Protein AF-A0A9D8GBQ3-F1 (afdb_monomer)

pLDDT: mean 93.97, std 8.95, range [35.97, 98.94]

Mean predicted aligned error: 5.17 Å

Structure (mmCIF, N/CA/C/O backbone):
data_AF-A0A9D8GBQ3-F1
#
_entry.id   AF-A0A9D8GBQ3-F1
#
loop_
_atom_site.group_PDB
_atom_site.id
_atom_site.type_symbol
_atom_site.label_atom_id
_atom_site.label_alt_id
_atom_site.label_comp_id
_atom_site.label_asym_id
_atom_site.label_entity_id
_atom_site.label_seq_id
_atom_site.pdbx_PDB_ins_code
_atom_site.Cartn_x
_atom_site.Cartn_y
_atom_site.Cartn_z
_atom_site.occupancy
_atom_site.B_iso_or_equiv
_atom_site.auth_seq_id
_atom_site.auth_comp_id
_atom_site.auth_asym_id
_atom_site.auth_atom_id
_atom_site.pdbx_PDB_model_num
ATOM 1 N N . PRO A 1 1 ? 19.845 19.875 -73.539 1.00 39.56 1 PRO A N 1
ATOM 2 C CA . PRO A 1 1 ? 19.516 20.462 -72.218 1.00 39.56 1 PRO A CA 1
ATOM 3 C C . PRO A 1 1 ? 19.050 19.361 -71.255 1.00 39.56 1 PRO A C 1
ATOM 5 O O . PRO A 1 1 ? 17.898 18.944 -71.276 1.00 39.56 1 PRO A O 1
ATOM 8 N N . LEU A 1 2 ? 20.014 18.832 -70.502 1.00 39.22 2 LEU A N 1
ATOM 9 C CA . LEU A 1 2 ? 19.830 17.895 -69.397 1.00 39.22 2 LEU A CA 1
ATOM 10 C C . LEU A 1 2 ? 19.346 18.666 -68.163 1.00 39.22 2 LEU A C 1
ATOM 12 O O . LEU A 1 2 ? 19.923 19.703 -67.845 1.00 39.22 2 LEU A O 1
ATOM 16 N N . ILE A 1 3 ? 18.361 18.136 -67.438 1.00 36.56 3 ILE A N 1
ATOM 17 C CA . ILE A 1 3 ? 18.149 18.472 -66.025 1.00 36.56 3 ILE A CA 1
ATOM 18 C C . ILE A 1 3 ? 18.122 17.147 -65.262 1.00 36.56 3 ILE A C 1
ATOM 20 O O . ILE A 1 3 ? 17.176 16.369 -65.361 1.00 36.56 3 ILE A O 1
ATOM 24 N N . PHE A 1 4 ? 19.220 16.886 -64.555 1.00 38.38 4 PHE A N 1
ATOM 25 C CA . PHE A 1 4 ? 19.376 15.796 -63.600 1.00 38.38 4 PHE A CA 1
ATOM 26 C C . PHE A 1 4 ? 18.588 16.118 -62.323 1.00 38.38 4 PHE A C 1
ATOM 28 O O . PHE A 1 4 ? 18.796 17.161 -61.710 1.00 38.38 4 PHE A O 1
ATOM 35 N N . SER A 1 5 ? 17.729 15.193 -61.896 1.00 35.97 5 SER A N 1
ATOM 36 C CA . SER A 1 5 ? 17.215 15.119 -60.526 1.00 35.97 5 SER A CA 1
ATOM 37 C C . SER A 1 5 ? 18.062 14.096 -59.771 1.00 35.97 5 SER A C 1
ATOM 39 O O . SER A 1 5 ? 17.885 12.894 -59.958 1.00 35.97 5 SER A O 1
ATOM 41 N N . SER A 1 6 ? 19.006 14.550 -58.943 1.00 36.41 6 SER A N 1
ATOM 42 C CA . SER A 1 6 ? 19.796 13.678 -58.070 1.00 36.41 6 SER A CA 1
ATOM 43 C C . SER A 1 6 ? 19.078 13.451 -56.739 1.00 36.41 6 SER A C 1
ATOM 45 O O . SER A 1 6 ? 19.172 14.265 -55.821 1.00 36.41 6 SER A O 1
ATOM 47 N N . SER A 1 7 ? 18.392 12.316 -56.607 1.00 38.22 7 SER A N 1
ATOM 48 C CA . SER A 1 7 ? 18.053 11.747 -55.303 1.00 38.22 7 SER A CA 1
ATOM 49 C C . SER A 1 7 ? 19.294 11.049 -54.738 1.00 38.22 7 SER A C 1
ATOM 51 O O . SER A 1 7 ? 19.606 9.923 -55.121 1.00 38.22 7 SER A O 1
ATOM 53 N N . HIS A 1 8 ? 20.036 11.714 -53.856 1.00 36.97 8 HIS A N 1
ATOM 54 C CA . HIS A 1 8 ? 21.043 11.052 -53.026 1.00 36.97 8 HIS A CA 1
ATOM 55 C C . HIS A 1 8 ? 20.335 10.297 -51.895 1.00 36.97 8 HIS A C 1
ATOM 57 O O . HIS A 1 8 ? 20.059 10.857 -50.837 1.00 36.97 8 HIS A O 1
ATOM 63 N N . ALA A 1 9 ? 20.014 9.026 -52.135 1.00 40.56 9 ALA A N 1
ATOM 64 C CA . ALA A 1 9 ? 19.865 8.062 -51.055 1.00 40.56 9 ALA A CA 1
ATOM 65 C C . ALA A 1 9 ? 21.284 7.647 -50.647 1.00 40.56 9 ALA A C 1
ATOM 67 O O . ALA A 1 9 ? 21.973 6.962 -51.396 1.00 40.56 9 ALA A O 1
ATOM 68 N N . THR A 1 10 ? 21.757 8.152 -49.512 1.00 44.38 10 THR A N 1
ATOM 69 C CA . THR A 1 10 ? 23.065 7.798 -48.958 1.00 44.38 10 THR A CA 1
ATOM 70 C C . THR A 1 10 ? 23.031 6.327 -48.540 1.00 44.38 10 THR A C 1
ATOM 72 O O . THR A 1 10 ? 22.341 5.983 -47.582 1.00 44.38 10 THR A O 1
ATOM 75 N N . GLU A 1 11 ? 23.734 5.450 -49.257 1.00 49.31 11 GLU A N 1
ATOM 76 C CA . GLU A 1 11 ? 23.957 4.069 -48.819 1.00 49.31 11 GLU A CA 1
ATOM 77 C C . GLU A 1 11 ? 24.741 4.092 -47.497 1.00 49.31 11 GLU A C 1
ATOM 79 O O . GLU A 1 11 ? 25.860 4.603 -47.423 1.00 49.31 11 GLU A O 1
ATOM 84 N N . LEU A 1 12 ? 24.119 3.598 -46.423 1.00 57.94 12 LEU A N 1
ATOM 85 C CA . LEU A 1 12 ? 24.770 3.436 -45.124 1.00 57.94 12 LEU A CA 1
ATOM 86 C C . LEU A 1 12 ? 25.861 2.368 -45.257 1.00 57.94 12 LEU A C 1
ATOM 88 O O . LEU A 1 12 ? 25.644 1.325 -45.871 1.00 57.94 12 LEU A O 1
ATOM 92 N N . THR A 1 13 ? 27.027 2.599 -44.656 1.00 69.75 13 THR A N 1
ATOM 93 C CA . THR A 1 13 ? 28.073 1.571 -44.587 1.00 69.75 13 THR A CA 1
ATOM 94 C C . THR A 1 13 ? 27.547 0.341 -43.832 1.00 69.75 13 THR A C 1
ATOM 96 O O . THR A 1 13 ? 26.781 0.487 -42.877 1.00 69.75 13 THR A O 1
ATOM 99 N N . GLU A 1 14 ? 27.954 -0.877 -44.220 1.00 72.06 14 GLU A N 1
ATOM 100 C CA . GLU A 1 14 ? 27.478 -2.123 -43.580 1.00 72.06 14 GLU A CA 1
ATOM 101 C C . GLU A 1 14 ? 27.555 -2.109 -42.034 1.00 72.06 14 GLU A C 1
ATOM 103 O O . GLU A 1 14 ? 26.579 -2.518 -41.395 1.00 72.06 14 GLU A O 1
ATOM 108 N N . PRO A 1 15 ? 28.625 -1.582 -41.391 1.00 76.06 15 PRO A N 1
ATOM 109 C CA . PRO A 1 15 ? 28.688 -1.488 -39.929 1.00 76.06 15 PRO A CA 1
ATOM 110 C C . PRO A 1 15 ? 27.634 -0.550 -39.322 1.00 76.06 15 PRO A C 1
ATOM 112 O O . PRO A 1 15 ? 27.141 -0.804 -38.224 1.00 76.06 15 PRO A O 1
ATOM 115 N N . LEU A 1 16 ? 27.261 0.523 -40.026 1.00 81.06 16 LEU A N 1
ATOM 116 C CA . LEU A 1 16 ? 26.264 1.485 -39.558 1.00 81.06 16 LEU A CA 1
ATOM 117 C C . LEU A 1 16 ? 24.845 0.910 -39.668 1.00 81.06 16 LEU A C 1
ATOM 119 O O . LEU A 1 16 ? 24.075 1.012 -38.716 1.00 81.06 16 LEU A O 1
ATOM 123 N N . ALA A 1 17 ? 24.536 0.221 -40.769 1.00 88.38 17 ALA A N 1
ATOM 124 C CA . ALA A 1 17 ? 23.262 -0.480 -40.936 1.00 88.38 17 ALA A CA 1
ATOM 125 C C . ALA A 1 17 ? 23.079 -1.603 -39.892 1.00 88.38 17 ALA A C 1
ATOM 127 O O . ALA A 1 17 ? 21.998 -1.767 -39.320 1.00 88.38 17 ALA A O 1
ATOM 128 N N . ALA A 1 18 ? 24.147 -2.351 -39.587 1.00 92.75 18 ALA A N 1
ATOM 129 C CA . ALA A 1 18 ? 24.129 -3.372 -38.540 1.00 92.75 18 ALA A CA 1
ATOM 130 C C . ALA A 1 18 ? 23.910 -2.771 -37.137 1.00 92.75 18 ALA A C 1
ATOM 132 O O . ALA A 1 18 ? 23.139 -3.320 -36.343 1.00 92.75 18 ALA A O 1
ATOM 133 N N . ALA A 1 19 ? 24.535 -1.625 -36.842 1.00 95.06 19 ALA A N 1
ATOM 134 C CA . ALA A 1 19 ? 24.334 -0.904 -35.588 1.00 95.06 19 ALA A CA 1
ATOM 135 C C . ALA A 1 19 ? 22.884 -0.417 -35.433 1.00 95.06 19 ALA A C 1
ATOM 137 O O . ALA A 1 19 ? 22.263 -0.654 -34.397 1.00 95.06 19 ALA A O 1
ATOM 138 N N . GLU A 1 20 ? 22.314 0.204 -36.470 1.00 95.44 20 GLU A N 1
ATOM 139 C CA . GLU A 1 20 ? 20.919 0.663 -36.471 1.00 95.44 20 GLU A CA 1
ATOM 140 C C . GLU A 1 20 ? 19.934 -0.489 -36.242 1.00 95.44 20 GLU A C 1
ATOM 142 O O . GLU A 1 20 ? 19.026 -0.369 -35.416 1.00 95.44 20 GLU A O 1
ATOM 147 N N . ALA A 1 21 ? 20.155 -1.642 -36.881 1.00 97.06 21 ALA A N 1
ATOM 148 C CA . ALA A 1 21 ? 19.324 -2.827 -36.683 1.00 97.06 21 ALA A CA 1
ATOM 149 C C . ALA A 1 21 ? 19.376 -3.353 -35.236 1.00 97.06 21 ALA A C 1
ATOM 151 O O . ALA A 1 21 ? 18.356 -3.787 -34.692 1.00 97.06 21 ALA A O 1
ATOM 152 N N . LEU A 1 22 ? 20.544 -3.319 -34.585 1.00 98.38 22 LEU A N 1
ATOM 153 C CA . LEU A 1 22 ? 20.686 -3.709 -33.178 1.00 98.38 22 LEU A CA 1
ATOM 154 C C . LEU A 1 22 ? 20.009 -2.710 -32.233 1.00 98.38 22 LEU A C 1
ATOM 156 O O . LEU A 1 22 ? 19.363 -3.130 -31.273 1.00 98.38 22 LEU A O 1
ATOM 160 N N . ILE A 1 23 ? 20.080 -1.410 -32.530 1.00 98.38 23 ILE A N 1
ATOM 161 C CA . ILE A 1 23 ? 19.370 -0.366 -31.777 1.00 98.38 23 ILE A CA 1
ATOM 162 C C . ILE A 1 23 ? 17.853 -0.532 -31.926 1.00 98.38 23 ILE A C 1
ATOM 164 O O . ILE A 1 23 ? 17.131 -0.478 -30.928 1.00 98.38 23 ILE A O 1
ATOM 168 N N . GLU A 1 24 ? 17.356 -0.800 -33.138 1.00 98.25 24 GLU A N 1
ATOM 169 C CA . GLU A 1 24 ? 15.936 -1.074 -33.375 1.00 98.25 24 GLU A CA 1
ATOM 170 C C . GLU A 1 24 ? 15.478 -2.320 -32.603 1.00 98.25 24 GLU A C 1
ATOM 172 O O . GLU A 1 24 ? 14.424 -2.294 -31.958 1.00 98.25 24 GLU A O 1
ATOM 177 N N . LYS A 1 25 ? 16.268 -3.403 -32.617 1.00 98.56 25 LYS A N 1
ATOM 178 C CA . LYS A 1 25 ? 15.984 -4.624 -31.845 1.00 98.56 25 LYS A CA 1
ATOM 179 C C . LYS A 1 25 ? 15.977 -4.358 -30.341 1.00 98.56 25 LYS A C 1
ATOM 181 O O . LYS A 1 25 ? 15.036 -4.764 -29.664 1.00 98.56 25 LYS A O 1
ATOM 186 N N . ALA A 1 26 ? 16.964 -3.629 -29.820 1.00 98.62 26 ALA A N 1
ATOM 187 C CA . ALA A 1 26 ? 17.029 -3.245 -28.411 1.00 98.62 26 ALA A CA 1
ATOM 188 C C . ALA A 1 26 ? 15.810 -2.397 -27.999 1.00 98.62 26 ALA A C 1
ATOM 190 O O . ALA A 1 26 ? 15.167 -2.645 -26.973 1.00 98.62 26 ALA A O 1
ATOM 191 N N . GLY A 1 27 ? 15.436 -1.420 -28.822 1.00 98.44 27 GLY A N 1
ATOM 192 C CA . GLY A 1 27 ? 14.293 -0.559 -28.557 1.00 98.44 27 GLY A CA 1
ATOM 193 C C . GLY A 1 27 ? 12.946 -1.258 -28.680 1.00 98.44 27 GLY A C 1
ATOM 194 O O . GLY A 1 27 ? 12.038 -0.928 -27.925 1.00 98.44 27 GLY A O 1
ATOM 195 N N . ASN A 1 28 ? 12.817 -2.266 -29.544 1.00 98.62 28 ASN A N 1
ATOM 196 C CA . ASN A 1 28 ? 11.603 -3.075 -29.690 1.00 98.62 28 ASN A CA 1
ATOM 197 C C . ASN A 1 28 ? 11.598 -4.365 -28.846 1.00 98.62 28 ASN A C 1
ATOM 199 O O . ASN A 1 28 ? 10.645 -5.142 -28.941 1.00 98.62 28 ASN A O 1
ATOM 203 N N . ALA A 1 29 ? 12.621 -4.589 -28.017 1.00 97.81 29 ALA A N 1
ATOM 204 C CA . ALA A 1 29 ? 12.731 -5.761 -27.155 1.00 97.81 29 ALA A CA 1
ATOM 205 C C . ALA A 1 29 ? 11.511 -5.916 -26.232 1.00 97.81 29 ALA A C 1
ATOM 207 O O . ALA A 1 29 ? 10.965 -4.934 -25.715 1.00 97.81 29 ALA A O 1
ATOM 208 N N . THR A 1 30 ? 11.093 -7.164 -26.012 1.00 92.06 30 THR A N 1
ATOM 209 C CA . THR A 1 30 ? 9.901 -7.502 -25.219 1.00 92.06 30 THR A CA 1
ATOM 210 C C . THR A 1 30 ? 10.113 -7.396 -23.711 1.00 92.06 30 THR A C 1
ATOM 212 O O . THR A 1 30 ? 9.128 -7.259 -22.991 1.00 92.06 30 THR A O 1
ATOM 215 N N . ASN A 1 31 ? 11.363 -7.437 -23.247 1.00 95.81 31 ASN A N 1
ATOM 216 C CA . ASN A 1 31 ? 11.779 -7.205 -21.864 1.00 95.81 31 ASN A CA 1
ATOM 217 C C . ASN A 1 31 ? 13.172 -6.542 -21.832 1.00 95.81 31 ASN A C 1
ATOM 219 O O . ASN A 1 31 ? 13.765 -6.254 -22.879 1.00 95.81 31 ASN A O 1
ATOM 223 N N . ASP A 1 32 ? 13.652 -6.235 -20.631 1.00 97.81 32 ASP A N 1
ATOM 224 C CA . ASP A 1 32 ? 14.918 -5.537 -20.413 1.00 97.81 32 ASP A CA 1
ATOM 225 C C . ASP A 1 32 ? 16.139 -6.463 -20.587 1.00 97.81 32 ASP A C 1
ATOM 227 O O . ASP A 1 32 ? 17.177 -6.003 -21.056 1.00 97.81 32 ASP A O 1
ATOM 231 N N . GLU A 1 33 ? 16.012 -7.767 -20.334 1.00 97.75 33 GLU A N 1
ATOM 232 C CA . GLU A 1 33 ? 17.079 -8.760 -20.521 1.00 97.75 33 GLU A CA 1
ATOM 233 C C . GLU A 1 33 ? 17.443 -8.922 -22.005 1.00 97.75 33 GLU A C 1
ATOM 235 O O . GLU A 1 33 ? 18.614 -8.873 -22.385 1.00 97.75 33 GLU A O 1
ATOM 240 N N . ILE A 1 34 ? 16.437 -9.034 -22.880 1.00 98.19 34 ILE A N 1
ATOM 241 C CA . ILE A 1 34 ? 16.635 -9.091 -24.337 1.00 98.19 34 ILE A CA 1
ATOM 242 C C . ILE A 1 34 ? 17.225 -7.771 -24.844 1.00 98.19 34 ILE A C 1
ATOM 244 O O . ILE A 1 34 ? 18.083 -7.765 -25.730 1.00 98.19 34 ILE A O 1
ATOM 248 N N . ARG A 1 35 ? 16.800 -6.638 -24.271 1.00 98.50 35 ARG A N 1
ATOM 249 C CA . ARG A 1 35 ? 17.376 -5.331 -24.602 1.00 98.50 35 ARG A CA 1
ATOM 250 C C . ARG A 1 35 ? 18.858 -5.278 -24.254 1.00 98.50 35 ARG A C 1
ATOM 252 O O . ARG A 1 35 ? 19.648 -4.851 -25.092 1.00 98.50 35 ARG A O 1
ATOM 259 N N . LEU A 1 36 ? 19.225 -5.728 -23.055 1.00 98.56 36 LEU A N 1
ATOM 260 C CA . LEU A 1 36 ? 20.609 -5.786 -22.599 1.00 98.56 36 LEU A CA 1
ATOM 261 C C . LEU A 1 36 ? 21.459 -6.675 -23.516 1.00 98.56 36 LEU A C 1
ATOM 263 O O . LEU A 1 36 ? 22.548 -6.269 -23.914 1.00 98.56 36 LEU A O 1
ATOM 267 N N . ALA A 1 37 ? 20.934 -7.830 -23.936 1.00 98.62 37 ALA A N 1
ATOM 268 C CA . ALA A 1 37 ? 21.616 -8.724 -24.870 1.00 98.62 37 ALA A CA 1
ATOM 269 C C . ALA A 1 37 ? 21.890 -8.063 -26.236 1.00 98.62 37 ALA A C 1
ATOM 271 O O . ALA A 1 37 ? 23.005 -8.148 -26.751 1.00 98.62 37 ALA A O 1
ATOM 272 N N . HIS A 1 38 ? 20.913 -7.353 -26.814 1.00 98.69 38 HIS A N 1
ATOM 273 C CA . HIS A 1 38 ? 21.113 -6.622 -28.073 1.00 98.69 38 HIS A CA 1
ATOM 274 C C . HIS A 1 38 ? 22.091 -5.451 -27.937 1.00 98.69 38 HIS A C 1
ATOM 276 O O . HIS A 1 38 ? 22.879 -5.208 -28.848 1.00 98.69 38 HIS A O 1
ATOM 282 N N . LEU A 1 39 ? 22.087 -4.749 -26.802 1.00 98.62 39 LEU A N 1
ATOM 283 C CA . LEU A 1 39 ? 23.086 -3.717 -26.524 1.00 98.62 39 LEU A CA 1
ATOM 284 C C . LEU A 1 39 ? 24.490 -4.318 -26.346 1.00 98.62 39 LEU A C 1
ATOM 286 O O . LEU A 1 39 ? 25.462 -3.713 -26.787 1.00 98.62 39 LEU A O 1
ATOM 290 N N . GLY A 1 40 ? 24.605 -5.520 -25.774 1.00 98.44 40 GLY A N 1
ATOM 291 C CA . GLY A 1 40 ? 25.858 -6.279 -25.725 1.00 98.44 40 GLY A CA 1
ATOM 292 C C . GLY A 1 40 ? 26.378 -6.632 -27.121 1.00 98.44 40 GLY A C 1
ATOM 293 O O . GLY A 1 40 ? 27.539 -6.381 -27.423 1.00 98.44 40 GLY A O 1
ATOM 294 N N . GLN A 1 41 ? 25.499 -7.101 -28.010 1.00 98.31 41 GLN A N 1
ATOM 295 C CA . GLN A 1 41 ? 25.843 -7.325 -29.421 1.00 98.31 41 GLN A CA 1
ATOM 296 C C . GLN A 1 41 ? 26.285 -6.030 -30.116 1.00 98.31 41 GLN A C 1
ATOM 298 O O . GLN A 1 41 ? 27.217 -6.056 -30.912 1.00 98.31 41 GLN A O 1
ATOM 303 N N . LEU A 1 42 ? 25.642 -4.897 -29.805 1.00 98.12 42 LEU A N 1
ATOM 304 C CA . LEU A 1 42 ? 26.040 -3.594 -30.337 1.00 98.12 42 LEU A CA 1
ATOM 305 C C . LEU A 1 42 ? 27.431 -3.197 -29.838 1.00 98.12 42 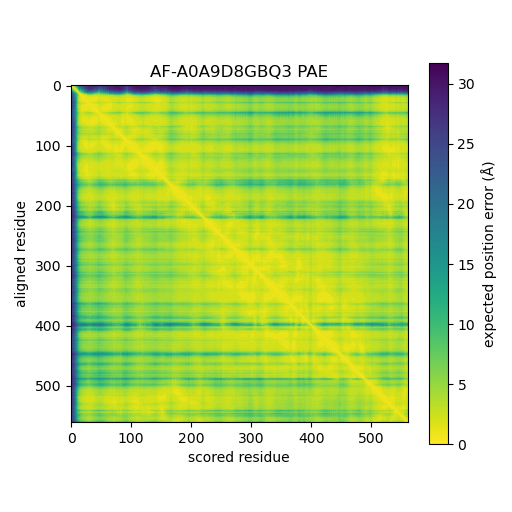LEU A C 1
ATOM 307 O O . LEU A 1 42 ? 28.254 -2.779 -30.639 1.00 98.12 42 LEU A O 1
ATOM 311 N N . ARG A 1 43 ? 27.721 -3.370 -28.543 1.00 97.50 43 ARG A N 1
ATOM 312 C CA . ARG A 1 43 ? 29.046 -3.095 -27.960 1.00 97.50 43 ARG A CA 1
ATOM 313 C C . ARG A 1 43 ? 30.153 -3.865 -28.684 1.00 97.50 43 ARG A C 1
ATOM 315 O O . ARG A 1 43 ? 31.230 -3.310 -28.883 1.00 97.50 43 ARG A O 1
ATOM 322 N N . ASP A 1 44 ? 29.876 -5.109 -29.062 1.00 96.50 44 ASP A N 1
ATOM 323 C CA . ASP A 1 44 ? 30.850 -6.020 -29.669 1.00 96.50 44 ASP A CA 1
ATOM 324 C C . ASP A 1 44 ? 30.959 -5.860 -31.201 1.00 96.50 44 ASP A C 1
ATOM 326 O O . ASP A 1 44 ? 31.784 -6.518 -31.838 1.00 96.50 44 ASP A O 1
ATOM 330 N N . LEU A 1 45 ? 30.158 -4.974 -31.810 1.00 95.88 45 LEU A N 1
ATOM 331 C CA . LEU A 1 45 ? 30.186 -4.721 -33.248 1.00 95.88 45 LEU A CA 1
ATOM 332 C C . LEU A 1 45 ? 31.458 -3.935 -33.642 1.00 95.88 45 LEU A C 1
ATOM 334 O O . LEU A 1 45 ? 31.710 -2.852 -33.102 1.00 95.88 45 LEU A O 1
ATOM 338 N N . PRO A 1 46 ? 32.269 -4.421 -34.602 1.00 92.38 46 PRO A N 1
ATOM 339 C CA . PRO A 1 46 ? 33.460 -3.706 -35.046 1.00 92.38 46 PRO A CA 1
ATOM 340 C C . PRO A 1 46 ? 33.097 -2.456 -35.861 1.00 92.38 46 PRO A C 1
ATOM 342 O O . PRO A 1 46 ? 32.078 -2.405 -36.545 1.00 92.38 46 PRO A O 1
ATOM 345 N N . GLY A 1 47 ? 33.968 -1.443 -35.827 1.00 90.38 47 GLY A N 1
ATOM 346 C CA . GLY A 1 47 ? 33.823 -0.241 -36.659 1.00 90.38 47 GLY A CA 1
ATOM 347 C C . GLY A 1 47 ? 32.852 0.820 -36.127 1.00 90.38 47 GLY A C 1
ATOM 348 O O . GLY A 1 47 ? 32.565 1.781 -36.840 1.00 90.38 47 GLY A O 1
ATOM 349 N N . LEU A 1 48 ? 32.368 0.694 -34.885 1.00 92.75 48 LEU A N 1
ATOM 350 C CA . LEU A 1 48 ? 31.590 1.751 -34.236 1.00 92.75 48 LEU A CA 1
ATOM 351 C C . LEU A 1 48 ? 32.423 3.018 -33.993 1.00 92.75 48 LEU A C 1
ATOM 353 O O . LEU A 1 48 ? 33.616 2.969 -33.682 1.00 92.75 48 LEU A O 1
ATOM 357 N N . SER A 1 49 ? 31.772 4.179 -34.079 1.00 93.00 49 SER A N 1
ATOM 358 C CA . SER A 1 49 ? 32.387 5.444 -33.678 1.00 93.00 49 SER A CA 1
ATOM 359 C C . SER A 1 49 ? 32.629 5.477 -32.164 1.00 93.00 49 SER A C 1
ATOM 361 O O . SER A 1 49 ? 31.852 4.929 -31.382 1.00 93.00 49 SER A O 1
ATOM 363 N N . LYS A 1 50 ? 33.672 6.195 -31.721 1.00 94.38 50 LYS A N 1
ATOM 364 C CA . LYS A 1 50 ? 34.002 6.329 -30.287 1.00 94.38 50 LYS A CA 1
ATOM 365 C C . LYS A 1 50 ? 32.825 6.848 -29.450 1.00 94.38 50 LYS A C 1
ATOM 367 O O . LYS A 1 50 ? 32.643 6.413 -28.315 1.00 94.38 50 LYS A O 1
ATOM 372 N N . SER A 1 51 ? 32.032 7.768 -30.004 1.00 95.31 51 SER A N 1
ATOM 373 C CA . SER A 1 51 ? 30.842 8.303 -29.338 1.00 95.31 51 SER A CA 1
ATOM 374 C C . SER A 1 51 ? 29.758 7.239 -29.174 1.00 95.31 51 SER A C 1
ATOM 376 O O . SER A 1 51 ? 29.250 7.071 -28.069 1.00 95.31 51 SER A O 1
ATOM 378 N N . LEU A 1 52 ? 29.453 6.471 -30.226 1.00 95.69 52 LEU A N 1
ATOM 379 C CA . LEU A 1 52 ? 28.439 5.420 -30.164 1.00 95.69 52 LEU A CA 1
ATOM 380 C C . LEU A 1 52 ? 28.869 4.263 -29.254 1.00 95.69 52 LEU A C 1
ATOM 382 O O . LEU A 1 52 ? 28.048 3.758 -28.494 1.00 95.69 52 LEU A O 1
ATOM 386 N N . THR A 1 53 ? 30.151 3.887 -29.248 1.00 96.00 53 THR A N 1
ATOM 387 C CA . THR A 1 53 ? 30.687 2.917 -28.280 1.00 96.00 53 THR A CA 1
ATOM 388 C C . THR A 1 53 ? 30.497 3.408 -26.844 1.00 96.00 53 THR A C 1
ATOM 390 O O . THR A 1 53 ? 29.995 2.664 -26.002 1.00 96.00 53 THR A O 1
ATOM 393 N N . SER A 1 54 ? 30.843 4.670 -26.559 1.00 97.56 54 SER A N 1
ATOM 394 C CA . SER A 1 54 ? 30.668 5.257 -25.225 1.00 97.56 54 SER A CA 1
ATOM 395 C C . SER A 1 54 ? 29.200 5.271 -24.793 1.00 97.56 54 SER A C 1
ATOM 397 O O . SER A 1 54 ? 28.881 4.833 -23.689 1.00 97.56 54 SER A O 1
ATOM 399 N N . ASP A 1 55 ? 28.295 5.716 -25.664 1.00 98.19 55 ASP A N 1
ATOM 400 C CA . ASP A 1 55 ? 26.865 5.767 -25.353 1.00 98.19 55 ASP A CA 1
ATOM 401 C C . ASP A 1 55 ? 26.240 4.372 -25.229 1.00 98.19 55 ASP A C 1
ATOM 403 O O . ASP A 1 55 ? 25.362 4.174 -24.390 1.00 98.19 55 ASP A O 1
ATOM 407 N N . THR A 1 56 ? 26.727 3.386 -25.989 1.00 98.38 56 THR A N 1
ATOM 408 C CA . THR A 1 56 ? 26.313 1.981 -25.847 1.00 98.38 56 THR A CA 1
ATOM 409 C C . THR A 1 56 ? 26.647 1.462 -24.455 1.00 98.38 56 THR A C 1
ATOM 411 O O . THR A 1 56 ? 25.777 0.900 -23.794 1.00 98.38 56 THR A O 1
ATOM 414 N N . LEU A 1 57 ? 27.867 1.709 -23.966 1.00 98.50 57 LEU A N 1
ATOM 415 C CA . LEU A 1 57 ? 28.274 1.307 -22.616 1.00 98.50 57 LEU A CA 1
ATOM 416 C C . LEU A 1 57 ? 27.423 1.984 -21.534 1.00 98.50 57 LEU A C 1
ATOM 418 O O . LEU A 1 57 ? 26.976 1.317 -20.606 1.00 98.50 57 LEU A O 1
ATOM 422 N N . LYS A 1 58 ? 27.132 3.283 -21.669 1.00 98.56 58 LYS A N 1
ATOM 423 C CA . LYS A 1 58 ? 26.254 3.993 -20.723 1.00 98.56 58 LYS A CA 1
ATOM 424 C C . LYS A 1 58 ? 24.834 3.434 -20.733 1.00 98.56 58 LYS A C 1
ATOM 426 O O . LYS A 1 58 ? 24.242 3.244 -19.674 1.00 98.56 58 LYS A O 1
ATOM 431 N N . MET A 1 59 ? 24.292 3.141 -21.916 1.00 98.56 59 MET A N 1
ATOM 432 C CA . MET A 1 59 ? 22.959 2.559 -22.040 1.00 98.56 59 MET A CA 1
ATOM 433 C C . MET A 1 59 ? 22.910 1.148 -21.441 1.00 98.56 59 MET A C 1
ATOM 435 O O . MET A 1 59 ? 21.960 0.843 -20.728 1.00 98.56 59 MET A O 1
ATOM 439 N N . ILE A 1 60 ? 23.944 0.321 -21.650 1.00 98.75 60 ILE A N 1
ATOM 440 C CA . ILE A 1 60 ? 24.106 -0.978 -20.973 1.00 98.75 60 ILE A CA 1
ATOM 441 C C . ILE A 1 60 ? 24.036 -0.792 -19.457 1.00 98.75 60 ILE A C 1
ATOM 443 O O . ILE A 1 60 ? 23.223 -1.452 -18.823 1.00 98.75 60 ILE A O 1
ATOM 447 N N . THR A 1 61 ? 24.798 0.148 -18.889 1.00 98.44 61 THR A N 1
ATOM 448 C CA . THR A 1 61 ? 24.769 0.438 -17.445 1.00 98.44 61 THR A CA 1
ATOM 449 C C . THR A 1 61 ? 23.373 0.827 -16.958 1.00 98.44 61 THR A C 1
ATOM 451 O O . THR A 1 61 ? 22.952 0.404 -15.887 1.00 98.44 61 THR A O 1
ATOM 454 N N . VAL A 1 62 ? 22.621 1.612 -17.735 1.00 98.25 62 VAL A N 1
ATOM 455 C CA . VAL A 1 62 ? 21.243 1.996 -17.388 1.00 98.25 62 VAL A CA 1
ATOM 456 C C . VAL A 1 62 ? 20.310 0.783 -17.372 1.00 98.25 62 VAL A C 1
ATOM 458 O O . VAL A 1 62 ? 19.527 0.641 -16.433 1.00 98.25 62 VAL A O 1
ATOM 461 N N . VAL A 1 63 ? 20.373 -0.078 -18.395 1.00 98.50 63 VAL A N 1
ATOM 462 C CA . VAL A 1 63 ? 19.515 -1.274 -18.485 1.00 98.50 63 VAL A CA 1
ATOM 463 C C . VAL A 1 63 ? 19.887 -2.298 -17.414 1.00 98.50 63 VAL A C 1
ATOM 465 O O . VAL A 1 63 ? 19.002 -2.833 -16.754 1.00 98.50 63 VAL A O 1
ATOM 468 N N . ASP A 1 64 ? 21.180 -2.530 -17.206 1.00 98.31 64 ASP A N 1
ATOM 469 C CA . ASP A 1 64 ? 21.694 -3.439 -16.183 1.00 98.31 64 ASP A CA 1
ATOM 470 C C . ASP A 1 64 ? 21.272 -2.992 -14.781 1.00 98.31 64 ASP A C 1
ATOM 472 O O . ASP A 1 64 ? 20.694 -3.769 -14.026 1.00 98.31 64 ASP A O 1
ATOM 476 N N . ARG A 1 65 ? 21.422 -1.698 -14.473 1.00 97.38 65 ARG A N 1
ATOM 477 C CA . ARG A 1 65 ? 20.945 -1.128 -13.211 1.00 97.38 65 ARG A CA 1
ATOM 478 C C . ARG A 1 65 ? 19.432 -1.284 -13.044 1.00 97.38 65 ARG A C 1
ATOM 480 O O . ARG A 1 65 ? 18.958 -1.616 -11.966 1.00 97.38 65 ARG A O 1
ATOM 487 N N . TRP A 1 66 ? 18.652 -1.080 -14.104 1.00 97.12 66 TRP A N 1
ATOM 488 C CA . TRP A 1 66 ? 17.197 -1.261 -14.054 1.00 97.12 66 TRP A CA 1
ATOM 489 C C . TRP A 1 66 ? 16.775 -2.703 -13.729 1.00 97.12 66 TRP A C 1
ATOM 491 O O . TRP A 1 66 ? 15.717 -2.894 -13.121 1.00 97.12 66 TRP A O 1
ATOM 501 N N . LEU A 1 67 ? 17.569 -3.692 -14.147 1.00 95.62 67 LEU A N 1
ATOM 502 C CA . LEU A 1 67 ? 17.334 -5.116 -13.905 1.00 95.62 67 LEU A CA 1
ATOM 503 C C . LEU A 1 67 ? 17.831 -5.564 -12.527 1.00 95.62 67 LEU A C 1
ATOM 505 O O . LEU A 1 67 ? 17.100 -6.248 -11.810 1.00 95.62 67 LEU A O 1
ATOM 509 N N . HIS A 1 68 ? 19.051 -5.164 -12.168 1.00 94.62 68 HIS A N 1
ATOM 510 C CA . HIS A 1 68 ? 19.844 -5.821 -11.129 1.00 94.62 68 HIS A CA 1
ATOM 511 C C . HIS A 1 68 ? 20.191 -4.932 -9.925 1.00 94.62 68 HIS A C 1
ATOM 513 O O . HIS A 1 68 ? 20.801 -5.429 -8.975 1.00 94.62 68 HIS A O 1
ATOM 519 N N . ASP A 1 69 ? 19.848 -3.635 -9.924 1.00 94.69 69 ASP A N 1
ATOM 520 C CA . ASP A 1 69 ? 20.096 -2.788 -8.750 1.00 94.69 69 ASP A CA 1
ATOM 521 C C . ASP A 1 69 ? 19.323 -3.329 -7.539 1.00 94.69 69 ASP A C 1
ATOM 523 O O . ASP A 1 69 ? 18.142 -3.674 -7.622 1.00 94.69 69 ASP A O 1
ATOM 527 N N . ARG A 1 70 ? 20.014 -3.401 -6.398 1.00 92.12 70 ARG A N 1
ATOM 528 C CA . ARG A 1 70 ? 19.440 -3.874 -5.135 1.00 92.12 70 ARG A CA 1
ATOM 529 C C . ARG A 1 70 ? 18.332 -2.955 -4.632 1.00 92.12 70 ARG A C 1
ATOM 531 O O . ARG A 1 70 ? 17.465 -3.422 -3.902 1.00 92.12 70 ARG A O 1
ATOM 538 N N . GLN A 1 71 ? 18.391 -1.672 -4.986 1.00 94.56 71 GLN A N 1
ATOM 539 C CA . GLN A 1 71 ? 17.399 -0.672 -4.634 1.00 94.56 71 GLN A CA 1
ATOM 540 C C . GLN A 1 71 ? 16.571 -0.315 -5.868 1.00 94.56 71 GLN A C 1
ATOM 542 O O . GLN A 1 71 ? 17.022 0.422 -6.743 1.00 94.56 71 GLN A O 1
ATOM 547 N N . LEU A 1 72 ? 15.310 -0.746 -5.907 1.00 96.12 72 LEU A N 1
ATOM 548 C CA . LEU A 1 72 ? 14.416 -0.480 -7.043 1.00 96.12 72 LEU A CA 1
ATOM 549 C C . LEU A 1 72 ? 14.128 1.013 -7.249 1.00 96.12 72 LEU A C 1
ATOM 551 O O . LEU A 1 72 ? 13.831 1.462 -8.356 1.00 96.12 72 LEU A O 1
ATOM 555 N N . THR A 1 73 ? 14.260 1.790 -6.180 1.00 95.56 73 THR A N 1
ATOM 556 C CA . THR A 1 73 ? 13.864 3.195 -6.085 1.00 95.56 73 THR A CA 1
ATOM 557 C C . THR A 1 73 ? 15.023 4.176 -6.295 1.00 95.56 73 THR A C 1
ATOM 559 O O . THR A 1 73 ? 14.870 5.373 -6.040 1.00 95.56 73 THR A O 1
ATOM 562 N N . TYR A 1 74 ? 16.180 3.715 -6.798 1.00 96.19 74 TYR A N 1
ATOM 563 C CA . TYR A 1 74 ? 17.426 4.497 -6.893 1.00 96.19 74 TYR A CA 1
ATOM 564 C C . TYR A 1 74 ? 17.291 5.864 -7.595 1.00 96.19 74 TYR A C 1
ATOM 566 O O . TYR A 1 74 ? 18.065 6.787 -7.335 1.00 96.19 74 TYR A O 1
ATOM 574 N N . PHE A 1 75 ? 16.315 6.011 -8.495 1.00 96.50 75 PHE A N 1
ATOM 575 C CA . PHE A 1 75 ? 16.059 7.229 -9.272 1.00 96.50 75 PHE A CA 1
ATOM 576 C C . PHE A 1 75 ? 15.121 8.226 -8.572 1.00 96.50 75 PHE A C 1
ATOM 578 O O . PHE A 1 75 ? 15.033 9.383 -8.993 1.00 96.50 75 PHE A O 1
ATOM 585 N N . GLY A 1 76 ? 14.397 7.806 -7.526 1.00 95.50 76 GLY A N 1
ATOM 586 C CA . GLY A 1 76 ? 13.243 8.532 -6.988 1.00 95.50 76 GLY A CA 1
ATOM 587 C C . GLY A 1 76 ? 13.574 9.953 -6.531 1.00 95.50 76 GLY A C 1
ATOM 588 O O . GLY A 1 76 ? 12.836 10.892 -6.820 1.00 95.50 76 GLY A O 1
ATOM 589 N N . ARG A 1 77 ? 14.737 10.151 -5.896 1.00 94.25 77 ARG A N 1
ATOM 590 C CA . ARG A 1 77 ? 15.186 11.481 -5.447 1.00 94.25 77 ARG A CA 1
ATOM 591 C C . ARG A 1 77 ? 15.401 12.445 -6.612 1.00 94.25 77 ARG A C 1
ATOM 593 O O . ARG A 1 77 ? 15.055 13.621 -6.504 1.00 94.25 77 ARG A O 1
ATOM 600 N N . GLU A 1 78 ? 16.023 11.975 -7.688 1.00 96.00 78 GLU A N 1
ATOM 601 C CA . GLU A 1 78 ? 16.340 12.825 -8.831 1.00 96.00 78 GLU A CA 1
ATOM 602 C C . GLU A 1 78 ? 15.078 13.172 -9.619 1.00 96.00 78 GLU A C 1
ATOM 604 O O . GLU A 1 78 ? 14.797 14.351 -9.841 1.00 96.00 78 GLU A O 1
ATOM 609 N N . ILE A 1 79 ? 14.268 12.160 -9.931 1.00 97.00 79 ILE A N 1
ATOM 610 C CA . ILE A 1 79 ? 13.002 12.314 -10.651 1.00 97.00 79 ILE A CA 1
ATOM 611 C C . ILE A 1 79 ? 12.021 13.184 -9.868 1.00 97.00 79 ILE A C 1
ATOM 613 O O . ILE A 1 79 ? 11.434 14.101 -10.440 1.00 97.00 79 ILE A O 1
ATOM 617 N N . GLY A 1 80 ? 11.904 12.975 -8.556 1.00 94.69 80 GLY A N 1
ATOM 618 C CA . GLY A 1 80 ? 11.034 13.777 -7.703 1.00 94.69 80 GLY A CA 1
ATOM 619 C C . GLY A 1 80 ? 11.381 15.265 -7.690 1.00 94.69 80 GLY A C 1
ATOM 620 O O . GLY A 1 80 ? 10.493 16.105 -7.580 1.00 94.69 80 GLY A O 1
ATOM 621 N N . ARG A 1 81 ? 12.665 15.616 -7.845 1.00 93.00 81 ARG A N 1
ATOM 622 C CA . ARG A 1 81 ? 13.133 17.013 -7.838 1.00 93.00 81 ARG A CA 1
ATOM 623 C C . ARG A 1 81 ? 13.161 17.633 -9.228 1.00 93.00 81 ARG A C 1
ATOM 625 O O . ARG A 1 81 ? 12.662 18.738 -9.409 1.00 93.00 81 ARG A O 1
ATOM 632 N N . LYS A 1 82 ? 13.747 16.942 -10.202 1.00 95.44 82 LYS A N 1
ATOM 633 C CA . LYS A 1 82 ? 14.059 17.503 -11.524 1.00 95.44 82 LYS A CA 1
ATOM 634 C C . LYS A 1 82 ? 13.068 17.108 -12.610 1.00 95.44 82 LYS A C 1
ATOM 636 O O . LYS A 1 82 ? 13.062 17.742 -13.655 1.00 95.44 82 LYS A O 1
ATOM 641 N N . ARG A 1 83 ? 12.275 16.051 -12.387 1.00 95.25 83 ARG A N 1
ATOM 642 C CA . ARG A 1 83 ? 11.414 15.404 -13.400 1.00 95.25 83 ARG A CA 1
ATOM 643 C C . ARG A 1 83 ? 12.220 14.889 -14.599 1.00 95.25 83 ARG A C 1
ATOM 645 O O . ARG A 1 83 ? 11.687 14.614 -15.670 1.00 95.25 83 ARG A O 1
ATOM 652 N N . GLU A 1 84 ? 13.515 14.722 -14.379 1.00 95.31 84 GLU A N 1
ATOM 653 C CA . GLU A 1 84 ? 14.520 14.296 -15.335 1.00 95.31 84 GLU A CA 1
ATOM 654 C C . GLU A 1 84 ? 15.475 13.331 -14.641 1.00 95.31 84 GLU A C 1
ATOM 656 O O . GLU A 1 84 ? 15.562 13.304 -13.412 1.00 95.31 84 GLU A O 1
ATOM 661 N N . TYR A 1 85 ? 16.184 12.550 -15.444 1.00 96.69 85 TYR A N 1
ATOM 662 C CA . TYR A 1 85 ? 17.242 11.653 -15.003 1.00 96.69 85 TYR A CA 1
ATOM 663 C C . TYR A 1 85 ? 18.391 11.769 -16.001 1.00 96.69 85 TYR A C 1
ATOM 665 O O . TYR A 1 85 ? 18.163 11.679 -17.211 1.00 96.69 85 TYR A O 1
ATOM 673 N N . ASP A 1 86 ? 19.606 12.013 -15.517 1.00 95.50 86 ASP A N 1
ATOM 674 C CA . ASP A 1 86 ? 20.767 12.147 -16.392 1.00 95.50 86 ASP A CA 1
ATOM 675 C C . ASP A 1 86 ? 21.294 10.769 -16.816 1.00 95.50 86 ASP A C 1
ATOM 677 O O . ASP A 1 86 ? 22.018 10.091 -16.088 1.00 95.50 86 ASP A O 1
ATOM 681 N N . PHE A 1 87 ? 20.922 10.350 -18.027 1.00 97.44 87 PHE A N 1
ATOM 682 C CA . PHE A 1 87 ? 21.412 9.114 -18.643 1.00 97.44 87 PHE A CA 1
ATOM 683 C C . PHE A 1 87 ? 22.840 9.240 -19.191 1.00 97.44 87 PHE A C 1
ATOM 685 O O . PHE A 1 87 ? 23.407 8.239 -19.623 1.00 97.44 87 PHE A O 1
ATOM 692 N N . GLN A 1 88 ? 23.408 10.453 -19.225 1.00 96.69 88 GLN A N 1
ATOM 693 C CA . GLN A 1 88 ? 24.718 10.764 -19.804 1.00 96.69 88 GLN A CA 1
ATOM 694 C C . GLN A 1 88 ? 24.861 10.393 -21.294 1.00 96.69 88 GLN A C 1
ATOM 696 O O . GLN A 1 88 ? 25.976 10.284 -21.810 1.00 96.69 88 GLN A O 1
ATOM 701 N N . ILE A 1 89 ? 23.743 10.220 -22.005 1.00 96.94 89 ILE A N 1
ATOM 702 C CA . ILE A 1 89 ? 23.690 9.923 -23.444 1.00 96.94 89 ILE A CA 1
ATOM 703 C C . ILE A 1 89 ? 23.428 11.222 -24.203 1.00 96.94 89 ILE A C 1
ATOM 705 O O . ILE A 1 89 ? 22.504 11.968 -23.871 1.00 96.94 89 ILE A O 1
ATOM 709 N N . ALA A 1 90 ? 24.228 11.491 -25.234 1.00 93.56 90 ALA A N 1
ATOM 710 C CA . ALA A 1 90 ? 24.094 12.711 -26.021 1.00 93.56 90 ALA A CA 1
ATOM 711 C C . ALA A 1 90 ? 22.747 12.759 -26.765 1.00 93.56 90 ALA A C 1
ATOM 713 O O . ALA A 1 90 ? 22.274 11.748 -27.282 1.00 93.56 90 ALA A O 1
ATOM 714 N N . ALA A 1 91 ? 22.137 13.943 -26.874 1.00 94.00 91 ALA A N 1
ATOM 715 C CA . ALA A 1 91 ? 20.824 14.109 -27.512 1.00 94.00 91 ALA A CA 1
ATOM 716 C C . ALA A 1 91 ? 20.804 13.746 -29.012 1.00 94.00 91 ALA A C 1
ATOM 718 O O . ALA A 1 91 ? 19.751 13.424 -29.555 1.00 94.00 91 ALA A O 1
ATOM 719 N N . ASN A 1 92 ? 21.961 13.793 -29.678 1.00 94.50 92 ASN A N 1
ATOM 720 C CA . ASN A 1 92 ? 22.146 13.384 -31.072 1.00 94.50 92 ASN A CA 1
ATOM 721 C C . ASN A 1 92 ? 22.545 11.904 -31.230 1.00 94.50 92 ASN A C 1
ATOM 723 O O . ASN A 1 92 ? 22.758 11.451 -32.352 1.00 94.50 92 ASN A O 1
ATOM 727 N N . SER A 1 93 ? 22.669 11.156 -30.131 1.00 97.12 93 SER A N 1
ATOM 728 C CA . SER A 1 93 ? 22.990 9.732 -30.159 1.00 97.12 93 SER A CA 1
ATOM 729 C C . SER A 1 93 ? 21.819 8.923 -30.724 1.00 97.12 93 SER A C 1
ATOM 731 O O . SER A 1 93 ? 20.678 9.148 -30.305 1.00 97.12 93 SER A O 1
ATOM 733 N N . PRO A 1 94 ? 22.051 7.920 -31.591 1.00 96.62 94 PRO A N 1
ATOM 734 C CA . PRO A 1 94 ? 20.980 7.040 -32.063 1.00 96.62 94 PRO A CA 1
ATOM 735 C C . PRO A 1 94 ? 20.374 6.188 -30.932 1.00 96.62 94 PRO A C 1
ATOM 737 O O . PRO A 1 94 ? 19.263 5.684 -31.068 1.00 96.62 94 PRO A O 1
ATOM 740 N N . LEU A 1 95 ? 21.058 6.069 -29.786 1.00 98.06 95 LEU A N 1
ATOM 741 C CA . LEU A 1 95 ? 20.545 5.416 -28.577 1.00 98.06 95 LEU A CA 1
ATOM 742 C C . LEU A 1 95 ? 19.662 6.330 -27.718 1.00 98.06 95 LEU A C 1
ATOM 744 O O . LEU A 1 95 ? 18.941 5.835 -26.852 1.00 98.06 95 LEU A O 1
ATOM 748 N N . TYR A 1 96 ? 19.675 7.648 -27.947 1.00 98.44 96 TYR A N 1
ATOM 749 C CA . TYR A 1 96 ? 18.921 8.604 -27.134 1.00 98.44 96 TYR A CA 1
ATOM 750 C C . TYR A 1 96 ? 17.422 8.269 -27.014 1.00 98.44 96 TYR A C 1
ATOM 752 O O . TYR A 1 96 ? 16.889 8.383 -25.908 1.00 98.44 96 TYR A O 1
ATOM 760 N N . PRO A 1 97 ? 16.719 7.766 -28.052 1.00 98.50 97 PRO A N 1
ATOM 761 C CA . PRO A 1 97 ? 15.322 7.357 -27.913 1.00 98.50 97 PRO A CA 1
ATOM 762 C C . PRO A 1 97 ? 15.063 6.273 -26.852 1.00 98.50 97 PRO A C 1
ATOM 764 O O . PRO A 1 97 ? 13.959 6.227 -26.305 1.00 98.50 97 PRO A O 1
ATOM 767 N N . LEU A 1 98 ? 16.048 5.429 -26.506 1.00 98.62 98 LEU A N 1
ATOM 768 C CA . LEU A 1 98 ? 15.913 4.439 -25.425 1.00 98.62 98 LEU A CA 1
ATOM 769 C C . LEU A 1 98 ? 15.757 5.108 -24.055 1.00 98.62 98 LEU A C 1
ATOM 771 O O . LEU A 1 98 ? 15.020 4.600 -23.210 1.00 98.62 98 LEU A O 1
ATOM 775 N N . THR A 1 99 ? 16.371 6.277 -23.845 1.00 98.69 99 THR A N 1
ATOM 776 C CA . THR A 1 99 ? 16.252 7.036 -22.586 1.00 98.69 99 THR A CA 1
ATOM 777 C C . THR A 1 99 ? 14.800 7.400 -22.278 1.00 98.69 99 THR A C 1
ATOM 779 O O . THR A 1 99 ? 14.384 7.407 -21.119 1.00 98.69 99 THR A O 1
ATOM 782 N N . HIS A 1 100 ? 13.980 7.624 -23.310 1.00 98.75 100 HIS A N 1
ATOM 783 C CA . HIS A 1 100 ? 12.569 7.944 -23.140 1.00 98.75 100 HIS A CA 1
ATOM 784 C C . HIS A 1 100 ? 11.756 6.783 -22.554 1.00 98.75 100 HIS A C 1
ATOM 786 O O . HIS A 1 100 ? 10.800 7.051 -21.824 1.00 98.75 100 HIS A O 1
ATOM 792 N N . ILE A 1 101 ? 12.152 5.526 -22.798 1.00 98.69 101 ILE A N 1
ATOM 793 C CA . ILE A 1 101 ? 11.527 4.342 -22.185 1.00 98.69 101 ILE A CA 1
ATOM 794 C C . ILE A 1 101 ? 11.720 4.396 -20.665 1.00 98.69 101 ILE A C 1
ATOM 796 O O . ILE A 1 101 ? 10.749 4.365 -19.909 1.00 98.69 101 ILE A O 1
ATOM 800 N N . TYR A 1 102 ? 12.969 4.541 -20.216 1.00 98.69 102 TYR A N 1
ATOM 801 C CA . TYR A 1 102 ? 13.315 4.536 -18.793 1.00 98.69 102 TYR A CA 1
ATOM 802 C C . TYR A 1 102 ? 12.820 5.782 -18.072 1.00 98.69 102 TYR A C 1
ATOM 804 O O . TYR A 1 102 ? 12.201 5.662 -17.020 1.00 98.69 102 TYR A O 1
ATOM 812 N N . ARG A 1 103 ? 12.980 6.971 -18.665 1.00 98.69 103 ARG A N 1
ATOM 813 C CA . ARG A 1 103 ? 12.43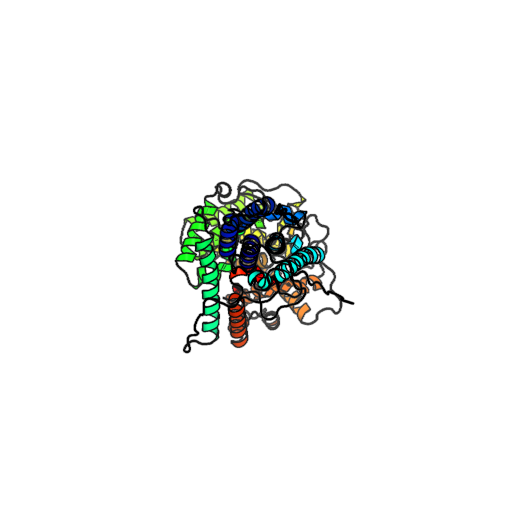4 8.214 -18.104 1.00 98.69 103 ARG A CA 1
ATOM 814 C C . ARG A 1 103 ? 10.920 8.116 -17.901 1.00 98.69 103 ARG A C 1
ATOM 816 O O . ARG A 1 103 ? 10.419 8.513 -16.854 1.00 98.69 103 ARG A O 1
ATOM 823 N N . GLY A 1 104 ? 10.192 7.571 -18.883 1.00 98.69 104 GLY A N 1
ATOM 824 C CA . GLY A 1 104 ? 8.745 7.360 -18.779 1.00 98.69 104 GLY A CA 1
ATOM 825 C C . GLY A 1 104 ? 8.375 6.423 -17.628 1.00 98.69 104 GLY A C 1
ATOM 826 O O . GLY A 1 104 ? 7.507 6.758 -16.820 1.00 98.69 104 GLY A O 1
ATOM 827 N N . ARG A 1 105 ? 9.073 5.286 -17.511 1.00 98.62 105 ARG A N 1
ATOM 828 C CA . ARG A 1 105 ? 8.887 4.318 -16.419 1.00 98.62 105 ARG A CA 1
ATOM 829 C C . ARG A 1 105 ? 9.167 4.945 -15.050 1.00 98.62 105 ARG A C 1
ATOM 831 O O . ARG A 1 105 ? 8.325 4.855 -14.164 1.00 98.62 105 ARG A O 1
ATOM 838 N N . MET A 1 106 ? 10.298 5.632 -14.898 1.00 98.69 106 MET A N 1
ATOM 839 C CA . MET A 1 106 ? 10.714 6.276 -13.646 1.00 98.69 106 MET A CA 1
ATOM 840 C C . MET A 1 106 ? 9.718 7.344 -13.173 1.00 98.69 106 MET A C 1
ATOM 842 O O . MET A 1 106 ? 9.302 7.329 -12.018 1.00 98.69 106 MET A O 1
ATOM 846 N N . LEU A 1 107 ? 9.287 8.242 -14.070 1.00 98.69 107 LEU A N 1
ATOM 847 C CA . LEU A 1 107 ? 8.263 9.250 -13.763 1.00 98.69 107 LEU A CA 1
ATOM 848 C C . LEU A 1 107 ? 6.943 8.608 -13.338 1.00 98.69 107 LEU A C 1
ATOM 850 O O . LEU A 1 107 ? 6.313 9.066 -12.388 1.00 98.69 107 LEU A O 1
ATOM 854 N N . THR A 1 108 ? 6.538 7.547 -14.039 1.00 98.50 108 THR A N 1
ATOM 855 C CA . THR A 1 108 ? 5.282 6.852 -13.751 1.00 98.50 108 THR A CA 1
ATOM 856 C C . THR A 1 108 ? 5.310 6.220 -12.369 1.00 98.50 108 THR A C 1
ATOM 858 O O . THR A 1 108 ? 4.398 6.450 -11.583 1.00 98.50 108 THR A O 1
ATOM 861 N N . TRP A 1 109 ? 6.359 5.462 -12.044 1.00 98.06 109 TRP A N 1
ATOM 862 C CA . TRP A 1 109 ? 6.447 4.787 -10.752 1.00 98.06 109 TRP A CA 1
ATOM 863 C C . TRP A 1 109 ? 6.638 5.754 -9.589 1.00 98.06 109 TRP A C 1
ATOM 865 O O . TRP A 1 109 ? 6.025 5.548 -8.551 1.00 98.06 109 TRP A O 1
ATOM 875 N N . TYR A 1 110 ? 7.377 6.852 -9.771 1.00 97.81 110 TYR A N 1
ATOM 876 C CA . TYR A 1 110 ? 7.454 7.893 -8.742 1.00 97.81 110 TYR A CA 1
ATOM 877 C C . TYR A 1 110 ? 6.085 8.537 -8.461 1.00 97.81 110 TYR A C 1
ATOM 879 O O . TYR A 1 110 ? 5.735 8.788 -7.310 1.00 97.81 110 TYR A O 1
ATOM 887 N N . ALA A 1 111 ? 5.286 8.783 -9.506 1.00 96.81 111 ALA A N 1
ATOM 888 C CA . ALA A 1 111 ? 3.934 9.320 -9.357 1.00 96.81 111 ALA A CA 1
ATOM 889 C 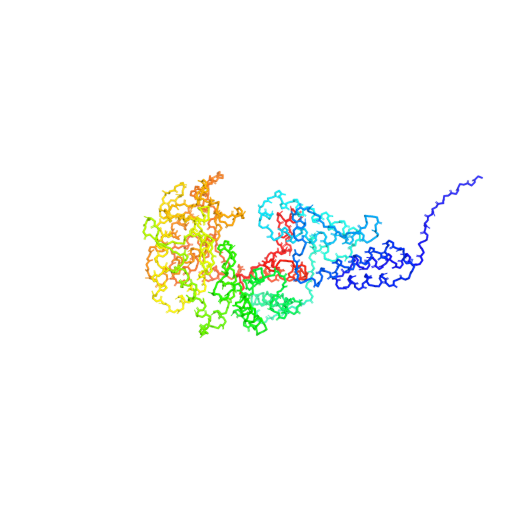C . ALA A 1 111 ? 2.952 8.310 -8.748 1.00 96.81 111 ALA A C 1
ATOM 891 O O . ALA A 1 111 ? 2.021 8.707 -8.045 1.00 96.81 111 ALA A O 1
ATOM 892 N N . LEU A 1 112 ? 3.139 7.017 -9.034 1.00 96.00 112 LEU A N 1
ATOM 893 C CA . LEU A 1 112 ? 2.380 5.949 -8.391 1.00 96.00 112 LEU A CA 1
ATOM 894 C C . LEU A 1 112 ? 2.740 5.811 -6.913 1.00 96.00 112 LEU A C 1
ATOM 896 O O . LEU A 1 112 ? 1.876 5.449 -6.126 1.00 96.00 112 LEU A O 1
ATOM 900 N N . GLU A 1 113 ? 3.973 6.122 -6.539 1.00 92.88 113 GLU A N 1
ATOM 901 C CA . GLU A 1 113 ? 4.383 6.038 -5.149 1.00 92.88 113 GLU A CA 1
ATOM 902 C C . GLU A 1 113 ? 3.878 7.209 -4.317 1.00 92.88 113 GLU A C 1
ATOM 904 O O . GLU A 1 113 ? 3.157 7.050 -3.338 1.00 92.88 113 GLU A O 1
ATOM 909 N N . SER A 1 114 ? 4.222 8.424 -4.732 1.00 90.94 114 SER A N 1
ATOM 910 C CA . SER A 1 114 ? 4.055 9.574 -3.860 1.00 90.94 114 SER A CA 1
ATOM 911 C C . SER A 1 114 ? 2.585 9.961 -3.696 1.00 90.94 114 SER A C 1
ATOM 913 O O . SER A 1 114 ? 1.955 10.478 -4.623 1.00 90.94 114 SER A O 1
ATOM 915 N N . GLY A 1 115 ? 2.058 9.818 -2.476 1.00 85.00 115 GLY A N 1
ATOM 916 C CA . GLY A 1 115 ? 0.739 10.329 -2.097 1.00 85.00 115 GLY A CA 1
ATOM 917 C C . GLY A 1 115 ? 0.587 11.829 -2.376 1.00 85.00 115 GLY A C 1
ATOM 918 O O . GLY A 1 115 ? -0.444 12.257 -2.898 1.00 85.00 115 GLY A O 1
ATOM 919 N N . ASN A 1 116 ? 1.645 12.610 -2.128 1.00 85.44 116 ASN A N 1
ATOM 920 C CA . ASN A 1 116 ? 1.693 14.046 -2.421 1.00 85.44 116 ASN A CA 1
ATOM 921 C C . ASN A 1 116 ? 1.565 14.348 -3.922 1.00 85.44 116 ASN A C 1
ATOM 923 O O . ASN A 1 116 ? 0.872 15.293 -4.284 1.00 85.44 116 ASN A O 1
ATOM 927 N N . VAL A 1 117 ? 2.186 13.543 -4.792 1.00 91.88 117 VAL A N 1
ATOM 928 C CA . VAL A 1 117 ? 2.026 13.683 -6.250 1.00 91.88 117 VAL A CA 1
ATOM 929 C C . VAL A 1 117 ? 0.639 13.226 -6.675 1.00 91.88 117 VAL A C 1
ATOM 931 O O . VAL A 1 117 ? -0.056 13.945 -7.377 1.00 91.88 117 VAL A O 1
ATOM 934 N N . TRP A 1 118 ? 0.214 12.035 -6.257 1.00 91.31 118 TRP A N 1
ATOM 935 C CA . TRP A 1 118 ? -0.996 11.403 -6.775 1.00 91.31 118 TRP A CA 1
ATOM 936 C C . TRP A 1 118 ? -2.286 12.138 -6.394 1.00 91.31 118 TRP A C 1
ATOM 938 O O . TRP A 1 118 ? -3.225 12.225 -7.195 1.00 91.31 118 TRP A O 1
ATOM 948 N N . LYS A 1 119 ? -2.356 12.642 -5.157 1.00 87.69 119 LYS A N 1
ATOM 949 C CA . LYS A 1 119 ? -3.558 13.288 -4.613 1.00 87.69 119 LYS A CA 1
ATOM 950 C C . LYS A 1 119 ? -3.701 14.736 -5.092 1.00 87.69 119 LYS A C 1
ATOM 952 O O . LYS A 1 119 ? -4.832 15.211 -5.191 1.00 87.69 119 LYS A O 1
ATOM 957 N N . ASP A 1 120 ? -2.603 15.402 -5.444 1.00 90.12 120 ASP A N 1
ATOM 958 C CA . ASP A 1 120 ? -2.605 16.732 -6.058 1.00 90.12 120 ASP A CA 1
ATOM 959 C C . ASP A 1 120 ? -2.832 16.629 -7.580 1.00 90.12 120 ASP A C 1
ATOM 961 O O . ASP A 1 120 ? -1.994 16.069 -8.286 1.00 90.12 120 ASP A O 1
ATOM 965 N N . PRO A 1 121 ? -3.947 17.152 -8.126 1.00 93.06 121 PRO A N 1
ATOM 966 C CA . PRO A 1 121 ? -4.206 17.099 -9.559 1.00 93.06 121 PRO A CA 1
ATOM 967 C C . PRO A 1 121 ? -3.132 17.755 -10.427 1.00 93.06 121 PRO A C 1
ATOM 969 O O . PRO A 1 121 ? -2.772 17.177 -11.446 1.00 93.06 121 PRO A O 1
ATOM 972 N N . GLU A 1 122 ? -2.618 18.921 -10.037 1.00 94.75 122 GLU A N 1
ATOM 973 C CA . GLU A 1 122 ? -1.659 19.669 -10.855 1.00 94.75 122 GLU A CA 1
ATOM 974 C C . GLU A 1 122 ? -0.328 18.920 -10.922 1.00 94.75 122 GLU A C 1
ATOM 976 O O . GLU A 1 122 ? 0.193 18.639 -12.005 1.00 94.75 122 GLU A O 1
ATOM 981 N N . THR A 1 123 ? 0.169 18.501 -9.756 1.00 94.38 123 THR A N 1
ATOM 982 C CA . THR A 1 123 ? 1.410 17.731 -9.663 1.00 94.38 123 THR A CA 1
ATOM 983 C C . THR A 1 123 ? 1.270 16.367 -10.352 1.00 94.38 123 THR A C 1
ATOM 985 O O . THR A 1 123 ? 2.161 15.966 -11.105 1.00 94.38 123 THR A O 1
ATOM 988 N N . ARG A 1 124 ? 0.150 15.651 -10.171 1.00 96.00 124 ARG A N 1
ATOM 989 C CA . ARG A 1 124 ? -0.107 14.375 -10.865 1.00 96.00 124 ARG A CA 1
ATOM 990 C C . ARG A 1 124 ? -0.074 14.544 -12.383 1.00 96.00 124 ARG A C 1
ATOM 992 O O . ARG A 1 124 ? 0.569 13.745 -13.069 1.00 96.00 124 ARG A O 1
ATOM 999 N N . ASP A 1 125 ? -0.761 15.557 -12.902 1.00 96.00 125 ASP A N 1
ATOM 1000 C CA . ASP A 1 125 ? -0.890 15.785 -14.340 1.00 96.00 125 ASP A CA 1
ATOM 1001 C C . ASP A 1 125 ? 0.458 16.182 -14.970 1.00 96.00 125 ASP A C 1
ATOM 1003 O O . ASP A 1 125 ? 0.756 15.756 -16.091 1.00 96.00 125 ASP A O 1
ATOM 1007 N N . ASP A 1 126 ? 1.322 16.902 -14.243 1.00 96.06 126 ASP A N 1
ATOM 1008 C CA . ASP A 1 126 ? 2.697 17.182 -14.673 1.00 96.06 126 ASP A CA 1
ATOM 1009 C C . ASP A 1 126 ? 3.538 15.900 -14.803 1.00 96.06 126 ASP A C 1
ATOM 1011 O O . ASP A 1 126 ? 4.084 15.608 -15.878 1.00 96.06 126 ASP A O 1
ATOM 1015 N N . PHE A 1 127 ? 3.601 15.083 -13.744 1.00 98.00 127 PHE A N 1
ATOM 1016 C CA . PHE A 1 127 ? 4.386 13.843 -13.751 1.00 98.00 127 PHE A CA 1
ATOM 1017 C C . PHE A 1 127 ? 3.895 12.862 -14.819 1.00 98.00 127 PHE A C 1
ATOM 1019 O O . PHE A 1 127 ? 4.681 12.383 -15.645 1.00 98.00 127 PHE A O 1
ATOM 1026 N N . LEU A 1 128 ? 2.591 12.576 -14.843 1.00 98.12 128 LEU A N 1
ATOM 1027 C CA . LEU A 1 128 ? 2.017 11.612 -15.778 1.00 98.12 128 LEU A CA 1
ATOM 1028 C C . LEU A 1 128 ? 1.989 12.152 -17.213 1.00 98.12 128 LEU A C 1
ATOM 1030 O O . LEU A 1 128 ? 2.236 11.403 -18.161 1.00 98.12 128 LEU A O 1
ATOM 1034 N N . GLY A 1 129 ? 1.779 13.456 -17.401 1.00 97.75 129 GLY A N 1
ATOM 1035 C CA . GLY A 1 129 ? 1.905 14.110 -18.702 1.00 97.75 129 GLY A CA 1
ATOM 1036 C C . GLY A 1 129 ? 3.332 14.024 -19.249 1.00 97.75 129 GLY A C 1
ATOM 1037 O O . GLY A 1 129 ? 3.529 13.714 -20.430 1.00 97.75 129 GLY A O 1
ATOM 1038 N N . SER A 1 130 ? 4.335 14.230 -18.392 1.00 98.12 130 SER A N 1
ATOM 1039 C CA . SER A 1 130 ? 5.754 14.061 -18.717 1.00 98.12 130 SER A CA 1
ATOM 1040 C C . SER A 1 130 ? 6.112 12.613 -19.047 1.00 98.12 130 SER A C 1
ATOM 1042 O O . SER A 1 130 ? 6.843 12.381 -20.017 1.00 98.12 130 SER A O 1
ATOM 1044 N N . ALA A 1 131 ? 5.571 11.646 -18.304 1.00 98.69 131 ALA A N 1
ATOM 1045 C CA . ALA A 1 131 ? 5.738 10.225 -18.588 1.00 98.69 131 ALA A CA 1
ATOM 1046 C C . ALA A 1 131 ? 5.120 9.848 -19.943 1.00 98.69 131 ALA A C 1
ATOM 1048 O O . ALA A 1 131 ? 5.787 9.246 -20.786 1.00 98.69 131 ALA A O 1
ATOM 1049 N N . ARG A 1 132 ? 3.882 10.290 -20.209 1.00 98.69 132 ARG A N 1
ATOM 1050 C CA . ARG A 1 132 ? 3.186 10.062 -21.484 1.00 98.69 132 ARG A CA 1
ATOM 1051 C C . ARG A 1 132 ? 3.983 10.595 -22.671 1.00 98.69 132 ARG A C 1
ATOM 1053 O O . ARG A 1 132 ? 4.138 9.881 -23.658 1.00 98.69 132 ARG A O 1
ATOM 1060 N N . ARG A 1 133 ? 4.514 11.822 -22.585 1.00 98.56 133 ARG A N 1
ATOM 1061 C CA . ARG A 1 133 ? 5.354 12.408 -23.649 1.00 98.56 133 ARG A CA 1
ATOM 1062 C C . ARG A 1 133 ? 6.607 11.570 -23.908 1.00 98.56 133 ARG A C 1
ATOM 1064 O O . ARG A 1 133 ? 6.958 11.349 -25.064 1.00 98.56 133 ARG A O 1
ATOM 1071 N N . SER A 1 134 ? 7.256 11.083 -22.850 1.00 98.75 134 SER A N 1
ATOM 1072 C CA . SER A 1 134 ? 8.374 10.137 -22.949 1.00 98.75 134 SER A CA 1
ATOM 1073 C C . SER A 1 134 ? 7.964 8.873 -23.713 1.00 98.75 134 SER A C 1
ATOM 1075 O O . SER A 1 134 ? 8.568 8.542 -24.732 1.00 98.75 134 SER A O 1
ATOM 1077 N N . PHE A 1 135 ? 6.881 8.213 -23.303 1.00 98.81 135 PHE A N 1
ATOM 1078 C CA . PHE A 1 135 ? 6.412 7.002 -23.978 1.00 98.81 135 PHE A CA 1
ATOM 1079 C C . PHE A 1 135 ? 5.992 7.241 -25.431 1.00 98.81 135 PHE A C 1
ATOM 1081 O O . PHE A 1 135 ? 6.274 6.407 -26.280 1.00 98.81 135 PHE A O 1
ATOM 1088 N N . GLN A 1 136 ? 5.396 8.387 -25.765 1.00 98.81 136 GLN A N 1
ATOM 1089 C CA . GLN A 1 136 ? 5.059 8.734 -27.151 1.00 98.81 136 GLN A CA 1
ATOM 1090 C C . GLN A 1 136 ? 6.304 8.893 -28.033 1.00 98.81 136 GLN A C 1
ATOM 1092 O O . GLN A 1 136 ? 6.320 8.410 -29.166 1.00 98.81 136 GLN A O 1
ATOM 1097 N N . LYS A 1 137 ? 7.368 9.525 -27.518 1.00 98.69 137 LYS A N 1
ATOM 1098 C CA . LYS A 1 137 ? 8.653 9.616 -28.230 1.00 98.69 137 LYS A CA 1
ATOM 1099 C C . LYS A 1 137 ? 9.279 8.233 -28.424 1.00 98.69 137 LYS A C 1
ATOM 1101 O O . LYS A 1 137 ? 9.707 7.916 -29.531 1.00 98.69 137 LYS A O 1
ATOM 1106 N N . ALA A 1 138 ? 9.263 7.397 -27.385 1.00 98.56 138 ALA A N 1
ATOM 1107 C CA . ALA A 1 138 ? 9.744 6.020 -27.470 1.00 98.56 138 ALA A CA 1
ATOM 1108 C C . ALA A 1 138 ? 8.924 5.179 -28.464 1.00 98.56 138 ALA A C 1
ATOM 1110 O O . ALA A 1 138 ? 9.503 4.459 -29.266 1.00 98.56 138 ALA A O 1
ATOM 1111 N N . ALA A 1 139 ? 7.595 5.309 -28.477 1.00 98.56 139 ALA A N 1
ATOM 1112 C CA . ALA A 1 139 ? 6.711 4.585 -29.393 1.00 98.56 139 ALA A CA 1
ATOM 1113 C C . ALA A 1 139 ? 6.927 4.990 -30.856 1.00 98.56 139 ALA A C 1
ATOM 1115 O O . ALA A 1 139 ? 6.804 4.153 -31.746 1.00 98.56 139 ALA A O 1
ATOM 1116 N N . LYS A 1 140 ? 7.263 6.262 -31.111 1.00 98.56 140 LYS A N 1
ATOM 1117 C CA . LYS A 1 140 ? 7.616 6.739 -32.453 1.00 98.56 140 LYS A CA 1
ATOM 1118 C C . LYS A 1 140 ? 8.914 6.100 -32.956 1.00 98.56 140 LYS A C 1
ATOM 1120 O O . LYS A 1 140 ? 8.983 5.743 -34.125 1.00 98.56 140 LYS A O 1
ATOM 1125 N N . ALA A 1 141 ? 9.920 5.963 -32.090 1.00 98.25 141 ALA A N 1
ATOM 1126 C CA . ALA A 1 141 ? 11.195 5.335 -32.440 1.00 98.25 141 ALA A CA 1
ATOM 1127 C C . ALA A 1 141 ? 11.105 3.799 -32.500 1.00 98.25 141 ALA A C 1
ATOM 1129 O O . ALA A 1 141 ? 11.737 3.171 -33.342 1.00 98.25 141 ALA A O 1
ATOM 1130 N N . PHE A 1 142 ? 10.297 3.195 -31.626 1.00 98.50 142 PHE A N 1
ATOM 1131 C CA . PHE A 1 142 ? 10.201 1.748 -31.431 1.00 98.50 142 PHE A CA 1
ATOM 1132 C C . PHE A 1 142 ? 8.735 1.288 -31.470 1.00 98.50 142 PHE A C 1
ATOM 1134 O O . PHE A 1 142 ? 8.140 0.949 -30.439 1.00 98.50 142 PHE A O 1
ATOM 1141 N N . PRO A 1 143 ? 8.110 1.272 -32.660 1.00 98.12 143 PRO A N 1
ATOM 1142 C CA . PRO A 1 143 ? 6.671 1.059 -32.804 1.00 98.12 143 PRO A CA 1
ATOM 1143 C C . PRO A 1 143 ? 6.196 -0.344 -32.408 1.00 98.12 143 PRO A C 1
ATOM 1145 O O . PRO A 1 143 ? 4.997 -0.536 -32.201 1.00 98.12 143 PRO A O 1
ATOM 1148 N N . LYS A 1 144 ? 7.097 -1.326 -32.278 1.00 98.19 144 LYS A N 1
ATOM 1149 C CA . LYS A 1 144 ? 6.783 -2.704 -31.868 1.00 98.19 144 LYS A CA 1
ATOM 1150 C C . LYS A 1 144 ? 7.010 -2.944 -30.366 1.00 98.19 144 LYS A C 1
ATOM 1152 O O . LYS A 1 144 ? 6.705 -4.038 -29.891 1.00 98.19 144 LYS A O 1
ATOM 1157 N N . ASN A 1 145 ? 7.495 -1.956 -29.601 1.00 98.56 145 ASN A N 1
ATOM 1158 C CA . ASN A 1 145 ? 7.751 -2.111 -28.167 1.00 98.56 145 ASN A CA 1
ATOM 1159 C C . ASN A 1 145 ? 6.443 -2.269 -27.369 1.00 98.56 145 ASN A C 1
ATOM 1161 O O . ASN A 1 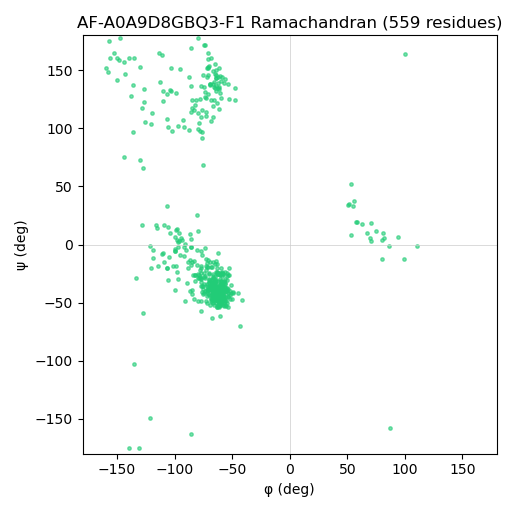145 ? 5.705 -1.310 -27.130 1.00 98.56 145 ASN A O 1
ATOM 1165 N N . LYS A 1 146 ? 6.169 -3.496 -26.916 1.00 97.75 146 LYS A N 1
ATOM 1166 C CA . LYS A 1 146 ? 4.937 -3.837 -26.189 1.00 97.75 146 LYS A CA 1
ATOM 1167 C C . LYS A 1 146 ? 4.820 -3.139 -24.832 1.00 97.75 146 LYS A C 1
ATOM 1169 O O . LYS A 1 146 ? 3.713 -2.760 -24.469 1.00 97.75 146 LYS A O 1
ATOM 1174 N N . ILE A 1 147 ? 5.924 -2.938 -24.110 1.00 98.12 147 ILE A N 1
ATOM 1175 C CA . ILE A 1 147 ? 5.915 -2.284 -22.793 1.00 98.12 147 ILE A CA 1
ATOM 1176 C C . ILE A 1 147 ? 5.552 -0.805 -22.927 1.00 98.12 147 ILE A C 1
ATOM 1178 O O . ILE A 1 147 ? 4.675 -0.317 -22.222 1.00 98.12 147 ILE A O 1
ATOM 1182 N N . VAL A 1 148 ? 6.155 -0.092 -23.879 1.00 98.62 148 VAL A N 1
ATOM 1183 C CA . VAL A 1 148 ? 5.816 1.316 -24.138 1.00 98.62 148 VAL A CA 1
ATOM 1184 C C . VAL A 1 148 ? 4.333 1.456 -24.491 1.00 98.62 148 VAL A C 1
ATOM 1186 O O . VAL A 1 148 ? 3.642 2.316 -23.949 1.00 98.62 148 VAL A O 1
ATOM 1189 N N . HIS A 1 149 ? 3.814 0.575 -25.351 1.00 98.38 149 HIS A N 1
ATOM 1190 C CA . HIS A 1 149 ? 2.391 0.571 -25.701 1.00 98.38 149 HIS A CA 1
ATOM 1191 C C . HIS A 1 149 ? 1.479 0.179 -24.531 1.00 98.38 149 HIS A C 1
ATOM 1193 O O . HIS A 1 149 ? 0.368 0.700 -24.447 1.00 98.38 149 HIS A O 1
ATOM 1199 N N . MET A 1 150 ? 1.949 -0.661 -23.602 1.00 98.44 150 MET A N 1
ATOM 1200 C CA . MET A 1 150 ? 1.245 -0.980 -22.356 1.00 98.44 150 MET A CA 1
ATOM 1201 C C . MET A 1 150 ? 0.994 0.281 -21.528 1.00 98.44 150 MET A C 1
ATOM 1203 O O . MET A 1 150 ? -0.152 0.552 -21.175 1.00 98.44 150 MET A O 1
ATOM 1207 N N . TYR A 1 151 ? 2.022 1.107 -21.306 1.00 98.56 151 TYR A N 1
ATOM 1208 C CA . TYR A 1 151 ? 1.878 2.405 -20.629 1.00 98.56 151 TYR A CA 1
ATOM 1209 C C . TYR A 1 151 ? 0.981 3.393 -21.391 1.00 98.56 151 TYR A C 1
ATOM 1211 O O . TYR A 1 151 ? 0.361 4.266 -20.786 1.00 98.56 151 TYR A O 1
ATOM 1219 N N . LEU A 1 152 ? 0.868 3.249 -22.714 1.00 98.12 152 LEU A N 1
ATOM 1220 C CA . LEU A 1 152 ? -0.039 4.037 -23.554 1.00 98.12 152 LEU A CA 1
ATOM 1221 C C . LEU A 1 152 ? -1.459 3.441 -23.656 1.00 98.12 152 LEU A C 1
ATOM 1223 O O . LEU A 1 152 ? -2.273 3.927 -24.441 1.00 98.12 152 LEU A O 1
ATOM 1227 N N . GLY A 1 153 ? -1.782 2.423 -22.852 1.00 97.31 153 GLY A N 1
ATOM 1228 C CA . GLY A 1 153 ? -3.132 1.867 -22.711 1.00 97.31 153 GLY A CA 1
ATOM 1229 C C . GLY A 1 153 ? -3.443 0.664 -23.599 1.00 97.31 153 GLY A C 1
ATOM 1230 O O . GLY A 1 153 ? -4.588 0.210 -23.621 1.00 97.31 153 GLY A O 1
ATOM 1231 N N . ARG A 1 154 ? -2.461 0.117 -24.325 1.00 97.31 154 ARG A N 1
ATOM 1232 C CA . ARG A 1 154 ? -2.631 -1.124 -25.089 1.00 97.31 154 ARG A CA 1
ATOM 1233 C C . ARG A 1 154 ? -2.233 -2.321 -24.232 1.00 97.31 154 ARG A C 1
ATOM 1235 O O . ARG A 1 154 ? -1.053 -2.630 -24.105 1.00 97.31 154 ARG A O 1
ATOM 1242 N N . ALA A 1 155 ? -3.232 -3.010 -23.692 1.00 96.88 155 ALA A N 1
ATOM 1243 C CA . ALA A 1 155 ? -3.013 -4.149 -22.813 1.00 96.88 155 ALA A CA 1
ATOM 1244 C C . ALA A 1 155 ? -2.160 -5.261 -23.455 1.00 96.88 155 ALA A C 1
ATOM 1246 O O . ALA A 1 155 ? -2.350 -5.615 -24.624 1.00 96.88 155 ALA A O 1
ATOM 1247 N N . ILE A 1 156 ? -1.254 -5.841 -22.666 1.00 97.31 156 ILE A N 1
ATOM 1248 C CA . ILE A 1 156 ? -0.521 -7.060 -23.013 1.00 97.31 156 ILE A CA 1
ATOM 1249 C C . ILE A 1 156 ? -1.394 -8.265 -22.621 1.00 97.31 156 ILE A C 1
ATOM 1251 O O . ILE A 1 156 ? -1.811 -8.344 -21.462 1.00 97.31 156 ILE A O 1
ATOM 1255 N N . PRO A 1 157 ? -1.698 -9.188 -23.555 1.00 95.69 157 PRO A N 1
ATOM 1256 C CA . PRO A 1 157 ? -2.518 -10.365 -23.271 1.00 95.69 157 PRO A CA 1
ATOM 1257 C C . PRO A 1 157 ? -1.798 -11.363 -22.342 1.00 95.69 157 PRO A C 1
ATOM 1259 O O . PRO A 1 157 ? -0.568 -11.332 -22.257 1.00 95.69 157 PRO A O 1
ATOM 1262 N N . PRO A 1 158 ? -2.539 -12.272 -21.680 1.00 94.75 158 PRO A N 1
ATOM 1263 C CA . PRO A 1 158 ? -1.951 -13.307 -20.832 1.00 94.75 158 PRO A CA 1
ATOM 1264 C C . PRO A 1 158 ? -1.049 -14.251 -21.633 1.00 94.75 158 PRO A C 1
ATOM 1266 O O . PRO A 1 158 ? -1.372 -14.623 -22.761 1.00 94.75 158 PRO A O 1
ATOM 1269 N N . THR A 1 159 ? 0.038 -14.702 -21.011 1.00 91.31 159 THR A N 1
ATOM 1270 C CA . THR A 1 159 ? 0.886 -15.796 -21.514 1.00 91.31 159 THR A CA 1
ATOM 1271 C C . THR A 1 159 ? 0.412 -17.165 -21.018 1.00 91.31 159 THR A C 1
ATOM 1273 O O . THR A 1 159 ? 0.502 -18.144 -21.754 1.00 91.31 159 THR A O 1
ATOM 1276 N N . LYS A 1 160 ? -0.138 -17.228 -19.796 1.00 94.31 160 LYS A N 1
ATOM 1277 C CA . LYS A 1 160 ? -0.697 -18.433 -19.160 1.00 94.31 160 LYS A CA 1
ATOM 1278 C C . LYS A 1 160 ? -2.231 -18.417 -19.198 1.00 94.31 160 LYS A C 1
ATOM 1280 O O . LYS A 1 160 ? -2.873 -17.407 -18.873 1.00 94.31 160 LYS A O 1
ATOM 1285 N N . LEU A 1 161 ? -2.822 -19.541 -19.609 1.00 93.31 161 LEU A N 1
ATOM 1286 C CA . LEU A 1 161 ? -4.271 -19.740 -19.699 1.00 93.31 161 LEU A CA 1
ATOM 1287 C C . LEU A 1 161 ? -4.747 -20.729 -18.634 1.00 93.31 161 LEU A C 1
ATOM 1289 O O . LEU A 1 161 ? -4.210 -21.827 -18.520 1.00 93.31 161 LEU A O 1
ATOM 1293 N N . TYR A 1 162 ? -5.812 -20.363 -17.923 1.00 94.38 162 TYR A N 1
ATOM 1294 C CA . TYR A 1 162 ? -6.472 -21.216 -16.937 1.00 94.38 162 TYR A CA 1
ATOM 1295 C C . TYR A 1 162 ? -7.788 -21.737 -17.509 1.00 94.38 162 TYR A C 1
ATOM 1297 O O . TYR A 1 162 ? -8.787 -21.020 -17.561 1.00 94.38 162 TYR A O 1
ATOM 1305 N N . ALA A 1 163 ? -7.793 -22.985 -17.980 1.00 92.69 163 ALA A N 1
ATOM 1306 C CA . ALA A 1 163 ? -8.970 -23.577 -18.609 1.00 92.69 163 ALA A CA 1
ATOM 1307 C C . ALA A 1 163 ? -10.111 -23.746 -17.595 1.00 92.69 163 ALA A C 1
ATOM 1309 O O . ALA A 1 163 ? -9.936 -24.397 -16.565 1.00 92.69 163 ALA A O 1
ATOM 1310 N N . ALA A 1 164 ? -11.287 -23.187 -17.888 1.00 93.19 164 ALA A N 1
ATOM 1311 C CA . ALA A 1 164 ? -12.462 -23.319 -17.031 1.00 93.19 164 ALA A CA 1
ATOM 1312 C C . ALA A 1 164 ? -12.892 -24.790 -16.884 1.00 93.19 164 ALA A C 1
ATOM 1314 O O . ALA A 1 164 ? -12.991 -25.529 -17.867 1.00 93.19 164 ALA A O 1
ATOM 1315 N N . CYS A 1 165 ? -13.205 -25.205 -15.657 1.00 95.12 165 CYS A N 1
ATOM 1316 C CA . CYS A 1 165 ? -13.832 -26.492 -15.399 1.00 95.12 165 CYS A CA 1
ATOM 1317 C C . CYS A 1 165 ? -15.316 -26.403 -15.770 1.00 95.12 165 CYS A C 1
ATOM 1319 O O . CYS A 1 165 ? -16.074 -25.667 -15.137 1.00 95.12 165 CYS A O 1
ATOM 1321 N N . ARG A 1 166 ? -15.745 -27.167 -16.784 1.00 93.94 166 ARG A N 1
ATOM 1322 C CA . ARG A 1 166 ? -17.142 -27.165 -17.264 1.00 93.94 166 ARG A CA 1
ATOM 1323 C C . ARG A 1 166 ? -18.149 -27.629 -16.205 1.00 93.94 166 ARG A C 1
ATOM 1325 O O . ARG A 1 166 ? -19.308 -27.241 -16.280 1.00 93.94 166 ARG A O 1
ATOM 1332 N N . ALA A 1 167 ? -17.712 -28.441 -15.240 1.00 95.69 167 ALA A N 1
ATOM 1333 C CA . ALA A 1 167 ? -18.547 -28.903 -14.131 1.00 95.69 167 ALA A CA 1
ATOM 1334 C C . ALA A 1 167 ? -18.672 -27.866 -12.997 1.00 95.69 167 ALA A C 1
ATOM 1336 O O . ALA A 1 167 ? -19.580 -27.966 -12.175 1.00 95.69 167 ALA A O 1
ATOM 1337 N N . ALA A 1 168 ? -17.777 -26.873 -12.941 1.00 95.50 168 ALA A N 1
ATOM 1338 C CA . ALA A 1 168 ? -17.795 -25.845 -11.910 1.00 95.50 168 ALA A CA 1
ATOM 1339 C C . ALA A 1 168 ? -18.699 -24.663 -12.314 1.00 95.50 168 ALA A C 1
ATOM 1341 O O . ALA A 1 168 ? -18.729 -24.268 -13.484 1.00 95.50 168 ALA A O 1
ATOM 1342 N N . PRO A 1 169 ? -19.416 -24.042 -11.359 1.00 93.56 169 PRO A N 1
ATOM 1343 C CA . PRO A 1 169 ? -20.197 -22.844 -11.638 1.00 93.56 169 PRO A CA 1
ATOM 1344 C C . PRO A 1 169 ? -19.289 -21.672 -12.041 1.00 93.56 169 PRO A C 1
ATOM 1346 O O . PRO A 1 169 ? -18.123 -21.603 -11.655 1.00 93.56 169 PRO A O 1
ATOM 1349 N N . ALA A 1 170 ? -19.845 -20.709 -12.782 1.00 90.31 170 ALA A N 1
ATOM 1350 C CA . ALA A 1 170 ? -19.085 -19.576 -13.319 1.00 90.31 170 ALA A CA 1
ATOM 1351 C C . ALA A 1 170 ? -18.289 -18.816 -12.244 1.00 90.31 170 ALA A C 1
ATOM 1353 O O . ALA A 1 170 ? -17.109 -18.568 -12.446 1.00 90.31 170 ALA A O 1
ATOM 1354 N N . TRP A 1 171 ? -18.894 -18.522 -11.084 1.00 92.12 171 TRP A N 1
ATOM 1355 C CA . TRP A 1 171 ? -18.203 -17.814 -9.997 1.00 92.12 171 TRP A CA 1
ATOM 1356 C C . TRP A 1 171 ? -16.946 -18.549 -9.515 1.00 92.12 171 TRP A C 1
ATOM 1358 O O . TRP A 1 171 ? -15.940 -17.898 -9.259 1.00 92.12 171 TRP A O 1
ATOM 1368 N N . ALA A 1 172 ? -16.984 -19.883 -9.432 1.00 93.88 172 ALA A N 1
ATOM 1369 C CA . ALA A 1 172 ? -15.866 -20.684 -8.940 1.00 93.88 172 ALA A CA 1
ATOM 1370 C C . ALA A 1 172 ? -14.717 -20.690 -9.952 1.00 93.88 172 ALA A C 1
ATOM 1372 O O . ALA A 1 172 ? -13.556 -20.569 -9.574 1.00 93.88 172 ALA A O 1
ATOM 1373 N N . ASN A 1 173 ? -15.040 -20.760 -11.248 1.00 94.94 173 ASN A N 1
ATOM 1374 C CA . ASN A 1 173 ? -14.041 -20.624 -12.307 1.00 94.94 173 ASN A CA 1
ATOM 1375 C C . ASN A 1 173 ? -13.355 -19.250 -12.271 1.00 94.94 173 ASN A C 1
ATOM 1377 O O . ASN A 1 173 ? -12.134 -19.188 -12.395 1.00 94.94 173 ASN A O 1
ATOM 1381 N N . SER A 1 174 ? -14.117 -18.170 -12.071 1.00 95.31 174 SER A N 1
ATOM 1382 C CA . SER A 1 174 ? -13.579 -16.805 -12.026 1.00 95.31 174 SER A CA 1
ATOM 1383 C C . SER A 1 174 ? -12.757 -16.541 -10.768 1.00 95.31 174 SER A C 1
ATOM 1385 O O . SER A 1 174 ? -11.679 -15.967 -10.870 1.00 95.31 174 SER A O 1
ATOM 1387 N N . GLN A 1 175 ? -13.227 -16.991 -9.599 1.00 94.25 175 GLN A N 1
ATOM 1388 C CA . GLN A 1 175 ? -12.466 -16.883 -8.352 1.00 94.25 175 GLN A CA 1
ATOM 1389 C C . GLN A 1 175 ? -11.148 -17.651 -8.469 1.00 94.25 175 GLN A C 1
ATOM 1391 O O . GLN A 1 175 ? -10.094 -17.072 -8.231 1.00 94.25 175 GLN A O 1
ATOM 1396 N N . ARG A 1 176 ? -11.191 -18.911 -8.930 1.00 94.31 176 ARG A N 1
ATOM 1397 C CA . ARG A 1 176 ? -9.984 -19.719 -9.142 1.00 94.31 176 ARG A CA 1
ATOM 1398 C C . ARG A 1 176 ? -9.009 -19.035 -10.097 1.00 94.31 176 ARG A C 1
ATOM 1400 O O . ARG A 1 176 ? -7.841 -18.927 -9.767 1.00 94.31 176 ARG A O 1
ATOM 1407 N N . GLU A 1 177 ? -9.462 -18.551 -11.258 1.00 95.56 177 GLU A N 1
ATOM 1408 C CA . GLU A 1 177 ? -8.558 -17.849 -12.182 1.00 95.56 177 GLU A CA 1
ATOM 1409 C C . GLU A 1 177 ? -7.920 -16.613 -11.531 1.00 95.56 177 GLU A C 1
ATOM 1411 O O . GLU A 1 177 ? -6.731 -16.380 -11.724 1.00 95.56 177 GLU A O 1
ATOM 1416 N N . ALA A 1 178 ? -8.679 -15.820 -10.772 1.00 95.38 178 ALA A N 1
ATOM 1417 C CA . ALA A 1 178 ? -8.130 -14.648 -10.098 1.00 95.38 178 ALA A CA 1
ATOM 1418 C C . ALA A 1 178 ? -7.059 -15.026 -9.060 1.00 95.38 178 ALA A C 1
ATOM 1420 O O . ALA A 1 178 ? -6.005 -14.398 -9.023 1.00 95.38 178 ALA A O 1
ATOM 1421 N N . LEU A 1 179 ? -7.294 -16.077 -8.274 1.00 94.50 179 LEU A N 1
ATOM 1422 C CA . LEU A 1 179 ? -6.349 -16.574 -7.272 1.00 94.50 179 LEU A CA 1
ATOM 1423 C C . LEU A 1 179 ? -5.077 -17.144 -7.892 1.00 94.50 179 LEU A C 1
ATOM 1425 O O . LEU A 1 179 ? -3.988 -16.805 -7.455 1.00 94.50 179 LEU A O 1
ATOM 1429 N N . GLU A 1 180 ? -5.205 -17.946 -8.944 1.00 94.44 180 GLU A N 1
ATOM 1430 C CA . GLU A 1 180 ? -4.062 -18.508 -9.670 1.00 94.44 180 GLU A CA 1
ATOM 1431 C C . GLU A 1 180 ? -3.202 -17.404 -10.301 1.00 94.44 180 GLU A C 1
ATOM 1433 O O . GLU A 1 180 ? -1.977 -17.461 -10.296 1.00 94.44 180 GLU A O 1
ATOM 1438 N N . ARG A 1 181 ? -3.836 -16.341 -10.810 1.00 96.00 181 ARG A N 1
ATOM 1439 C CA . ARG A 1 181 ? -3.117 -15.174 -11.337 1.00 96.00 181 ARG A CA 1
ATOM 1440 C C . ARG A 1 181 ? -2.461 -14.344 -10.244 1.00 96.00 181 ARG A C 1
ATOM 1442 O O . ARG A 1 181 ? -1.382 -13.805 -10.470 1.00 96.00 181 ARG A O 1
ATOM 1449 N N . LEU A 1 182 ? -3.103 -14.222 -9.084 1.00 96.12 182 LEU A N 1
ATOM 1450 C CA . LEU A 1 182 ? -2.493 -13.594 -7.918 1.00 96.12 182 LEU A CA 1
ATOM 1451 C C . LEU A 1 182 ? -1.275 -14.408 -7.457 1.00 96.12 182 LEU A C 1
ATOM 1453 O O . LEU A 1 182 ? -0.219 -13.821 -7.247 1.00 96.12 182 LEU A O 1
ATOM 1457 N N . ALA A 1 183 ? -1.384 -15.738 -7.406 1.00 94.94 183 ALA A N 1
ATOM 1458 C CA . ALA A 1 183 ? -0.272 -16.638 -7.114 1.00 94.94 183 ALA A CA 1
ATOM 1459 C C . ALA A 1 183 ? 0.867 -16.491 -8.138 1.00 94.94 183 ALA A C 1
ATOM 1461 O O . ALA A 1 183 ? 2.003 -16.296 -7.726 1.00 94.94 183 ALA A O 1
ATOM 1462 N N . ASP A 1 184 ? 0.580 -16.441 -9.449 1.00 95.94 184 ASP A N 1
ATOM 1463 C CA . ASP A 1 184 ? 1.602 -16.192 -10.484 1.00 95.94 184 ASP A CA 1
ATOM 1464 C C . ASP A 1 184 ? 2.382 -14.885 -10.229 1.00 95.94 184 ASP A C 1
ATOM 1466 O O . ASP A 1 184 ? 3.593 -14.825 -10.448 1.00 95.94 184 ASP A O 1
ATOM 1470 N N . ILE A 1 185 ? 1.694 -13.819 -9.795 1.00 96.94 185 ILE A N 1
ATOM 1471 C CA . ILE A 1 185 ? 2.331 -12.535 -9.464 1.00 96.94 185 ILE A CA 1
ATOM 1472 C C . ILE A 1 185 ? 3.224 -12.703 -8.234 1.00 96.94 185 ILE A C 1
ATOM 1474 O O . ILE A 1 185 ? 4.384 -12.294 -8.268 1.00 96.94 185 ILE A O 1
ATOM 1478 N N . VAL A 1 186 ? 2.700 -13.298 -7.160 1.00 96.44 186 VAL A N 1
ATOM 1479 C CA . VAL A 1 186 ? 3.435 -13.504 -5.906 1.00 96.44 186 VAL A CA 1
ATOM 1480 C C . VAL A 1 186 ? 4.672 -14.368 -6.138 1.00 96.44 186 VAL A C 1
ATOM 1482 O O . VAL A 1 186 ? 5.779 -13.956 -5.804 1.00 96.44 186 VAL A O 1
ATOM 1485 N N . GLU A 1 187 ? 4.518 -15.518 -6.786 1.00 96.31 187 GLU A N 1
ATOM 1486 C CA . GLU A 1 187 ? 5.622 -16.419 -7.102 1.00 96.31 187 GLU A CA 1
ATOM 1487 C C . GLU A 1 187 ? 6.687 -15.760 -7.975 1.00 96.31 187 GLU A C 1
ATOM 1489 O O . GLU A 1 187 ? 7.875 -15.978 -7.744 1.00 96.31 187 GLU A O 1
ATOM 1494 N N . TRP A 1 188 ? 6.300 -14.900 -8.923 1.00 97.25 188 TRP A N 1
ATOM 1495 C CA . TRP A 1 188 ? 7.280 -14.149 -9.701 1.00 97.25 188 TRP A CA 1
ATOM 1496 C C . TRP A 1 188 ? 8.160 -13.270 -8.805 1.00 97.25 188 TRP A C 1
ATOM 1498 O O . TRP A 1 188 ? 9.376 -13.247 -8.992 1.00 97.25 188 TRP A O 1
ATOM 1508 N N . TRP A 1 189 ? 7.583 -12.580 -7.815 1.00 97.62 189 TRP A N 1
ATOM 1509 C CA . TRP A 1 189 ? 8.360 -11.786 -6.856 1.00 97.62 189 TRP A CA 1
ATOM 1510 C C . TRP A 1 189 ? 9.279 -12.658 -6.004 1.00 97.62 189 TRP A C 1
ATOM 1512 O O . TRP A 1 189 ? 10.442 -12.304 -5.808 1.00 97.62 189 TRP A O 1
ATOM 1522 N N . ILE A 1 190 ? 8.787 -13.809 -5.545 1.00 97.00 190 ILE A N 1
ATOM 1523 C CA . ILE A 1 190 ? 9.585 -14.780 -4.787 1.00 97.00 190 ILE A CA 1
ATOM 1524 C C . ILE A 1 190 ? 10.797 -15.225 -5.614 1.00 97.00 190 ILE A C 1
ATOM 1526 O O . ILE A 1 190 ? 11.929 -15.106 -5.153 1.00 97.00 190 ILE A O 1
ATOM 1530 N N . ASP A 1 191 ? 10.574 -15.658 -6.853 1.00 97.12 191 ASP A N 1
ATOM 1531 C CA . ASP A 1 191 ? 11.609 -16.284 -7.680 1.00 97.12 191 ASP A CA 1
ATOM 1532 C C . ASP A 1 191 ? 12.596 -15.283 -8.294 1.00 97.12 191 ASP A C 1
ATOM 1534 O O . ASP A 1 191 ? 13.746 -15.630 -8.553 1.00 97.12 191 ASP A O 1
ATOM 1538 N N . ASN A 1 192 ? 12.159 -14.047 -8.559 1.00 95.38 192 ASN A N 1
ATOM 1539 C CA . ASN A 1 192 ? 12.952 -13.072 -9.318 1.00 95.38 192 ASN A CA 1
ATOM 1540 C C . ASN A 1 192 ? 13.491 -11.921 -8.463 1.00 95.38 192 ASN A C 1
ATOM 1542 O O . ASN A 1 192 ? 14.336 -11.161 -8.941 1.00 95.38 192 ASN A O 1
ATOM 1546 N N . ARG A 1 193 ? 12.977 -11.721 -7.241 1.00 95.19 193 ARG A N 1
ATOM 1547 C CA . ARG A 1 193 ? 13.276 -10.515 -6.449 1.00 95.19 193 ARG A CA 1
ATOM 1548 C C . ARG A 1 193 ? 13.631 -10.779 -4.998 1.00 95.19 193 ARG A C 1
ATOM 1550 O O . ARG A 1 193 ? 14.405 -9.993 -4.456 1.00 95.19 193 ARG A O 1
ATOM 1557 N N . MET A 1 194 ? 13.127 -11.847 -4.377 1.00 95.19 194 MET A N 1
ATOM 1558 C CA . MET A 1 194 ? 13.488 -12.147 -2.993 1.00 95.19 194 MET A CA 1
ATOM 1559 C C . MET A 1 194 ? 14.987 -12.444 -2.882 1.00 95.19 194 MET A C 1
ATOM 1561 O O . MET A 1 194 ? 15.520 -13.364 -3.501 1.00 95.19 194 MET A O 1
ATOM 1565 N N . ARG A 1 195 ? 15.681 -11.666 -2.059 1.00 94.00 195 ARG A N 1
ATOM 1566 C CA . ARG A 1 195 ? 17.120 -11.7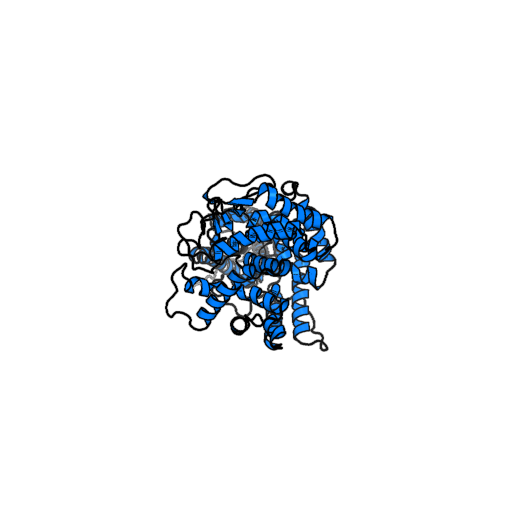89 -1.814 1.00 94.00 195 ARG A CA 1
ATOM 1567 C C . ARG A 1 195 ? 17.404 -12.819 -0.722 1.00 94.00 195 ARG A C 1
ATOM 1569 O O . ARG A 1 195 ? 16.519 -13.257 0.013 1.00 94.00 195 ARG A O 1
ATOM 1576 N N . GLU A 1 196 ? 18.675 -13.183 -0.553 1.00 93.88 196 GLU A N 1
ATOM 1577 C CA . GLU A 1 196 ? 19.113 -14.096 0.517 1.00 93.88 196 GLU A CA 1
ATOM 1578 C C . GLU A 1 196 ? 18.717 -13.605 1.918 1.00 93.88 196 GLU A C 1
ATOM 1580 O O . GLU A 1 196 ? 18.306 -14.402 2.761 1.00 93.88 196 GLU A O 1
ATOM 1585 N N . ASN A 1 197 ? 18.753 -12.290 2.147 1.00 93.06 197 ASN A N 1
ATOM 1586 C CA . ASN A 1 197 ? 18.345 -11.685 3.413 1.00 93.06 197 ASN A CA 1
ATOM 1587 C C . ASN A 1 197 ? 16.824 -11.510 3.568 1.00 93.06 197 ASN A C 1
ATOM 1589 O O . ASN A 1 197 ? 16.394 -11.105 4.639 1.00 93.06 197 ASN A O 1
ATOM 1593 N N . GLY A 1 198 ? 16.023 -11.809 2.541 1.00 93.81 198 GLY A N 1
ATOM 1594 C CA . GLY A 1 198 ? 14.561 -11.745 2.571 1.00 93.81 198 GLY A CA 1
ATOM 1595 C C . GLY A 1 198 ? 13.929 -10.494 1.955 1.00 93.81 198 GLY A C 1
ATOM 1596 O O . GLY A 1 198 ? 12.734 -10.521 1.699 1.00 93.81 198 GLY A O 1
ATOM 1597 N N . GLU A 1 199 ? 14.692 -9.439 1.660 1.00 95.06 199 GLU A N 1
ATOM 1598 C CA . GLU A 1 199 ? 14.168 -8.232 0.994 1.00 95.06 199 GLU A CA 1
ATOM 1599 C C . GLU A 1 199 ? 13.805 -8.491 -0.481 1.00 95.06 199 GLU A C 1
ATOM 1601 O O . GLU A 1 199 ? 14.435 -9.317 -1.143 1.00 95.06 199 GLU A O 1
ATOM 1606 N N . PHE A 1 200 ? 12.864 -7.714 -1.020 1.00 95.19 200 PHE A N 1
ATOM 1607 C CA . PHE A 1 200 ? 12.449 -7.701 -2.432 1.00 95.19 200 PHE A CA 1
ATOM 1608 C C . PHE A 1 200 ? 12.969 -6.478 -3.208 1.00 95.19 200 PHE A C 1
ATOM 1610 O O . PHE A 1 200 ? 12.901 -6.444 -4.441 1.00 95.19 200 PHE A O 1
ATOM 1617 N N . GLY A 1 201 ? 13.529 -5.488 -2.504 1.00 93.69 201 GLY A N 1
ATOM 1618 C CA . GLY A 1 201 ? 14.266 -4.361 -3.088 1.00 93.69 201 GLY A CA 1
ATOM 1619 C C . GLY A 1 201 ? 13.581 -2.996 -2.979 1.00 93.69 201 GLY A C 1
ATOM 1620 O O . GLY A 1 201 ? 14.175 -2.002 -3.414 1.00 93.69 201 GLY A O 1
ATOM 1621 N N . GLY A 1 202 ? 12.375 -2.920 -2.404 1.00 92.88 202 GLY A N 1
ATOM 1622 C CA . GLY A 1 202 ? 11.791 -1.660 -1.924 1.00 92.88 202 GLY A CA 1
ATOM 1623 C C . GLY A 1 202 ? 12.397 -1.210 -0.590 1.00 92.88 202 GLY A C 1
ATOM 1624 O O . GLY A 1 202 ? 12.491 -0.014 -0.325 1.00 92.88 202 GLY A O 1
ATOM 1625 N N . GLY A 1 203 ? 12.935 -2.161 0.181 1.00 92.75 203 GLY A N 1
ATOM 1626 C CA . GLY A 1 203 ? 13.391 -1.964 1.556 1.00 92.75 203 GLY A CA 1
ATOM 1627 C C . GLY A 1 203 ? 12.336 -2.471 2.537 1.00 92.75 203 GLY A C 1
ATOM 1628 O O . GLY A 1 203 ? 11.196 -2.693 2.151 1.00 92.75 203 GLY A O 1
ATOM 1629 N N . TRP A 1 204 ? 12.713 -2.676 3.801 1.00 92.31 204 TRP A N 1
ATOM 1630 C CA . TRP A 1 204 ? 11.854 -3.360 4.780 1.00 92.31 204 TRP A CA 1
ATOM 1631 C C . TRP A 1 204 ? 10.430 -2.796 4.909 1.00 92.31 204 TRP A C 1
ATOM 1633 O O . TRP A 1 204 ? 9.499 -3.599 4.916 1.00 92.31 204 TRP A O 1
ATOM 1643 N N . GLY A 1 205 ? 10.273 -1.466 4.943 1.00 88.25 205 GLY A N 1
ATOM 1644 C CA . GLY A 1 205 ? 8.964 -0.799 5.030 1.00 88.25 205 GLY A CA 1
ATOM 1645 C C . GLY A 1 205 ? 8.061 -1.143 3.842 1.00 88.25 205 GLY A C 1
ATOM 1646 O O . GLY A 1 205 ? 7.053 -1.820 4.015 1.00 88.25 205 GLY A O 1
ATOM 1647 N N . ASP A 1 206 ? 8.468 -0.803 2.616 1.00 92.69 206 ASP A N 1
ATOM 1648 C CA . ASP A 1 206 ? 7.675 -1.103 1.413 1.00 92.69 206 ASP A CA 1
ATOM 1649 C C . ASP A 1 206 ? 7.490 -2.620 1.190 1.00 92.69 206 ASP A C 1
ATOM 1651 O O . ASP A 1 206 ? 6.409 -3.087 0.822 1.00 92.69 206 ASP A O 1
ATOM 1655 N N . ASP A 1 207 ? 8.543 -3.418 1.413 1.00 95.50 207 ASP A N 1
ATOM 1656 C CA . ASP A 1 207 ? 8.520 -4.864 1.170 1.00 95.50 207 ASP A CA 1
ATOM 1657 C C . ASP A 1 207 ? 7.550 -5.574 2.124 1.00 95.50 207 ASP A C 1
ATOM 1659 O O . ASP A 1 207 ? 6.896 -6.543 1.728 1.00 95.50 207 ASP A O 1
ATOM 1663 N N . CYS A 1 208 ? 7.411 -5.097 3.367 1.00 93.06 208 CYS A N 1
ATOM 1664 C CA . CYS A 1 208 ? 6.475 -5.699 4.307 1.00 93.06 208 CYS A CA 1
ATOM 1665 C C . CYS A 1 208 ? 5.022 -5.422 3.924 1.00 93.06 208 CYS A C 1
ATOM 1667 O O . CYS A 1 208 ? 4.165 -6.243 4.215 1.00 93.06 208 CYS A O 1
ATOM 1669 N N . GLU A 1 209 ? 4.704 -4.365 3.182 1.00 93.19 209 GLU A N 1
ATOM 1670 C CA . GLU A 1 209 ? 3.324 -4.138 2.747 1.00 93.19 209 GLU A CA 1
ATOM 1671 C C . GLU A 1 209 ? 2.841 -5.161 1.711 1.00 93.19 209 GLU A C 1
ATOM 1673 O O . GLU A 1 209 ? 1.633 -5.287 1.475 1.00 93.19 209 GLU A O 1
ATOM 1678 N N . MET A 1 210 ? 3.758 -5.920 1.097 1.00 91.38 210 MET A N 1
ATOM 1679 C CA . MET A 1 210 ? 3.420 -6.869 0.042 1.00 91.38 210 MET A CA 1
ATOM 1680 C C . MET A 1 210 ? 2.395 -7.917 0.492 1.00 91.38 210 MET A C 1
ATOM 1682 O O . MET A 1 210 ? 1.460 -8.211 -0.255 1.00 91.38 210 MET A O 1
ATOM 1686 N N . TRP A 1 211 ? 2.480 -8.433 1.726 1.00 86.50 211 TRP A N 1
ATOM 1687 C CA . TRP A 1 211 ? 1.544 -9.480 2.166 1.00 86.50 211 TRP A CA 1
ATOM 1688 C C . TRP A 1 211 ? 0.092 -8.996 2.216 1.00 86.50 211 TRP A C 1
ATOM 1690 O O . TRP A 1 211 ? -0.813 -9.824 2.112 1.00 86.50 211 TRP A O 1
ATOM 1700 N N . ARG A 1 212 ? -0.156 -7.680 2.346 1.00 89.19 212 ARG A N 1
ATOM 1701 C CA . ARG A 1 212 ? -1.510 -7.108 2.465 1.00 89.19 212 ARG A CA 1
ATOM 1702 C C . ARG A 1 212 ? -2.385 -7.485 1.268 1.00 89.19 212 ARG A C 1
ATOM 1704 O O . ARG A 1 212 ? -3.581 -7.699 1.433 1.00 89.19 212 ARG A O 1
ATOM 1711 N N . TRP A 1 213 ? -1.789 -7.636 0.085 1.00 88.94 213 TRP A N 1
ATOM 1712 C CA . TRP A 1 213 ? -2.472 -8.116 -1.119 1.00 88.94 213 TRP A CA 1
ATOM 1713 C C . TRP A 1 213 ? -2.226 -9.606 -1.423 1.00 88.94 213 TRP A C 1
ATOM 1715 O O . TRP A 1 213 ? -2.838 -10.145 -2.341 1.00 88.94 213 TRP A O 1
ATOM 1725 N N . TRP A 1 214 ? -1.387 -10.301 -0.643 1.00 89.75 214 TRP A N 1
ATOM 1726 C CA . TRP A 1 214 ? -1.186 -11.762 -0.713 1.00 89.75 214 TRP A CA 1
ATOM 1727 C C . TRP A 1 214 ? -2.198 -12.520 0.146 1.00 89.75 214 TRP A C 1
ATOM 1729 O O . TRP A 1 214 ? -2.325 -13.734 0.008 1.00 89.75 214 TRP A O 1
ATOM 1739 N N . VAL A 1 215 ? -2.919 -11.819 1.030 1.00 88.75 215 VAL A N 1
ATOM 1740 C CA . VAL A 1 215 ? -3.860 -12.395 2.003 1.00 88.75 215 VAL A CA 1
ATOM 1741 C C . VAL A 1 215 ? -4.730 -13.524 1.429 1.00 88.75 215 VAL A C 1
ATOM 1743 O O . VAL A 1 215 ? -4.772 -14.577 2.073 1.00 88.75 215 VAL A O 1
ATOM 1746 N N . PRO A 1 216 ? -5.372 -13.390 0.245 1.00 86.94 216 PRO A N 1
ATOM 1747 C CA . PRO A 1 216 ? -6.217 -14.459 -0.284 1.00 86.94 216 PRO A CA 1
ATOM 1748 C C . PRO A 1 216 ? -5.449 -15.767 -0.506 1.00 86.94 216 PRO A C 1
ATOM 1750 O O . PRO A 1 216 ? -5.891 -16.820 -0.058 1.00 86.94 216 PRO A O 1
ATOM 1753 N N . VAL A 1 217 ? -4.271 -15.715 -1.134 1.00 86.50 217 VAL A N 1
ATOM 1754 C CA . VAL A 1 217 ? -3.468 -16.916 -1.435 1.00 86.50 217 VAL A CA 1
ATOM 1755 C C . VAL A 1 217 ? -2.707 -17.442 -0.216 1.00 86.50 217 VAL A C 1
ATOM 1757 O O . VAL A 1 217 ? -2.502 -18.646 -0.104 1.00 86.50 217 VAL A O 1
ATOM 1760 N N . LEU A 1 218 ? -2.358 -16.563 0.729 1.00 84.69 218 LEU A N 1
ATOM 1761 C CA . LEU A 1 218 ? -1.708 -16.932 1.987 1.00 84.69 218 LEU A CA 1
ATOM 1762 C C . LEU A 1 218 ? -2.640 -17.697 2.929 1.00 84.69 218 LEU A C 1
ATOM 1764 O O . LEU A 1 218 ? -2.268 -18.746 3.435 1.00 84.69 218 LEU A O 1
ATOM 1768 N N . ILE A 1 219 ? -3.829 -17.154 3.203 1.00 79.38 219 ILE A N 1
ATOM 1769 C CA . ILE A 1 219 ? -4.685 -17.647 4.293 1.00 79.38 219 ILE A CA 1
ATOM 1770 C C . ILE A 1 219 ? -5.791 -18.567 3.773 1.00 79.38 219 ILE A C 1
ATOM 1772 O O . ILE A 1 219 ? -6.125 -19.547 4.433 1.00 79.38 219 ILE A O 1
ATOM 1776 N N . ALA A 1 220 ? -6.398 -18.261 2.621 1.00 75.62 220 ALA A N 1
ATOM 1777 C CA . ALA A 1 220 ? -7.552 -19.029 2.150 1.00 75.62 220 ALA A CA 1
ATOM 1778 C C . ALA A 1 220 ? -7.160 -20.301 1.379 1.00 75.62 220 ALA A C 1
ATOM 1780 O O . ALA A 1 220 ? -7.940 -21.252 1.366 1.00 75.62 220 ALA A O 1
ATOM 1781 N N . PHE A 1 221 ? -5.977 -20.320 0.754 1.00 77.88 221 PHE A N 1
ATOM 1782 C CA . PHE A 1 221 ? -5.504 -21.438 -0.077 1.00 77.88 221 PHE A CA 1
ATOM 1783 C C . PHE A 1 221 ? -4.279 -22.164 0.480 1.00 77.88 221 PHE A C 1
ATOM 1785 O O . PHE A 1 221 ? -4.070 -23.309 0.090 1.00 77.88 221 PHE A O 1
ATOM 1792 N N . ASP A 1 222 ? -3.536 -21.539 1.401 1.00 77.38 222 ASP A N 1
ATOM 1793 C CA . ASP A 1 222 ? -2.375 -22.130 2.084 1.00 77.38 222 ASP A CA 1
ATOM 1794 C C . ASP A 1 222 ? -1.327 -22.690 1.101 1.00 77.38 222 ASP A C 1
ATOM 1796 O O . ASP A 1 222 ? -0.930 -23.854 1.161 1.00 77.38 222 ASP A O 1
ATOM 1800 N N . ASP A 1 223 ? -0.903 -21.862 0.136 1.00 87.31 223 ASP A N 1
ATOM 1801 C CA . ASP A 1 223 ? 0.151 -22.252 -0.805 1.00 87.31 223 ASP A CA 1
ATOM 1802 C C . ASP A 1 223 ? 1.502 -22.414 -0.071 1.00 87.31 223 ASP A C 1
ATOM 1804 O O . ASP A 1 223 ? 2.022 -21.422 0.456 1.00 87.31 223 ASP A O 1
ATOM 1808 N N . PRO A 1 224 ? 2.129 -23.611 -0.064 1.00 90.94 224 PRO A N 1
ATOM 1809 C CA . PRO A 1 224 ? 3.319 -23.864 0.746 1.00 90.94 224 PRO A CA 1
ATOM 1810 C C . PRO A 1 224 ? 4.521 -22.977 0.412 1.00 90.94 224 PRO A C 1
ATOM 1812 O O . PRO A 1 224 ? 5.304 -22.651 1.304 1.00 90.94 224 PRO A O 1
ATOM 1815 N N . LYS A 1 225 ? 4.709 -22.592 -0.857 1.00 93.75 225 LYS A N 1
ATOM 1816 C CA . LYS A 1 225 ? 5.832 -21.732 -1.265 1.00 93.75 225 LYS A CA 1
ATOM 1817 C C . LYS A 1 225 ? 5.612 -20.311 -0.763 1.00 93.75 225 LYS A C 1
ATOM 1819 O O . LYS A 1 225 ? 6.554 -19.671 -0.283 1.00 93.75 225 LYS A O 1
ATOM 1824 N N . ILE A 1 226 ? 4.377 -19.824 -0.848 1.00 94.00 226 ILE A N 1
ATOM 1825 C CA . ILE A 1 226 ? 4.025 -18.473 -0.414 1.00 94.00 226 ILE A CA 1
ATOM 1826 C C . ILE A 1 226 ? 4.044 -18.379 1.119 1.00 94.00 226 ILE A C 1
ATOM 1828 O O . ILE A 1 226 ? 4.640 -17.444 1.658 1.00 94.00 226 ILE A O 1
ATOM 1832 N N . THR A 1 227 ? 3.484 -19.354 1.840 1.00 93.69 227 THR A N 1
ATOM 1833 C CA . THR A 1 227 ? 3.465 -19.345 3.314 1.00 93.69 227 THR A CA 1
ATOM 1834 C C . THR A 1 227 ? 4.860 -19.495 3.918 1.00 93.69 227 THR A C 1
ATOM 1836 O O . THR A 1 227 ? 5.209 -18.747 4.834 1.00 93.69 227 THR A O 1
ATOM 1839 N N . GLN A 1 228 ? 5.718 -20.357 3.357 1.00 94.44 228 GLN A N 1
ATOM 1840 C CA . GLN A 1 228 ? 7.126 -20.456 3.771 1.00 94.44 228 GLN A CA 1
ATOM 1841 C C . GLN A 1 228 ? 7.898 -19.160 3.502 1.00 94.44 228 GLN A C 1
ATOM 1843 O O . GLN A 1 228 ? 8.688 -18.720 4.341 1.00 94.44 228 GLN A O 1
ATOM 1848 N N . THR A 1 229 ? 7.659 -18.522 2.354 1.00 95.38 229 THR A N 1
ATOM 1849 C CA . THR A 1 229 ? 8.274 -17.229 2.030 1.00 95.38 229 THR A CA 1
ATOM 1850 C C . THR A 1 229 ? 7.831 -16.141 3.007 1.00 95.38 229 THR A C 1
ATOM 1852 O O . THR A 1 229 ? 8.679 -15.404 3.511 1.00 95.38 229 THR A O 1
ATOM 1855 N N . GLN A 1 230 ? 6.540 -16.074 3.343 1.00 95.62 230 GLN A N 1
ATOM 1856 C CA . GLN A 1 230 ? 6.026 -15.135 4.341 1.00 95.62 230 GLN A CA 1
ATOM 1857 C C . GLN A 1 230 ? 6.658 -15.367 5.716 1.00 95.62 230 GLN A C 1
ATOM 1859 O O . GLN A 1 230 ? 7.097 -14.410 6.352 1.00 95.62 230 GLN A O 1
ATOM 1864 N N . ALA A 1 231 ? 6.771 -16.622 6.158 1.00 95.25 231 ALA A N 1
ATOM 1865 C CA . ALA A 1 231 ? 7.430 -16.961 7.417 1.00 95.25 231 ALA A CA 1
ATOM 1866 C C . ALA A 1 231 ? 8.899 -16.522 7.432 1.00 95.25 231 ALA A C 1
ATOM 1868 O O . ALA A 1 231 ? 9.347 -15.885 8.390 1.00 95.25 231 ALA A O 1
ATOM 1869 N N . ARG A 1 232 ? 9.636 -16.790 6.347 1.00 96.25 232 ARG A N 1
ATOM 1870 C CA . ARG A 1 232 ? 11.027 -16.353 6.183 1.00 96.25 232 ARG A CA 1
ATOM 1871 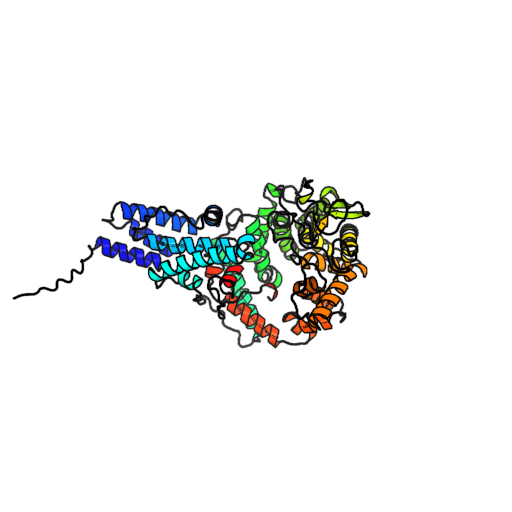C C . ARG A 1 232 ? 11.150 -14.829 6.212 1.00 96.25 232 ARG A C 1
ATOM 1873 O O . ARG A 1 232 ? 12.025 -14.316 6.907 1.00 96.25 232 ARG A O 1
ATOM 1880 N N . PHE A 1 233 ? 10.286 -14.114 5.492 1.00 96.88 233 PHE A N 1
ATOM 1881 C CA . PHE A 1 233 ? 10.269 -12.652 5.477 1.00 96.88 233 PHE A CA 1
ATOM 1882 C C . PHE A 1 233 ? 10.000 -12.084 6.876 1.00 96.88 233 PHE A C 1
ATOM 1884 O O . PHE A 1 233 ? 10.796 -11.295 7.384 1.00 96.88 233 PHE A O 1
ATOM 1891 N N . SER A 1 234 ? 8.930 -12.545 7.535 1.00 96.69 234 SER A N 1
ATOM 1892 C CA . SER A 1 234 ? 8.542 -12.097 8.875 1.00 96.69 234 SER A CA 1
ATOM 1893 C C . SER A 1 234 ? 9.645 -12.342 9.907 1.00 96.69 234 SER A C 1
ATOM 1895 O O . SER A 1 234 ? 9.912 -11.482 10.744 1.00 96.69 234 SER A O 1
ATOM 1897 N N . GLN A 1 235 ? 10.329 -13.488 9.852 1.00 96.31 235 GLN A N 1
ATOM 1898 C CA . GLN A 1 235 ? 11.474 -13.757 10.726 1.00 96.31 235 GLN A CA 1
ATOM 1899 C C . GLN A 1 235 ? 12.659 -12.829 10.430 1.00 96.31 235 GLN A C 1
ATOM 1901 O O . GLN A 1 235 ? 13.293 -12.344 11.369 1.00 96.31 235 GLN A O 1
ATOM 1906 N N . ALA A 1 236 ? 12.950 -12.561 9.154 1.00 96.38 236 ALA A N 1
ATOM 1907 C CA . ALA A 1 236 ? 14.075 -11.727 8.742 1.00 96.38 236 ALA A CA 1
ATOM 1908 C C . ALA A 1 236 ? 13.911 -10.266 9.189 1.00 96.38 236 ALA A C 1
ATOM 1910 O O . ALA A 1 236 ? 14.788 -9.742 9.879 1.00 96.38 236 ALA A O 1
ATOM 1911 N N . ILE A 1 237 ? 12.772 -9.635 8.887 1.00 96.00 237 ILE A N 1
ATOM 1912 C CA . ILE A 1 237 ? 12.508 -8.237 9.263 1.00 96.00 237 ILE A CA 1
ATOM 1913 C C . ILE A 1 237 ? 12.485 -8.051 10.785 1.00 96.00 237 ILE A C 1
ATOM 1915 O O . ILE A 1 237 ? 13.077 -7.116 11.316 1.00 96.00 237 ILE A O 1
ATOM 1919 N N . LEU A 1 238 ? 11.899 -8.999 11.523 1.00 96.12 238 LEU A N 1
ATOM 1920 C CA . LEU A 1 238 ? 11.832 -8.943 12.987 1.00 96.12 238 LEU A CA 1
ATOM 1921 C C . LEU A 1 238 ? 13.145 -9.316 13.690 1.00 96.12 238 LEU A C 1
ATOM 1923 O O . LEU A 1 238 ? 13.224 -9.209 14.917 1.00 96.12 238 LEU A O 1
ATOM 1927 N N . SER A 1 239 ? 14.149 -9.761 12.933 1.00 95.25 239 SER A N 1
ATOM 1928 C CA . SER A 1 239 ? 15.526 -9.973 13.396 1.00 95.25 239 SER A CA 1
ATOM 1929 C C . SER A 1 239 ? 16.454 -8.813 13.016 1.00 95.25 239 SER A C 1
ATOM 1931 O O . SER A 1 239 ? 17.617 -8.804 13.421 1.00 95.25 239 SER A O 1
ATOM 1933 N N . ALA A 1 240 ? 15.967 -7.832 12.247 1.00 95.06 240 ALA A N 1
ATOM 1934 C CA . ALA A 1 240 ? 16.731 -6.644 11.899 1.00 95.06 240 ALA A CA 1
ATOM 1935 C C . ALA A 1 240 ? 17.049 -5.803 13.148 1.00 95.06 240 ALA A C 1
ATOM 1937 O O . ALA A 1 240 ? 16.297 -5.780 14.126 1.00 95.06 240 ALA A O 1
ATOM 1938 N N . SER A 1 241 ? 18.177 -5.088 13.115 1.00 95.50 241 SER A N 1
ATOM 1939 C CA . SER A 1 241 ? 18.698 -4.356 14.278 1.00 95.50 241 SER A CA 1
ATOM 1940 C C . SER A 1 241 ? 17.727 -3.304 14.814 1.00 95.50 241 SER A C 1
ATOM 1942 O O . SER A 1 241 ? 17.653 -3.103 16.026 1.00 95.50 241 SER A O 1
ATOM 1944 N N . HIS A 1 242 ? 16.946 -2.663 13.942 1.00 95.81 242 HIS A N 1
ATOM 1945 C CA . HIS A 1 242 ? 15.950 -1.678 14.352 1.00 95.81 242 HIS A CA 1
ATOM 1946 C C . HIS A 1 242 ? 14.732 -2.301 15.042 1.00 95.81 242 HIS A C 1
ATOM 1948 O O . HIS A 1 242 ? 14.074 -1.602 15.799 1.00 95.81 242 HIS A O 1
ATOM 1954 N N . MET A 1 243 ? 14.472 -3.602 14.869 1.00 96.81 243 MET A N 1
ATOM 1955 C CA . MET A 1 243 ? 13.353 -4.326 15.495 1.00 96.81 243 MET A CA 1
ATOM 1956 C C . MET A 1 243 ? 13.737 -5.078 16.778 1.00 96.81 243 MET A C 1
ATOM 1958 O O . MET A 1 243 ? 12.887 -5.725 17.394 1.00 96.81 243 MET A O 1
ATOM 1962 N N . ALA A 1 244 ? 14.995 -4.978 17.225 1.00 94.19 244 ALA A N 1
ATOM 1963 C CA . ALA A 1 244 ? 15.553 -5.775 18.325 1.00 94.19 244 ALA A CA 1
ATOM 1964 C C . ALA A 1 244 ? 14.779 -5.676 19.658 1.00 94.19 244 ALA A C 1
ATOM 1966 O O . ALA A 1 244 ? 14.841 -6.587 20.483 1.00 94.19 244 ALA A O 1
ATOM 1967 N N . HIS A 1 245 ? 14.024 -4.595 19.878 1.00 95.00 245 HIS A N 1
ATOM 1968 C CA . HIS A 1 245 ? 13.235 -4.369 21.097 1.00 95.00 245 HIS A CA 1
ATOM 1969 C C . HIS A 1 245 ? 11.739 -4.720 20.955 1.00 95.00 245 HIS A C 1
ATOM 1971 O O . HIS A 1 245 ? 10.932 -4.385 21.833 1.00 95.00 245 HIS A O 1
ATOM 1977 N N . GLY A 1 246 ? 11.372 -5.410 19.869 1.00 94.62 246 GLY A N 1
ATOM 1978 C CA . GLY A 1 246 ? 10.008 -5.854 19.556 1.00 94.62 246 GLY A CA 1
ATOM 1979 C C . GLY A 1 246 ? 9.143 -4.819 18.828 1.00 94.62 246 GLY A C 1
ATOM 1980 O O . GLY A 1 246 ? 8.005 -5.121 18.489 1.00 94.62 246 GLY A O 1
ATOM 1981 N N . TYR A 1 247 ? 9.686 -3.629 18.579 1.00 97.81 247 TYR A N 1
ATOM 1982 C CA . TYR A 1 247 ? 9.136 -2.564 17.739 1.00 97.81 247 TYR A CA 1
ATOM 1983 C C . TYR A 1 247 ? 10.312 -1.736 17.197 1.00 97.81 247 TYR A C 1
ATOM 1985 O O . TYR A 1 247 ? 11.427 -1.859 17.718 1.00 97.81 247 TYR A O 1
ATOM 1993 N N . THR A 1 248 ? 10.086 -0.910 16.177 1.00 97.38 248 THR A N 1
ATOM 1994 C CA . THR A 1 248 ? 11.168 -0.154 15.533 1.00 97.38 248 THR A CA 1
ATOM 1995 C C . THR A 1 248 ? 11.831 0.849 16.488 1.00 97.38 248 THR A C 1
ATOM 1997 O O . THR A 1 248 ? 11.165 1.475 17.320 1.00 97.38 248 THR A O 1
ATOM 2000 N N . THR A 1 249 ? 13.150 1.021 16.376 1.00 97.12 249 THR A N 1
ATOM 2001 C CA . THR A 1 249 ? 13.928 2.104 17.010 1.00 97.12 249 THR A CA 1
ATOM 2002 C C . THR A 1 249 ? 14.044 3.346 16.123 1.00 97.12 249 THR A C 1
ATOM 2004 O O . THR A 1 249 ? 14.581 4.370 16.553 1.00 97.12 249 THR A O 1
ATOM 2007 N N . ILE A 1 250 ? 13.538 3.283 14.888 1.00 95.94 250 ILE A N 1
ATOM 2008 C CA . ILE A 1 250 ? 13.531 4.402 13.947 1.00 95.94 250 ILE A CA 1
ATOM 2009 C C . ILE A 1 250 ? 12.307 5.267 14.236 1.00 95.94 250 ILE A C 1
ATOM 2011 O O . ILE A 1 250 ? 11.169 4.827 14.104 1.00 95.94 250 ILE A O 1
ATOM 2015 N N . MET A 1 251 ? 12.545 6.518 14.626 1.00 96.00 251 MET A N 1
ATOM 2016 C CA . MET A 1 251 ? 11.477 7.477 14.888 1.00 96.00 251 MET A CA 1
ATOM 2017 C C . MET A 1 251 ? 10.834 7.934 13.573 1.00 96.00 251 MET A C 1
ATOM 2019 O O . MET A 1 251 ? 11.441 8.695 12.819 1.00 96.00 251 MET A O 1
ATOM 2023 N N . SER A 1 252 ? 9.591 7.521 13.349 1.00 95.00 252 SER A N 1
ATOM 2024 C CA . SER A 1 252 ? 8.698 8.028 12.302 1.00 95.00 252 SER A CA 1
ATOM 2025 C C . SER A 1 252 ? 7.283 8.161 12.870 1.00 95.00 252 SER A C 1
ATOM 2027 O O . SER A 1 252 ? 7.090 7.993 14.077 1.00 95.00 252 SER A O 1
ATOM 2029 N N . ASP A 1 253 ? 6.306 8.515 12.043 1.00 93.88 253 ASP A N 1
ATOM 2030 C CA . ASP A 1 253 ? 4.914 8.535 12.473 1.00 93.88 253 ASP A CA 1
ATOM 2031 C C . ASP A 1 253 ? 4.320 7.116 12.611 1.00 93.88 253 ASP A C 1
ATOM 2033 O O . ASP A 1 253 ? 4.948 6.111 12.273 1.00 93.88 253 ASP A O 1
ATOM 2037 N N . VAL A 1 254 ? 3.112 7.025 13.166 1.00 95.25 254 VAL A N 1
ATOM 2038 C CA . VAL A 1 254 ? 2.484 5.766 13.583 1.00 95.25 254 VAL A CA 1
ATOM 2039 C C . VAL A 1 254 ? 2.156 4.851 12.413 1.00 95.25 254 VAL A C 1
ATOM 2041 O O . VAL A 1 254 ? 2.081 3.644 12.606 1.00 95.25 254 VAL A O 1
ATOM 2044 N N . GLU A 1 255 ? 1.964 5.396 11.215 1.00 92.38 255 GLU A N 1
ATOM 2045 C CA . GLU A 1 255 ? 1.747 4.581 10.029 1.00 92.38 255 GLU A CA 1
ATOM 2046 C C . GLU A 1 255 ? 3.026 3.808 9.684 1.00 92.38 255 GLU A C 1
ATOM 2048 O O . GLU A 1 255 ? 3.058 2.596 9.905 1.00 92.38 255 GLU A O 1
ATOM 2053 N N . HIS A 1 256 ? 4.108 4.514 9.355 1.00 92.56 256 HIS A N 1
ATOM 2054 C CA . HIS A 1 256 ? 5.411 3.910 9.071 1.00 92.56 256 HIS A CA 1
ATOM 2055 C C . HIS A 1 256 ? 6.004 3.084 10.225 1.00 92.56 256 HIS A C 1
ATOM 2057 O O . HIS A 1 256 ? 6.592 2.028 10.019 1.00 92.56 256 HIS A O 1
ATOM 2063 N N . THR A 1 257 ? 5.901 3.539 11.480 1.00 94.56 257 THR A N 1
ATOM 2064 C CA . THR A 1 257 ? 6.504 2.783 12.598 1.00 94.56 257 THR A CA 1
ATOM 2065 C C . THR A 1 257 ? 5.769 1.480 12.889 1.00 94.56 257 THR A C 1
ATOM 2067 O O . THR A 1 257 ? 6.373 0.548 13.427 1.00 94.56 257 THR A O 1
ATOM 2070 N N . ALA A 1 258 ? 4.480 1.406 12.546 1.00 96.12 258 ALA A N 1
ATOM 2071 C CA . ALA A 1 258 ? 3.681 0.218 12.777 1.00 96.12 258 ALA A CA 1
ATOM 2072 C C . ALA A 1 258 ? 3.866 -0.842 11.690 1.00 96.12 258 ALA A C 1
ATOM 2074 O O . ALA A 1 258 ? 3.670 -2.013 12.016 1.00 96.12 258 ALA A O 1
ATOM 2075 N N . GLU A 1 259 ? 4.236 -0.457 10.462 1.00 94.44 259 GLU A N 1
ATOM 2076 C CA . GLU A 1 259 ? 4.420 -1.329 9.288 1.00 94.44 259 GLU A CA 1
ATOM 2077 C C . GLU A 1 259 ? 5.156 -2.619 9.634 1.00 94.44 259 GLU A C 1
ATOM 2079 O O . GLU A 1 259 ? 4.511 -3.659 9.746 1.00 94.44 259 GLU A O 1
ATOM 2084 N N . ASP A 1 260 ? 6.452 -2.552 9.949 1.00 94.62 260 ASP A N 1
ATOM 2085 C CA . ASP A 1 260 ? 7.284 -3.735 10.200 1.00 94.62 260 ASP A CA 1
ATOM 2086 C C . ASP A 1 260 ? 6.651 -4.721 11.192 1.00 94.62 260 ASP A C 1
ATOM 2088 O O . ASP A 1 260 ? 6.698 -5.936 11.010 1.00 94.62 260 ASP A O 1
ATOM 2092 N N . SER A 1 261 ? 6.044 -4.211 12.267 1.00 95.75 261 SER A N 1
ATOM 2093 C CA . SER A 1 261 ? 5.433 -5.052 13.299 1.00 95.75 261 SER A CA 1
ATOM 2094 C C . SER A 1 261 ? 4.076 -5.613 12.869 1.00 95.75 261 SER A C 1
ATOM 2096 O O . SER A 1 261 ? 3.822 -6.813 12.994 1.00 95.75 261 SER A O 1
ATOM 2098 N N . ALA A 1 262 ? 3.192 -4.767 12.348 1.00 95.75 262 ALA A N 1
ATOM 2099 C CA . ALA A 1 262 ? 1.842 -5.148 11.991 1.00 95.75 262 ALA A CA 1
ATOM 2100 C C . ALA A 1 262 ? 1.847 -6.049 10.755 1.00 95.75 262 ALA A C 1
ATOM 2102 O O . ALA A 1 262 ? 1.089 -7.019 10.722 1.00 95.75 262 ALA A O 1
ATOM 2103 N N . ASP A 1 263 ? 2.721 -5.774 9.791 1.00 95.38 263 ASP A N 1
ATOM 2104 C CA . ASP A 1 263 ? 2.860 -6.517 8.548 1.00 95.38 263 ASP A CA 1
ATOM 2105 C C . ASP A 1 263 ? 3.662 -7.813 8.684 1.00 95.38 263 ASP A C 1
ATOM 2107 O O . ASP A 1 263 ? 3.373 -8.781 7.990 1.00 95.38 263 ASP A O 1
ATOM 2111 N N . ALA A 1 264 ? 4.613 -7.906 9.615 1.00 95.56 264 ALA A N 1
ATOM 2112 C CA . ALA A 1 264 ? 5.326 -9.163 9.834 1.00 95.56 264 ALA A CA 1
ATOM 2113 C C . ALA A 1 264 ? 4.584 -10.114 10.784 1.00 95.56 264 ALA A C 1
ATOM 2115 O O . ALA A 1 264 ? 4.592 -11.329 10.572 1.00 95.56 264 ALA A O 1
ATOM 2116 N N . ILE A 1 265 ? 3.958 -9.592 11.846 1.00 97.31 265 ILE A N 1
ATOM 2117 C CA . ILE A 1 265 ? 3.367 -10.427 12.903 1.00 97.31 265 ILE A CA 1
ATOM 2118 C C . ILE A 1 265 ? 1.953 -10.881 12.524 1.00 97.31 265 ILE A C 1
ATOM 2120 O O . ILE A 1 265 ? 1.622 -12.047 12.728 1.00 97.31 265 ILE A O 1
ATOM 2124 N N . THR A 1 266 ? 1.117 -10.004 11.952 1.00 95.50 266 THR A N 1
ATOM 2125 C CA . THR A 1 266 ? -0.277 -10.344 11.597 1.00 95.50 266 THR A CA 1
ATOM 2126 C C . THR A 1 266 ? -0.400 -11.594 10.720 1.00 95.50 266 THR A C 1
ATOM 2128 O O . THR A 1 266 ? -1.149 -12.493 11.114 1.00 95.50 266 THR A O 1
ATOM 2131 N N . PRO A 1 267 ? 0.285 -11.701 9.562 1.00 94.19 267 PRO A N 1
ATOM 2132 C CA . PRO A 1 267 ? 0.149 -12.887 8.721 1.00 94.19 267 PRO A CA 1
ATOM 2133 C C . PRO A 1 267 ? 0.594 -14.148 9.464 1.00 94.19 267 PRO A C 1
ATOM 2135 O O . PRO A 1 267 ? -0.099 -15.160 9.411 1.00 94.19 267 PRO A O 1
ATOM 2138 N N . MET A 1 268 ? 1.665 -14.072 10.256 1.00 95.81 268 MET A N 1
ATOM 2139 C CA . MET A 1 268 ? 2.143 -15.217 11.030 1.00 95.81 268 MET A CA 1
ATOM 2140 C C . MET A 1 268 ? 1.190 -15.639 12.138 1.00 95.81 268 MET A C 1
ATOM 2142 O O . MET A 1 268 ? 1.033 -16.827 12.383 1.00 95.81 268 MET A O 1
ATOM 2146 N N . MET A 1 269 ? 0.475 -14.702 12.757 1.00 94.94 269 MET A N 1
ATOM 2147 C CA . MET A 1 269 ? -0.600 -15.067 13.671 1.00 94.94 269 MET A CA 1
ATOM 2148 C C . MET A 1 269 ? -1.735 -15.791 12.944 1.00 94.94 269 MET A C 1
ATOM 2150 O O . MET A 1 269 ? -2.416 -16.599 13.559 1.00 94.94 269 MET A O 1
ATOM 2154 N N . HIS A 1 270 ? -2.001 -15.530 11.666 1.00 92.88 270 HIS A N 1
ATOM 2155 C CA . HIS A 1 270 ? -2.997 -16.298 10.912 1.00 92.88 270 HIS A CA 1
ATOM 2156 C C . HIS A 1 270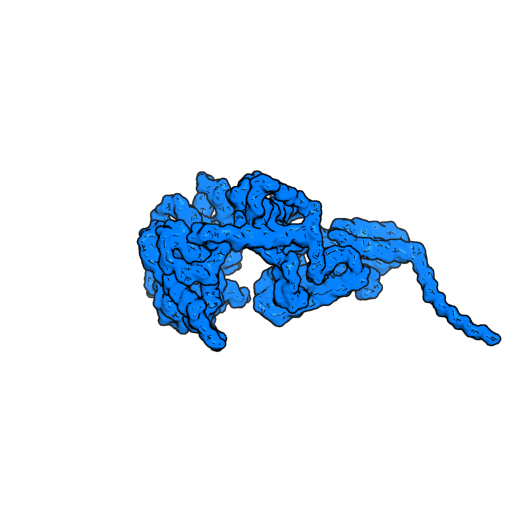 ? -2.499 -17.680 10.486 1.00 92.88 270 HIS A C 1
ATOM 2158 O O . HIS A 1 270 ? -3.268 -18.630 10.597 1.00 92.88 270 HIS A O 1
ATOM 2164 N N . LEU A 1 271 ? -1.245 -17.783 10.047 1.00 92.69 271 LEU A N 1
ATOM 2165 C CA . LEU A 1 271 ? -0.642 -19.033 9.577 1.00 92.69 271 LEU A CA 1
ATOM 2166 C C . LEU A 1 271 ? -0.279 -19.986 10.726 1.00 92.69 271 LEU A C 1
ATOM 2168 O O . LEU A 1 271 ? -0.470 -21.191 10.625 1.00 92.69 271 LEU A O 1
ATOM 2172 N N . GLU A 1 272 ? 0.207 -19.443 11.840 1.00 93.38 272 GLU A N 1
ATOM 2173 C CA . GLU A 1 272 ? 0.678 -20.192 13.006 1.00 93.38 272 GLU A CA 1
ATOM 2174 C C . GLU A 1 272 ? -0.012 -19.675 14.284 1.00 93.38 272 GLU A C 1
ATOM 2176 O O . GLU A 1 272 ? 0.632 -19.079 15.156 1.00 93.38 272 GLU A O 1
ATOM 2181 N N . PRO A 1 273 ? -1.341 -19.853 14.410 1.00 92.19 273 PRO A N 1
ATOM 2182 C CA . PRO A 1 273 ? -2.135 -19.229 15.468 1.00 92.19 273 PRO A CA 1
ATOM 2183 C C . PRO A 1 273 ? -1.748 -19.655 16.888 1.00 92.19 273 PRO A C 1
ATOM 2185 O O . PRO A 1 273 ? -1.952 -18.866 17.811 1.00 92.19 273 PRO A O 1
ATOM 2188 N N . ASP A 1 274 ? -1.170 -20.847 17.041 1.00 93.50 274 ASP A N 1
ATOM 2189 C CA . ASP A 1 274 ? -0.768 -21.431 18.325 1.00 93.50 274 ASP A CA 1
ATOM 2190 C C . ASP A 1 274 ? 0.737 -21.264 18.614 1.00 93.50 274 ASP A C 1
ATOM 2192 O O . ASP A 1 274 ? 1.255 -21.809 19.587 1.00 93.50 274 ASP A O 1
ATOM 2196 N N . ASN A 1 275 ? 1.478 -20.523 17.780 1.00 96.12 275 ASN A N 1
ATOM 2197 C CA . ASN A 1 275 ? 2.905 -20.304 18.002 1.00 96.12 275 ASN A CA 1
ATOM 2198 C C . ASN A 1 275 ? 3.142 -19.210 19.059 1.00 96.12 275 ASN A C 1
ATOM 2200 O O . ASN A 1 275 ? 2.907 -18.014 18.845 1.00 96.12 275 ASN A O 1
ATOM 2204 N N . ASP A 1 276 ? 3.700 -19.630 20.195 1.00 96.56 276 ASP A N 1
ATOM 2205 C CA . ASP A 1 276 ? 4.027 -18.776 21.339 1.00 96.56 276 ASP A CA 1
ATOM 2206 C C . ASP A 1 276 ? 4.921 -17.579 20.998 1.00 96.56 276 ASP A C 1
ATOM 2208 O O . ASP A 1 276 ? 4.835 -16.540 21.656 1.00 96.56 276 ASP A O 1
ATOM 2212 N N . GLN A 1 277 ? 5.805 -17.690 20.002 1.00 96.50 277 GLN A N 1
ATOM 2213 C CA . GLN A 1 277 ? 6.687 -16.583 19.630 1.00 96.50 277 GLN A CA 1
ATOM 2214 C C . GLN A 1 277 ? 5.896 -15.419 19.031 1.00 96.50 277 GLN A C 1
ATOM 2216 O O . GLN A 1 277 ? 6.138 -14.268 19.401 1.00 96.50 277 GLN A O 1
ATOM 2221 N N . TRP A 1 278 ? 4.925 -15.696 18.155 1.00 97.44 278 TRP A N 1
ATOM 2222 C CA . TRP A 1 278 ? 4.079 -14.656 17.561 1.00 97.44 278 TRP A CA 1
ATOM 2223 C C . TRP A 1 278 ? 3.163 -14.024 18.606 1.00 97.44 278 TRP A C 1
ATOM 2225 O O . TRP A 1 278 ? 3.049 -12.799 18.657 1.00 97.44 278 TRP A O 1
ATOM 2235 N N . SER A 1 279 ? 2.624 -14.832 19.520 1.00 97.19 279 SER A N 1
ATOM 2236 C CA . SER A 1 279 ? 1.860 -14.351 20.675 1.00 97.19 279 SER A CA 1
ATOM 2237 C C . SER A 1 279 ? 2.684 -13.433 21.586 1.00 97.19 279 SER A C 1
ATOM 2239 O O . SER A 1 279 ? 2.233 -12.342 21.934 1.00 97.19 279 SER A O 1
ATOM 2241 N N . LYS A 1 280 ? 3.928 -13.803 21.921 1.00 98.00 280 LYS A N 1
ATOM 2242 C CA . LYS A 1 280 ? 4.834 -12.958 22.725 1.00 98.00 280 LYS A CA 1
ATOM 2243 C C . LYS A 1 280 ? 5.164 -11.638 22.030 1.00 98.00 280 LYS A C 1
ATOM 2245 O O . LYS A 1 280 ? 5.197 -10.597 22.682 1.00 98.00 280 LYS A O 1
ATOM 2250 N N . ARG A 1 281 ? 5.378 -11.658 20.710 1.00 98.00 281 ARG A N 1
ATOM 2251 C CA . ARG A 1 281 ? 5.614 -10.440 19.919 1.00 98.00 281 ARG A CA 1
ATOM 2252 C C . ARG A 1 281 ? 4.383 -9.533 19.893 1.00 98.00 281 ARG A C 1
ATOM 2254 O O . ARG A 1 281 ? 4.532 -8.330 20.062 1.00 98.00 281 ARG A O 1
ATOM 2261 N N . ALA A 1 282 ? 3.181 -10.092 19.768 1.00 98.25 282 ALA A N 1
ATOM 2262 C CA . ALA A 1 282 ? 1.939 -9.328 19.876 1.00 98.25 282 ALA A CA 1
ATOM 2263 C C . ALA A 1 282 ? 1.767 -8.698 21.270 1.00 98.25 282 ALA A C 1
ATOM 2265 O O . ALA A 1 282 ? 1.479 -7.507 21.381 1.00 98.25 282 ALA A O 1
ATOM 2266 N N . LEU A 1 283 ? 2.005 -9.464 22.339 1.00 98.56 283 LEU A N 1
ATOM 2267 C CA . LEU A 1 283 ? 1.918 -8.974 23.720 1.00 98.56 283 LEU A CA 1
ATOM 2268 C C . LEU A 1 283 ? 2.960 -7.895 24.037 1.00 98.56 283 LEU A C 1
ATOM 2270 O O . LEU A 1 283 ? 2.660 -6.964 24.781 1.00 98.56 283 LEU A O 1
ATOM 2274 N N . ARG A 1 284 ? 4.139 -7.942 23.408 1.00 98.50 284 ARG A N 1
ATOM 2275 C CA . ARG A 1 284 ? 5.141 -6.877 23.527 1.00 98.50 284 ARG A CA 1
ATOM 2276 C C . ARG A 1 284 ? 4.611 -5.516 23.058 1.00 98.50 284 ARG A C 1
ATOM 2278 O O . ARG A 1 284 ? 4.949 -4.501 23.663 1.00 98.50 284 ARG A O 1
ATOM 2285 N N . LEU A 1 285 ? 3.760 -5.476 22.031 1.00 98.69 285 LEU A N 1
ATOM 2286 C CA . LEU A 1 285 ? 3.121 -4.232 21.578 1.00 98.69 285 LEU A CA 1
ATOM 2287 C C . LEU A 1 285 ? 2.140 -3.696 22.628 1.00 98.69 285 LEU A C 1
ATOM 2289 O O . LEU A 1 285 ? 2.072 -2.491 22.853 1.00 98.69 285 LEU A O 1
ATOM 2293 N N . ALA A 1 286 ? 1.422 -4.585 23.321 1.00 98.62 286 ALA A N 1
ATOM 2294 C CA . ALA A 1 286 ? 0.556 -4.198 24.433 1.00 98.62 286 ALA A CA 1
ATOM 2295 C C . ALA A 1 286 ? 1.351 -3.678 25.643 1.00 98.62 286 ALA A C 1
ATOM 2297 O O . ALA A 1 286 ? 0.940 -2.696 26.259 1.00 98.62 286 ALA A O 1
ATOM 2298 N N . ASP A 1 287 ? 2.512 -4.271 25.947 1.00 98.75 287 ASP A N 1
ATOM 2299 C CA . ASP A 1 287 ? 3.420 -3.755 26.979 1.00 98.75 287 ASP A CA 1
ATOM 2300 C C . ASP A 1 287 ? 3.885 -2.335 26.658 1.00 98.75 287 ASP A C 1
ATOM 2302 O O . ASP A 1 287 ? 3.876 -1.467 27.530 1.00 98.75 287 ASP A O 1
ATOM 2306 N N . LEU A 1 288 ? 4.280 -2.079 25.409 1.00 98.75 288 LEU A N 1
ATOM 2307 C CA . LEU A 1 288 ? 4.716 -0.755 24.971 1.00 98.75 288 LEU A CA 1
ATOM 2308 C C . LEU A 1 288 ? 3.563 0.254 24.975 1.00 98.75 288 LEU A C 1
ATOM 2310 O O . LEU A 1 288 ? 3.745 1.381 25.439 1.00 98.75 288 LEU A O 1
ATOM 2314 N N . MET A 1 289 ? 2.367 -0.156 24.541 1.00 98.69 289 MET A N 1
ATOM 2315 C CA . MET A 1 289 ? 1.158 0.660 24.636 1.00 98.69 289 MET A CA 1
ATOM 2316 C C . MET A 1 289 ? 0.904 1.097 26.078 1.00 98.69 289 MET A C 1
ATOM 2318 O O . MET A 1 289 ? 0.758 2.290 26.336 1.00 98.69 289 MET A O 1
ATOM 2322 N N . GLU A 1 290 ? 0.877 0.150 27.012 1.00 98.56 290 GLU A N 1
ATOM 2323 C CA . GLU A 1 290 ? 0.514 0.387 28.410 1.00 98.56 290 GLU A CA 1
ATOM 2324 C C . GLU A 1 290 ? 1.582 1.173 29.183 1.00 98.56 290 GLU A C 1
ATOM 2326 O O . GLU A 1 290 ? 1.248 2.037 29.990 1.00 98.56 290 GLU A O 1
ATOM 2331 N N . THR A 1 291 ? 2.866 0.897 28.937 1.00 98.31 291 THR A N 1
ATOM 2332 C CA . THR A 1 291 ? 3.967 1.436 29.756 1.00 98.31 291 THR A CA 1
ATOM 2333 C C . THR A 1 291 ? 4.646 2.670 29.166 1.00 98.31 291 THR A C 1
ATOM 2335 O O . THR A 1 291 ? 5.234 3.451 29.915 1.00 98.31 291 THR A O 1
ATOM 2338 N N . LEU A 1 292 ? 4.572 2.874 27.845 1.00 98.56 292 LEU A N 1
ATOM 2339 C CA . LEU A 1 292 ? 5.334 3.914 27.151 1.00 98.56 292 LEU A CA 1
ATOM 2340 C C . LEU A 1 292 ? 4.450 4.814 26.280 1.00 98.56 292 LEU A C 1
ATOM 2342 O O . LEU A 1 292 ? 4.414 6.030 26.501 1.00 98.56 292 LEU A O 1
ATOM 2346 N N . TRP A 1 293 ? 3.738 4.247 25.304 1.00 98.75 293 TRP A N 1
ATOM 2347 C CA . TRP A 1 293 ? 3.080 5.012 24.237 1.00 98.75 293 TRP A CA 1
ATOM 2348 C C . TRP A 1 293 ? 1.838 5.772 24.697 1.00 98.75 293 TRP A C 1
ATOM 2350 O O . TRP A 1 293 ? 1.530 6.833 24.149 1.00 98.75 293 TRP A O 1
ATOM 2360 N N . THR A 1 294 ? 1.144 5.264 25.717 1.00 98.81 294 THR A N 1
ATOM 2361 C CA . THR A 1 294 ? -0.088 5.868 26.234 1.00 98.81 294 THR A CA 1
ATOM 2362 C C . THR A 1 294 ? 0.081 6.467 27.629 1.00 98.81 294 THR A C 1
ATOM 2364 O O . THR A 1 294 ? 1.064 6.231 28.337 1.00 98.81 294 THR A O 1
ATOM 2367 N N . GLY A 1 295 ? -0.862 7.325 28.009 1.00 98.62 295 GLY A N 1
ATOM 2368 C CA . GLY A 1 295 ? -0.985 7.895 29.348 1.00 98.62 295 GLY A CA 1
ATOM 2369 C C . GLY A 1 295 ? -2.413 8.362 29.625 1.00 98.62 295 GLY A C 1
ATOM 2370 O O . GLY A 1 295 ? -3.272 8.310 28.745 1.00 98.62 295 GLY A O 1
ATOM 2371 N N . LYS A 1 296 ? -2.679 8.818 30.854 1.00 98.69 296 LYS A N 1
ATOM 2372 C CA . LYS A 1 296 ? -3.950 9.469 31.196 1.00 98.69 296 LYS A CA 1
ATOM 2373 C C . LYS A 1 296 ? -3.903 10.942 30.790 1.00 98.69 296 LYS A C 1
ATOM 2375 O O . LYS A 1 296 ? -3.024 11.663 31.252 1.00 98.69 296 LYS A O 1
ATOM 2380 N N . ASN A 1 297 ? -4.814 11.353 29.914 1.00 98.56 297 ASN A N 1
ATOM 2381 C CA . ASN A 1 297 ? -4.949 12.741 29.477 1.00 98.56 297 ASN A CA 1
ATOM 2382 C C . ASN A 1 297 ? -5.590 13.604 30.586 1.00 98.56 297 ASN A C 1
ATOM 2384 O O . ASN A 1 297 ? -6.075 13.081 31.593 1.00 98.56 297 ASN A O 1
ATOM 2388 N N . GLU A 1 298 ? -5.634 14.922 30.406 1.00 98.69 298 GLU A N 1
ATOM 2389 C CA . GLU A 1 298 ? -6.196 15.879 31.379 1.00 98.69 298 GLU A CA 1
ATOM 2390 C C . GLU A 1 298 ? -7.704 15.690 31.610 1.00 98.69 298 GLU A C 1
ATOM 2392 O O . GLU A 1 298 ? -8.261 16.172 32.594 1.00 98.69 298 GLU A O 1
ATOM 2397 N N . ARG A 1 299 ? -8.365 14.925 30.734 1.00 97.69 299 ARG A N 1
ATOM 2398 C CA . ARG A 1 299 ? -9.774 14.529 30.849 1.00 97.69 299 ARG A CA 1
ATOM 2399 C C . ARG A 1 299 ? -9.954 13.160 31.523 1.00 97.69 299 ARG A C 1
ATOM 2401 O O . ARG A 1 299 ? -11.074 12.666 31.596 1.00 97.69 299 ARG A O 1
ATOM 2408 N N . GLY A 1 300 ? -8.879 12.545 32.026 1.00 98.44 300 GLY A N 1
ATOM 2409 C CA . GLY A 1 300 ? -8.893 11.274 32.765 1.00 98.44 300 GLY A CA 1
ATOM 2410 C C . GLY A 1 300 ? -8.938 10.006 31.899 1.00 98.44 300 GLY A C 1
ATOM 2411 O O . GLY A 1 300 ? -9.027 8.889 32.421 1.00 98.44 300 GLY A O 1
ATOM 2412 N N . PHE A 1 301 ? -8.850 10.144 30.579 1.00 98.56 301 PHE A N 1
ATOM 2413 C CA . PHE A 1 301 ? -8.952 9.049 29.616 1.00 98.56 301 PHE A CA 1
ATOM 2414 C C . PHE A 1 301 ? -7.577 8.506 29.201 1.00 98.56 301 PHE A C 1
ATOM 2416 O O . PHE A 1 301 ? -6.590 9.235 29.222 1.00 98.56 301 PHE A O 1
ATOM 2423 N N . LEU A 1 302 ? -7.491 7.218 28.840 1.00 98.81 302 LEU A N 1
ATOM 2424 C CA . LEU A 1 302 ? -6.240 6.615 28.355 1.00 98.81 302 LEU A CA 1
ATOM 2425 C C . LEU A 1 302 ? -6.046 6.953 26.874 1.00 98.81 302 LEU A C 1
ATOM 2427 O O . LEU A 1 302 ? -6.910 6.643 26.063 1.00 98.81 302 LEU A O 1
ATOM 2431 N N . GLN A 1 303 ? -4.926 7.559 26.506 1.00 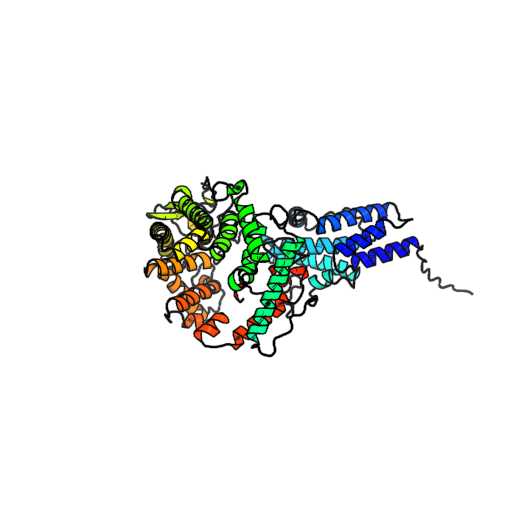98.69 303 GLN A N 1
ATOM 2432 C CA . GLN A 1 303 ? -4.718 8.095 25.162 1.00 98.69 303 GLN A CA 1
ATOM 2433 C C . GLN A 1 303 ? -3.270 7.892 24.712 1.00 98.69 303 GLN A C 1
ATOM 2435 O O . GLN A 1 303 ? -2.356 7.967 25.540 1.00 98.69 303 GLN A O 1
ATOM 2440 N N . PHE A 1 304 ? -3.047 7.664 23.414 1.00 98.75 304 PHE A N 1
ATOM 2441 C CA . PHE A 1 304 ? -1.699 7.744 22.845 1.00 98.75 304 PHE A CA 1
ATOM 2442 C C . PHE A 1 304 ? -1.145 9.168 22.938 1.00 98.75 304 PHE A C 1
ATOM 2444 O O . PHE A 1 304 ? -1.827 10.159 22.681 1.00 98.75 304 PHE A O 1
ATOM 2451 N N . LYS A 1 305 ? 0.123 9.270 23.327 1.00 98.69 305 LYS A N 1
ATOM 2452 C CA . LYS A 1 305 ? 0.783 10.555 23.590 1.00 98.69 305 LYS A CA 1
ATOM 2453 C C . LYS A 1 305 ? 1.230 11.270 22.316 1.00 98.69 305 LYS A C 1
ATOM 2455 O O . LYS A 1 305 ? 1.418 12.482 22.332 1.00 98.69 305 LYS A O 1
ATOM 2460 N N . SER A 1 306 ? 1.480 10.525 21.242 1.00 98.12 306 SER A N 1
ATOM 2461 C CA . SER A 1 306 ? 2.076 11.057 20.022 1.00 98.12 306 SER A CA 1
ATOM 2462 C C . SER A 1 306 ? 1.804 10.151 18.836 1.00 98.12 306 SER A C 1
ATOM 2464 O O . SER A 1 306 ? 1.752 8.937 18.991 1.00 98.12 306 SER A O 1
ATOM 2466 N N . THR A 1 307 ? 1.767 10.752 17.652 1.00 96.88 307 THR A N 1
ATOM 2467 C CA . THR A 1 307 ? 1.870 10.038 16.377 1.00 96.88 307 THR A CA 1
ATOM 2468 C C . THR A 1 307 ? 3.280 9.539 16.110 1.00 96.88 307 THR A C 1
ATOM 2470 O O . THR A 1 307 ? 3.437 8.755 15.198 1.00 96.88 307 THR A O 1
ATOM 2473 N N . TYR A 1 308 ? 4.299 9.969 16.861 1.00 97.62 308 TYR A N 1
ATOM 2474 C CA . TYR A 1 308 ? 5.693 9.583 16.644 1.00 97.62 308 TYR A CA 1
ATOM 2475 C C . TYR A 1 308 ? 6.250 8.863 17.871 1.00 97.62 308 TYR A C 1
ATOM 2477 O O . TYR A 1 308 ? 6.417 9.473 18.935 1.00 97.62 308 TYR A O 1
ATOM 2485 N N . PHE A 1 309 ? 6.554 7.575 17.730 1.00 98.00 309 PHE A N 1
ATOM 2486 C CA . PHE A 1 309 ? 7.100 6.757 18.809 1.00 98.00 309 PHE A CA 1
ATOM 2487 C C . PHE A 1 309 ? 7.877 5.544 18.296 1.00 98.00 309 PHE A C 1
ATOM 2489 O O . PHE A 1 309 ? 7.732 5.110 17.160 1.00 98.00 309 PHE A O 1
ATOM 2496 N N . THR A 1 310 ? 8.712 4.997 19.169 1.00 98.19 310 THR A N 1
ATOM 2497 C CA . THR A 1 310 ? 9.574 3.836 18.940 1.00 98.19 310 THR A CA 1
ATOM 2498 C C . THR A 1 310 ? 9.411 2.838 20.087 1.00 98.19 310 THR A C 1
ATOM 2500 O O . THR A 1 310 ? 8.609 3.038 21.005 1.00 98.19 310 THR A O 1
ATOM 2503 N N . ALA A 1 311 ? 10.199 1.762 20.078 1.00 97.88 311 ALA A N 1
ATOM 2504 C CA . ALA A 1 311 ? 10.283 0.833 21.205 1.00 97.88 311 ALA A CA 1
ATOM 2505 C C . ALA A 1 311 ? 10.827 1.462 22.504 1.00 97.88 311 ALA A C 1
ATOM 2507 O O . ALA A 1 311 ? 10.639 0.893 23.578 1.00 97.88 311 ALA A O 1
ATOM 2508 N N . ASP A 1 312 ? 11.528 2.596 22.415 1.00 97.31 312 ASP A N 1
ATOM 2509 C CA . ASP A 1 312 ? 12.237 3.224 23.533 1.00 97.31 312 ASP A CA 1
ATOM 2510 C C . ASP A 1 312 ? 11.773 4.655 23.851 1.00 97.31 312 ASP A C 1
ATOM 2512 O O . ASP A 1 312 ? 12.019 5.139 24.956 1.00 97.31 312 ASP A O 1
ATOM 2516 N N . LYS A 1 313 ? 11.125 5.359 22.912 1.00 97.62 313 LYS A N 1
ATOM 2517 C CA . LYS A 1 313 ? 10.828 6.794 23.039 1.00 97.62 313 LYS A CA 1
ATOM 2518 C C . LYS A 1 313 ? 9.485 7.179 22.432 1.00 97.62 313 LYS A C 1
ATOM 2520 O O . LYS A 1 313 ? 8.979 6.548 21.514 1.00 97.62 313 LYS A O 1
ATOM 2525 N N . VAL A 1 314 ? 8.950 8.294 22.916 1.00 98.44 314 VAL A N 1
ATOM 2526 C CA . VAL A 1 314 ? 7.775 8.973 22.364 1.00 98.44 314 VAL A CA 1
ATOM 2527 C C . VAL A 1 314 ? 8.152 10.426 22.118 1.00 98.44 314 VAL A C 1
ATOM 2529 O O . VAL A 1 314 ? 8.776 11.055 22.975 1.00 98.44 314 VAL A O 1
ATOM 2532 N N . SER A 1 315 ? 7.801 10.967 20.954 1.00 97.88 315 SER A N 1
ATOM 2533 C CA . SER A 1 315 ? 8.074 12.369 20.652 1.00 97.88 315 SER A CA 1
ATOM 2534 C C . SER A 1 315 ? 7.270 13.304 21.553 1.00 97.88 315 SER A C 1
ATOM 2536 O O . SER A 1 315 ? 6.065 13.134 21.730 1.00 97.88 315 SER A O 1
ATOM 2538 N N . THR A 1 316 ? 7.938 14.337 22.066 1.00 96.12 316 THR A N 1
ATOM 2539 C CA . THR A 1 316 ? 7.354 15.395 22.905 1.00 96.12 316 THR A CA 1
ATOM 2540 C C . THR A 1 316 ? 6.970 16.648 22.116 1.00 96.12 316 THR A C 1
ATOM 2542 O O . THR A 1 316 ? 6.547 17.644 22.701 1.00 96.12 316 THR A O 1
ATOM 2545 N N . ARG A 1 317 ? 7.128 16.641 20.785 1.00 96.56 317 ARG A N 1
ATOM 2546 C CA . ARG A 1 317 ? 6.773 17.789 19.941 1.00 96.56 317 ARG A CA 1
ATOM 2547 C C . ARG A 1 317 ? 5.259 17.975 19.929 1.00 96.56 317 ARG A C 1
ATOM 2549 O O . ARG A 1 317 ? 4.543 17.078 19.497 1.00 96.56 317 ARG A O 1
ATOM 2556 N N . THR A 1 318 ? 4.788 19.167 20.288 1.00 93.94 318 THR A N 1
ATOM 2557 C CA . THR A 1 318 ? 3.353 19.501 20.345 1.00 93.94 318 THR A CA 1
ATOM 2558 C C . THR A 1 318 ? 2.622 19.207 19.038 1.00 93.94 318 THR A C 1
ATOM 2560 O O . THR A 1 318 ? 1.549 18.624 19.054 1.00 93.94 318 THR A O 1
ATOM 2563 N N . GLN A 1 319 ? 3.233 19.517 17.890 1.00 94.44 319 GLN A N 1
ATOM 2564 C CA . GLN A 1 319 ? 2.631 19.226 16.585 1.00 94.44 319 GLN A CA 1
ATOM 2565 C C . GLN A 1 319 ? 2.319 17.732 16.393 1.00 94.44 319 GLN A C 1
ATOM 2567 O O . GLN A 1 319 ? 1.340 17.388 15.748 1.00 94.44 319 GLN A O 1
ATOM 2572 N N . GLN A 1 320 ? 3.131 16.844 16.967 1.00 96.12 320 GLN A N 1
ATOM 2573 C CA . GLN A 1 320 ? 3.010 15.394 16.814 1.00 96.12 320 GLN A CA 1
ATOM 2574 C C . GLN A 1 320 ? 2.145 14.755 17.910 1.00 96.12 320 GLN A C 1
ATOM 2576 O O . GLN A 1 320 ? 1.810 13.576 17.797 1.00 96.12 320 GLN A O 1
ATOM 2581 N N . ALA A 1 321 ? 1.779 15.509 18.952 1.00 97.38 321 ALA A N 1
ATOM 2582 C CA . ALA A 1 321 ? 1.113 15.038 20.165 1.00 97.38 321 ALA A CA 1
ATOM 2583 C C . ALA A 1 321 ? -0.376 14.731 19.924 1.00 97.38 321 ALA A C 1
ATOM 2585 O O . ALA A 1 321 ? -1.270 15.447 20.370 1.00 97.38 321 ALA A O 1
ATOM 2586 N N . CYS A 1 322 ? -0.655 13.688 19.147 1.00 97.31 322 CYS A N 1
ATOM 2587 C CA . CYS A 1 322 ? -2.001 13.270 18.777 1.00 97.31 322 CYS A CA 1
ATOM 2588 C C . CYS A 1 322 ? -2.148 11.753 18.888 1.00 97.31 322 CYS A C 1
ATOM 2590 O O . CYS A 1 322 ? -1.304 11.014 18.387 1.00 97.31 322 CYS A O 1
ATOM 2592 N N . ASP A 1 323 ? -3.273 11.312 19.440 1.00 98.06 323 ASP A N 1
ATOM 2593 C CA . ASP A 1 323 ? -3.844 9.992 19.182 1.00 98.06 323 ASP A CA 1
ATOM 2594 C C . ASP A 1 323 ? -4.708 10.095 17.922 1.00 98.06 323 ASP A C 1
ATOM 2596 O O . ASP A 1 323 ? -5.431 11.071 17.743 1.00 98.06 323 ASP A O 1
ATOM 2600 N N . THR A 1 324 ? -4.622 9.137 17.012 1.00 97.31 324 THR A N 1
ATOM 2601 C CA . THR A 1 324 ? -5.246 9.198 15.680 1.00 97.31 324 THR A CA 1
ATOM 2602 C C . THR A 1 324 ? -5.927 7.888 15.346 1.00 97.31 324 THR A C 1
ATOM 2604 O O . THR A 1 324 ? -5.577 6.831 15.870 1.00 97.31 324 THR A O 1
ATOM 2607 N N . VAL A 1 325 ? -6.850 7.932 14.388 1.00 95.56 325 VAL A N 1
ATOM 2608 C CA . VAL A 1 325 ? -7.565 6.737 13.910 1.00 95.56 325 VAL A CA 1
ATOM 2609 C C . VAL A 1 325 ? -6.665 5.666 13.278 1.00 95.56 325 VAL A C 1
ATOM 2611 O O . VAL A 1 325 ? -7.148 4.569 13.011 1.00 95.56 325 VAL A O 1
ATOM 2614 N N . TYR A 1 326 ? -5.373 5.959 13.090 1.00 95.75 326 TYR A N 1
ATOM 2615 C CA . TYR A 1 326 ? -4.347 5.039 12.595 1.00 95.75 326 TYR A CA 1
ATOM 2616 C C . TYR A 1 326 ? -3.664 4.226 13.707 1.00 95.75 326 TYR A C 1
ATOM 2618 O O . TYR A 1 326 ? -3.147 3.147 13.443 1.00 95.75 326 TYR A O 1
ATOM 2626 N N . HIS A 1 327 ? -3.715 4.668 14.968 1.00 97.75 327 HIS A N 1
ATOM 2627 C CA . HIS A 1 327 ? -3.081 3.969 16.094 1.00 97.75 327 HIS A CA 1
ATOM 2628 C C . HIS A 1 327 ? -3.529 2.516 16.324 1.00 97.75 327 HIS A C 1
ATOM 2630 O O . HIS A 1 327 ? -2.718 1.744 16.841 1.00 97.75 327 HIS A O 1
ATOM 2636 N N . PRO A 1 328 ? -4.739 2.063 15.915 1.00 98.19 328 PRO A N 1
ATOM 2637 C CA . PRO A 1 328 ? -5.055 0.638 15.953 1.00 98.19 328 PRO A CA 1
ATOM 2638 C C . PRO A 1 328 ? -4.044 -0.223 15.195 1.00 98.19 328 PRO A C 1
ATOM 2640 O O . PRO A 1 328 ? -3.850 -1.380 15.554 1.00 98.19 328 PRO A O 1
ATOM 2643 N N . ARG A 1 329 ? -3.378 0.344 14.182 1.00 96.38 329 ARG A N 1
ATOM 2644 C CA . ARG A 1 329 ? -2.348 -0.329 13.399 1.00 96.38 329 ARG A CA 1
ATOM 2645 C C . ARG A 1 329 ? -1.140 -0.734 14.243 1.00 96.38 329 ARG A C 1
ATOM 2647 O O . ARG A 1 329 ? -0.713 -1.880 14.148 1.00 96.38 329 ARG A O 1
ATOM 2654 N N . ALA A 1 330 ? -0.656 0.149 15.119 1.00 97.81 330 ALA A N 1
ATOM 2655 C CA . ALA A 1 330 ? 0.511 -0.097 15.976 1.00 97.81 330 ALA A CA 1
ATOM 2656 C C . ALA A 1 330 ? 0.315 -1.259 16.959 1.00 97.81 330 ALA A C 1
ATOM 2658 O O . ALA A 1 330 ? 1.279 -1.883 17.390 1.00 97.81 330 ALA A O 1
ATOM 2659 N N . ILE A 1 331 ? -0.937 -1.569 17.303 1.00 98.06 331 ILE A N 1
ATOM 2660 C CA . ILE A 1 331 ? -1.285 -2.678 18.196 1.00 98.06 331 ILE A CA 1
ATOM 2661 C C . ILE A 1 331 ? -2.094 -3.772 17.493 1.00 98.06 331 ILE A C 1
ATOM 2663 O O . ILE A 1 331 ? -2.676 -4.625 18.161 1.00 98.06 331 ILE A O 1
ATOM 2667 N N . GLN A 1 332 ? -2.149 -3.779 16.158 1.00 97.81 332 GLN A N 1
ATOM 2668 C CA . GLN A 1 332 ? -2.984 -4.715 15.402 1.00 97.81 332 GLN A CA 1
ATOM 2669 C C . GLN A 1 332 ? -2.726 -6.189 15.775 1.00 97.81 332 GLN A C 1
ATOM 2671 O O . GLN A 1 332 ? -3.703 -6.904 16.019 1.00 97.81 332 GLN A O 1
ATOM 2676 N N . PRO A 1 333 ? -1.471 -6.661 15.914 1.00 98.06 333 PRO A N 1
ATOM 2677 C CA . PRO A 1 333 ? -1.219 -8.021 16.389 1.00 98.06 333 PRO A CA 1
ATOM 2678 C C . PRO A 1 333 ? -1.791 -8.292 17.791 1.00 98.06 333 PRO A C 1
ATOM 2680 O O . PRO A 1 333 ? -2.370 -9.351 18.033 1.00 98.06 333 PRO A O 1
ATOM 2683 N N . ALA A 1 334 ? -1.711 -7.324 18.711 1.00 98.50 334 ALA A N 1
ATOM 2684 C CA . ALA A 1 334 ? -2.302 -7.450 20.046 1.00 98.50 334 ALA A CA 1
ATOM 2685 C C . ALA A 1 334 ? -3.839 -7.515 19.992 1.00 98.50 334 ALA A C 1
ATOM 2687 O O . ALA A 1 334 ? -4.445 -8.271 20.750 1.00 98.50 334 ALA A O 1
ATOM 2688 N N . LEU A 1 335 ? -4.478 -6.790 19.065 1.00 98.69 335 LEU A N 1
ATOM 2689 C CA . LEU A 1 335 ? -5.926 -6.878 18.837 1.00 98.69 335 LEU A CA 1
ATOM 2690 C C . LEU A 1 335 ? -6.341 -8.269 18.332 1.00 98.69 335 LEU A C 1
ATOM 2692 O O . LEU A 1 335 ? -7.363 -8.793 18.773 1.00 98.69 335 LEU A O 1
ATOM 2696 N N . ILE A 1 336 ? -5.545 -8.891 17.454 1.00 97.44 336 ILE A N 1
ATOM 2697 C CA . ILE A 1 336 ? -5.785 -10.266 16.979 1.00 97.44 336 ILE A CA 1
ATOM 2698 C C . ILE A 1 336 ? -5.616 -11.266 18.122 1.00 97.44 336 ILE A C 1
ATOM 2700 O O . ILE A 1 336 ? -6.463 -12.146 18.291 1.00 97.44 336 ILE A O 1
ATOM 2704 N N . TYR A 1 337 ? -4.555 -11.122 18.923 1.00 98.25 337 TYR A N 1
ATOM 2705 C CA . TYR A 1 337 ? -4.338 -11.966 20.098 1.00 98.25 337 TYR A CA 1
ATOM 2706 C C . TYR A 1 337 ? -5.537 -11.863 21.043 1.00 98.25 337 TYR A C 1
ATOM 2708 O O . TYR A 1 337 ? -6.144 -12.876 21.384 1.00 98.25 337 TYR A O 1
ATOM 2716 N N . TRP A 1 338 ? -5.946 -10.635 21.378 1.00 98.56 338 TRP A N 1
ATOM 2717 C CA . TRP A 1 338 ? -7.102 -10.372 22.228 1.00 98.56 338 TRP A CA 1
ATOM 2718 C C . TRP A 1 338 ? -8.376 -11.023 21.693 1.00 98.56 338 TRP A C 1
ATOM 2720 O O . TRP A 1 338 ? -9.058 -11.720 22.442 1.00 98.56 338 TRP A O 1
ATOM 2730 N N . GLN A 1 339 ? -8.673 -10.853 20.399 1.00 97.25 339 GLN A N 1
ATOM 2731 C CA . GLN A 1 339 ? -9.861 -11.425 19.763 1.00 97.25 339 GLN A CA 1
ATOM 2732 C C . GLN A 1 339 ? -9.942 -12.952 19.935 1.00 97.25 339 GLN A C 1
ATOM 2734 O O . GLN A 1 339 ? -11.041 -13.495 20.046 1.00 97.25 339 GLN A O 1
ATOM 2739 N N . ARG A 1 340 ? -8.800 -13.648 19.946 1.00 96.06 340 ARG A N 1
ATOM 2740 C CA . ARG A 1 340 ? -8.739 -15.114 20.036 1.00 96.06 340 ARG A CA 1
ATOM 2741 C C . ARG A 1 340 ? -8.756 -15.631 21.464 1.00 96.06 340 ARG A C 1
ATOM 2743 O O . ARG A 1 340 ? -9.399 -16.639 21.732 1.00 96.06 340 ARG A O 1
ATOM 2750 N N . THR A 1 341 ? -8.054 -14.954 22.366 1.00 97.12 341 THR A N 1
ATOM 2751 C CA . THR A 1 341 ? -7.807 -15.462 23.722 1.00 97.12 341 THR A CA 1
ATOM 2752 C C . THR A 1 341 ? -8.750 -14.886 24.765 1.00 97.12 341 THR A C 1
ATOM 2754 O O . THR A 1 341 ? -8.878 -15.457 25.843 1.00 97.12 341 THR A O 1
ATOM 2757 N N . ARG A 1 342 ? -9.416 -13.760 24.465 1.00 97.75 342 ARG A N 1
ATOM 2758 C CA . ARG A 1 342 ? -10.178 -12.965 25.443 1.00 97.75 342 ARG A CA 1
ATOM 2759 C C . ARG A 1 342 ? -9.342 -12.541 26.653 1.00 97.75 342 ARG A C 1
ATOM 2761 O O . ARG A 1 342 ? -9.877 -12.402 27.747 1.00 97.75 342 ARG A O 1
ATOM 2768 N N . ASP A 1 343 ? -8.047 -12.302 26.444 1.00 98.44 343 ASP A N 1
ATOM 2769 C CA . ASP A 1 343 ? -7.127 -11.854 27.488 1.00 98.44 343 ASP A CA 1
ATOM 2770 C C . ASP A 1 343 ? -7.709 -10.684 28.313 1.00 98.44 343 ASP A C 1
ATOM 2772 O O . ASP A 1 343 ? -8.136 -9.653 27.776 1.00 98.44 343 ASP A O 1
ATOM 2776 N N . GLU A 1 344 ? -7.769 -10.854 29.636 1.00 98.56 344 GLU A N 1
ATOM 2777 C CA . GLU A 1 344 ? -8.413 -9.891 30.534 1.00 98.56 344 GLU A CA 1
ATOM 2778 C C . GLU A 1 344 ? -7.636 -8.576 30.656 1.00 98.56 344 GLU A C 1
ATOM 2780 O O . GLU A 1 344 ? -8.237 -7.510 30.830 1.00 98.56 344 GLU A O 1
ATOM 2785 N N . ARG A 1 345 ? -6.301 -8.626 30.561 1.00 98.50 345 ARG A N 1
ATOM 2786 C CA . ARG A 1 345 ? -5.456 -7.428 30.584 1.00 98.50 345 ARG A CA 1
ATOM 2787 C C . ARG A 1 345 ? -5.729 -6.594 29.339 1.00 98.50 345 ARG A C 1
ATOM 2789 O O . ARG A 1 345 ? -5.995 -5.400 29.469 1.00 98.50 345 ARG A O 1
ATOM 2796 N N . LEU A 1 346 ? -5.756 -7.218 28.162 1.00 98.81 346 LEU A N 1
ATOM 2797 C CA . LEU A 1 346 ? -6.098 -6.532 26.913 1.00 98.81 346 LEU A CA 1
ATOM 2798 C C . LEU A 1 346 ? -7.543 -6.035 26.908 1.00 98.81 346 LEU A C 1
ATOM 2800 O O . LEU A 1 346 ? -7.799 -4.930 26.432 1.00 98.81 346 LEU A O 1
ATOM 2804 N N . THR A 1 347 ? -8.468 -6.779 27.520 1.00 98.81 347 THR A N 1
ATOM 2805 C CA . THR A 1 347 ? -9.852 -6.325 27.706 1.00 98.81 347 THR A CA 1
ATOM 2806 C C . THR A 1 347 ? -9.901 -4.995 28.455 1.00 98.81 347 THR A C 1
ATOM 2808 O O . THR A 1 347 ? -10.563 -4.070 27.994 1.00 98.81 347 THR A O 1
ATOM 2811 N N . ARG A 1 348 ? -9.166 -4.855 29.567 1.00 98.81 348 ARG A N 1
ATOM 2812 C CA . ARG A 1 348 ? -9.101 -3.595 30.329 1.00 98.81 348 ARG A CA 1
ATOM 2813 C C . ARG A 1 348 ? -8.380 -2.485 29.566 1.00 98.81 348 ARG A C 1
ATOM 2815 O O . ARG A 1 348 ? -8.888 -1.366 29.505 1.00 98.81 348 ARG A O 1
ATOM 2822 N N . LEU A 1 349 ? -7.219 -2.792 28.986 1.00 98.88 349 LEU A N 1
ATOM 2823 C CA . LEU A 1 349 ? -6.371 -1.818 28.298 1.00 98.88 349 LEU A CA 1
ATOM 2824 C C . LEU A 1 349 ? -7.085 -1.208 27.084 1.00 98.88 349 LEU A C 1
ATOM 2826 O O . LEU A 1 349 ? -7.222 0.013 26.988 1.00 98.88 349 LEU A O 1
ATOM 2830 N N . VAL A 1 350 ? -7.600 -2.054 26.187 1.00 98.81 350 VAL A N 1
ATOM 2831 C CA . VAL A 1 350 ? -8.256 -1.604 24.954 1.00 98.81 350 VAL A CA 1
ATOM 2832 C C . VAL A 1 350 ? -9.601 -0.943 25.258 1.00 98.81 350 VAL A C 1
ATOM 2834 O O . VAL A 1 350 ? -9.904 0.087 24.663 1.00 98.81 350 VAL A O 1
ATOM 2837 N N . ALA A 1 351 ? -10.387 -1.455 26.214 1.00 98.88 351 ALA A N 1
ATOM 2838 C CA . ALA A 1 351 ? -11.628 -0.799 26.638 1.00 98.88 351 ALA A CA 1
ATOM 2839 C C . ALA A 1 351 ? -11.370 0.606 27.207 1.00 98.88 351 ALA A C 1
ATOM 2841 O O . ALA A 1 351 ? -12.046 1.556 26.812 1.00 98.88 351 ALA A O 1
ATOM 2842 N N . SER A 1 352 ? -10.353 0.764 28.068 1.00 98.81 352 SER A N 1
ATOM 2843 C CA . SER A 1 352 ? -9.990 2.079 28.613 1.00 98.81 352 SER A CA 1
ATOM 2844 C C . SER A 1 352 ? -9.516 3.054 27.536 1.00 98.81 352 SER A C 1
ATOM 2846 O O . SER A 1 352 ? -9.691 4.257 27.722 1.00 98.81 352 SER A O 1
ATOM 2848 N N . TRP A 1 353 ? -8.887 2.568 26.466 1.00 98.88 353 TRP A N 1
ATOM 2849 C CA . TRP A 1 353 ? -8.492 3.403 25.335 1.00 98.88 353 TRP A CA 1
ATOM 2850 C C . TRP A 1 353 ? -9.692 3.765 24.450 1.00 98.88 353 TRP A C 1
ATOM 2852 O O . TRP A 1 353 ? -9.853 4.917 24.055 1.00 98.88 353 TRP A O 1
ATOM 2862 N N . MET A 1 354 ? -10.587 2.815 24.173 1.00 98.88 354 MET A N 1
ATOM 2863 C CA . MET A 1 354 ? -11.790 3.071 23.375 1.00 98.88 354 MET A CA 1
ATOM 2864 C C . MET A 1 354 ? -12.784 4.005 24.065 1.00 98.88 354 MET A C 1
ATOM 2866 O O . MET A 1 354 ? -13.503 4.728 23.378 1.00 98.88 354 MET A O 1
ATOM 2870 N N . ASP A 1 355 ? -12.805 4.054 25.398 1.00 98.94 355 ASP A N 1
ATOM 2871 C CA . ASP A 1 355 ? -13.603 5.032 26.148 1.00 98.94 355 ASP A CA 1
ATOM 2872 C C . ASP A 1 355 ? -13.254 6.479 25.757 1.00 98.94 355 ASP A C 1
ATOM 2874 O O . ASP A 1 355 ? -14.152 7.309 25.606 1.00 98.94 355 ASP A O 1
ATOM 2878 N N . THR A 1 356 ? -11.976 6.754 25.480 1.00 98.81 356 THR A N 1
ATOM 2879 C CA . THR A 1 356 ? -11.479 8.036 24.954 1.00 98.81 356 THR A CA 1
ATOM 2880 C C . THR A 1 356 ? -12.123 8.385 23.617 1.00 98.81 356 THR A C 1
ATOM 2882 O O . THR A 1 356 ? -12.582 9.507 23.406 1.00 98.81 356 THR A O 1
ATOM 2885 N N . TRP A 1 357 ? -12.196 7.409 22.711 1.00 98.75 357 TRP A N 1
ATOM 2886 C CA . TRP A 1 357 ? -12.745 7.586 21.367 1.00 98.75 357 TRP A CA 1
ATOM 2887 C C . TRP A 1 357 ? -14.272 7.694 21.359 1.00 98.75 357 TRP A C 1
ATOM 2889 O O . TRP A 1 357 ? -14.823 8.461 20.568 1.00 98.75 357 TRP A O 1
ATOM 2899 N N . VAL A 1 358 ? -14.962 6.985 22.259 1.00 98.88 358 VAL A N 1
ATOM 2900 C CA . VAL A 1 358 ? -16.414 7.120 22.459 1.00 98.88 358 VAL A CA 1
ATOM 2901 C C . VAL A 1 358 ? -16.763 8.521 22.969 1.00 98.88 358 VAL A C 1
ATOM 2903 O O . VAL A 1 358 ? -17.640 9.168 22.393 1.00 98.88 358 VAL A O 1
ATOM 2906 N N . ASP A 1 359 ? -16.056 9.023 23.987 1.00 98.69 359 ASP A N 1
ATOM 2907 C CA . ASP A 1 359 ? -16.232 10.400 24.470 1.00 98.69 359 ASP A CA 1
ATOM 2908 C C . ASP A 1 359 ? -15.938 11.420 23.356 1.00 98.69 359 ASP A C 1
ATOM 2910 O O . ASP A 1 359 ? -16.745 12.319 23.095 1.00 98.69 359 ASP A O 1
ATOM 2914 N N . ALA A 1 360 ? -14.809 11.272 22.658 1.00 98.50 360 ALA A N 1
ATOM 2915 C CA . ALA A 1 360 ? -14.400 12.212 21.624 1.00 98.50 360 ALA A CA 1
ATOM 2916 C C . ALA A 1 360 ? -15.391 12.252 20.452 1.00 98.50 360 ALA A C 1
ATOM 2918 O O . ALA A 1 360 ? -15.689 13.323 19.916 1.00 98.50 360 ALA A O 1
ATOM 2919 N N . ALA A 1 361 ? -15.957 11.103 20.072 1.00 98.44 361 ALA A N 1
ATOM 2920 C CA . ALA A 1 361 ? -17.024 11.043 19.083 1.00 98.44 361 ALA A CA 1
ATOM 2921 C C . ALA A 1 361 ? -18.270 11.805 19.554 1.00 98.44 361 ALA A C 1
ATOM 2923 O O . ALA A 1 361 ? -18.816 12.592 18.781 1.00 98.44 361 ALA A O 1
ATOM 2924 N N . ALA A 1 362 ? -18.697 11.623 20.807 1.00 98.44 362 ALA A N 1
ATOM 2925 C CA . ALA A 1 362 ? -19.921 12.215 21.346 1.00 98.44 362 ALA A CA 1
ATOM 2926 C C . ALA A 1 362 ? -19.884 13.752 21.425 1.00 98.44 362 ALA A C 1
ATOM 2928 O O . ALA A 1 362 ? -20.910 14.401 21.221 1.00 98.44 362 ALA A O 1
ATOM 2929 N N . ARG A 1 363 ? -18.716 14.351 21.677 1.00 97.19 363 ARG A N 1
ATOM 2930 C CA . ARG A 1 363 ? -18.575 15.808 21.813 1.00 97.19 363 ARG A CA 1
ATOM 2931 C C . ARG A 1 363 ? -18.774 16.565 20.498 1.00 97.19 363 ARG A C 1
ATOM 2933 O O . ARG A 1 363 ? -18.225 16.190 19.460 1.00 97.19 363 ARG A O 1
ATOM 2940 N N . ALA A 1 364 ? -19.486 17.690 20.572 1.00 97.06 364 ALA A N 1
ATOM 2941 C CA . ALA A 1 364 ? -19.408 18.754 19.576 1.00 97.06 364 ALA A CA 1
ATOM 2942 C C . ALA A 1 364 ? -18.361 19.778 20.030 1.00 97.06 364 ALA A C 1
ATOM 2944 O O . ALA A 1 364 ? -18.581 20.520 20.982 1.00 97.06 364 ALA A O 1
ATOM 2945 N N . GLU A 1 365 ? -17.209 19.801 19.367 1.00 95.44 365 GLU A N 1
ATOM 2946 C CA . GLU A 1 365 ? -16.068 20.627 19.766 1.00 95.44 365 GLU A CA 1
ATOM 2947 C C . GLU A 1 365 ? -15.260 21.024 18.528 1.00 95.44 365 GLU A C 1
ATOM 2949 O O . GLU A 1 365 ? -15.135 20.236 17.590 1.00 95.44 365 GLU A O 1
ATOM 2954 N N . ARG A 1 366 ? -14.749 22.264 18.490 1.00 94.69 366 ARG A N 1
ATOM 2955 C CA . ARG A 1 366 ? -13.970 22.816 17.360 1.00 94.69 366 ARG A CA 1
ATOM 2956 C C . ARG A 1 366 ? -14.644 22.651 15.986 1.00 94.69 366 ARG A C 1
ATOM 2958 O O . ARG A 1 366 ? -13.986 22.469 14.966 1.00 94.69 366 ARG A O 1
ATOM 2965 N N . GLY A 1 367 ? -15.976 22.714 15.957 1.00 95.06 367 GLY A N 1
ATOM 2966 C CA . GLY A 1 367 ? -16.777 22.556 14.739 1.00 95.06 367 GLY A CA 1
ATOM 2967 C C . GLY A 1 367 ? -16.989 21.105 14.292 1.00 95.06 367 GLY A C 1
ATOM 2968 O O . GLY A 1 367 ? -17.608 20.889 13.252 1.00 95.06 367 GLY A O 1
ATOM 2969 N N . LYS A 1 368 ? -16.514 20.110 15.054 1.00 97.50 368 LYS A N 1
ATOM 2970 C CA . LYS A 1 368 ? -16.839 18.700 14.817 1.00 97.50 368 LYS A CA 1
ATOM 2971 C C . LYS A 1 368 ? -18.299 18.426 15.173 1.00 97.50 368 LYS A C 1
ATOM 2973 O O . LYS A 1 368 ? -18.704 18.756 16.289 1.00 97.50 368 LYS A O 1
ATOM 2978 N N . PRO A 1 369 ? -19.084 17.784 14.291 1.00 97.94 369 PRO A N 1
ATOM 2979 C CA . PRO A 1 369 ? -20.420 17.322 14.639 1.00 97.94 369 PRO A CA 1
ATOM 2980 C C . PRO A 1 369 ? -20.373 16.281 15.768 1.00 97.94 369 PRO A C 1
ATOM 2982 O O . PRO A 1 369 ? -19.512 15.394 15.780 1.00 97.94 369 PRO A O 1
ATOM 2985 N N . ALA A 1 370 ? -21.311 16.370 16.712 1.00 98.12 370 ALA A N 1
ATOM 2986 C CA . ALA A 1 370 ? -21.500 15.332 17.721 1.00 98.12 370 ALA A CA 1
ATOM 2987 C C . ALA A 1 370 ? -21.830 13.990 17.050 1.00 98.12 370 ALA A C 1
ATOM 2989 O O . ALA A 1 370 ? -22.557 13.931 16.059 1.00 98.12 370 ALA A O 1
ATOM 2990 N N . GLY A 1 371 ? -21.272 12.910 17.587 1.00 97.56 371 GLY A N 1
ATOM 2991 C CA . GLY A 1 371 ? -21.464 11.558 17.076 1.00 97.56 371 GLY A CA 1
ATOM 2992 C C . GLY A 1 371 ? -20.691 11.238 15.789 1.00 97.56 371 GLY A C 1
ATOM 2993 O O . GLY A 1 371 ? -20.939 10.198 15.180 1.00 97.56 371 GLY A O 1
ATOM 2994 N N . VAL A 1 372 ? -19.754 12.097 15.374 1.00 98.00 372 VAL A N 1
ATOM 2995 C CA . VAL A 1 372 ? -18.760 11.805 14.330 1.00 98.00 372 VAL A CA 1
ATOM 2996 C C . VAL A 1 372 ? -17.401 11.601 14.987 1.00 98.00 372 VAL A C 1
ATOM 2998 O O . VAL A 1 372 ? -16.963 12.433 15.787 1.00 98.00 372 VAL A O 1
ATOM 3001 N N . LEU A 1 373 ? -16.728 10.500 14.647 1.00 97.81 373 LEU A N 1
ATOM 3002 C CA . LEU A 1 373 ? -15.353 10.248 15.076 1.00 97.81 373 LEU A CA 1
ATOM 3003 C C . LEU A 1 373 ? -14.417 11.357 14.547 1.00 97.81 373 LEU A C 1
ATOM 3005 O O . LEU A 1 373 ? -14.478 11.680 13.355 1.00 97.81 373 LEU A O 1
ATOM 3009 N N . PRO A 1 374 ? -13.567 11.956 15.401 1.00 96.94 374 PRO A N 1
ATOM 3010 C CA . PRO A 1 374 ? -12.515 12.853 14.935 1.00 96.94 374 PRO A CA 1
ATOM 3011 C C . PRO A 1 374 ? -11.412 12.068 14.211 1.00 96.94 374 PRO A C 1
ATOM 3013 O O . PRO A 1 374 ? -11.316 10.852 14.355 1.00 96.94 374 PRO A O 1
ATOM 3016 N N . THR A 1 375 ? -10.544 12.758 13.471 1.00 95.12 375 THR A N 1
ATOM 3017 C CA . THR A 1 375 ? -9.325 12.138 12.914 1.00 95.12 375 THR A CA 1
ATOM 3018 C C . THR A 1 375 ? -8.216 12.005 13.953 1.00 95.12 375 THR A C 1
ATOM 3020 O O . THR A 1 375 ? -7.397 11.088 13.865 1.00 95.12 375 THR A O 1
ATOM 3023 N N . ALA A 1 376 ? -8.207 12.908 14.937 1.00 97.31 376 ALA A N 1
ATOM 3024 C CA . ALA A 1 376 ? -7.221 12.966 16.000 1.00 97.31 376 ALA A CA 1
ATOM 3025 C C . ALA A 1 376 ? -7.805 13.494 17.320 1.00 97.31 376 ALA A C 1
ATOM 3027 O O . ALA A 1 376 ? -8.821 14.198 17.330 1.00 97.31 376 ALA A O 1
ATOM 3028 N N . ILE A 1 377 ? -7.129 13.169 18.416 1.00 98.31 377 ILE A N 1
ATOM 3029 C CA . ILE A 1 377 ? -7.331 13.706 19.759 1.00 98.31 377 ILE A CA 1
ATOM 3030 C C . ILE A 1 377 ? -5.968 14.210 20.241 1.00 98.31 377 ILE A C 1
ATOM 3032 O O . ILE A 1 377 ? -5.000 13.448 20.271 1.00 98.31 377 ILE A O 1
ATOM 3036 N N . HIS A 1 378 ? -5.881 15.488 20.590 1.00 97.94 378 HIS A N 1
ATOM 3037 C CA . HIS A 1 378 ? -4.640 16.132 21.001 1.00 97.94 378 HIS A CA 1
ATOM 3038 C C . HIS A 1 378 ? -4.243 15.718 22.428 1.00 97.94 378 HIS A C 1
ATOM 3040 O O . HIS A 1 378 ? -5.088 15.420 23.278 1.00 97.94 378 HIS A O 1
ATOM 3046 N N . TRP A 1 379 ? -2.939 15.611 22.674 1.00 98.25 379 TRP A N 1
ATOM 3047 C CA . TRP A 1 379 ? -2.346 15.246 23.959 1.00 98.25 379 TRP A CA 1
ATOM 3048 C C . TRP A 1 379 ? -1.584 16.444 24.557 1.00 98.25 379 TRP A C 1
ATOM 3050 O O . TRP A 1 379 ? -0.847 17.106 23.826 1.00 98.25 379 TRP A O 1
ATOM 3060 N N . PRO A 1 380 ? -1.655 16.696 25.882 1.00 97.88 380 PRO A N 1
ATOM 3061 C CA . PRO A 1 380 ? -2.379 15.934 26.907 1.00 97.88 380 PRO A CA 1
ATOM 3062 C C . PRO A 1 380 ? -3.814 16.413 27.172 1.00 97.88 380 PRO A C 1
ATOM 3064 O O . PRO A 1 380 ? -4.498 15.795 27.980 1.00 97.88 380 PRO A O 1
ATOM 3067 N N . ASP A 1 381 ? -4.287 17.476 26.524 1.00 97.44 381 ASP A N 1
ATOM 3068 C CA . ASP A 1 381 ? -5.579 18.110 26.844 1.00 97.44 381 ASP A CA 1
ATOM 3069 C C . ASP A 1 381 ? -6.822 17.252 26.509 1.00 97.44 381 ASP A C 1
ATOM 3071 O O . ASP A 1 381 ? -7.911 17.482 27.040 1.00 97.44 381 ASP A O 1
ATOM 3075 N N . GLY A 1 382 ? -6.696 16.244 25.639 1.00 97.75 382 GLY A N 1
ATOM 3076 C CA . GLY A 1 382 ? -7.826 15.440 25.164 1.00 97.75 382 GLY A CA 1
ATOM 3077 C C . GLY A 1 382 ? -8.773 16.205 24.225 1.00 97.75 382 GLY A C 1
ATOM 3078 O O . GLY A 1 382 ? -9.939 15.810 24.054 1.00 97.75 382 GLY A O 1
ATOM 3079 N N . GLY A 1 383 ? -8.303 17.314 23.651 1.00 97.38 383 GLY A N 1
ATOM 3080 C CA . GLY A 1 383 ? -9.023 18.165 22.713 1.00 97.38 383 GLY A CA 1
ATOM 3081 C C . GLY A 1 383 ? -9.206 17.503 21.350 1.00 97.38 383 GLY A C 1
ATOM 3082 O O . GLY A 1 383 ? -8.435 16.640 20.937 1.00 97.38 383 GLY A O 1
ATOM 3083 N N . ILE A 1 384 ? -10.254 17.886 20.626 1.00 97.38 384 ILE A N 1
ATOM 3084 C CA . ILE A 1 384 ? -10.532 17.328 19.295 1.00 97.38 384 ILE A CA 1
ATOM 3085 C C . ILE A 1 384 ? -9.560 17.883 18.240 1.00 97.38 384 ILE A C 1
ATOM 3087 O O . ILE A 1 384 ? -9.365 19.092 18.149 1.00 97.38 384 ILE A O 1
ATOM 3091 N N . GLY A 1 385 ? -9.021 17.025 17.371 1.00 95.00 385 GLY A N 1
ATOM 3092 C CA . GLY A 1 385 ? -8.097 17.401 16.294 1.00 95.00 385 GLY A CA 1
ATOM 3093 C C . GLY A 1 385 ? -6.634 17.439 16.744 1.00 95.00 385 GLY A C 1
ATOM 3094 O O . GLY A 1 385 ? -6.262 16.783 17.710 1.00 95.00 385 GLY A O 1
ATOM 3095 N N . GLY A 1 386 ? -5.808 18.190 16.014 1.00 94.44 386 GLY A N 1
ATOM 3096 C CA . GLY A 1 386 ? -4.416 18.487 16.370 1.00 94.44 386 GLY A CA 1
ATOM 3097 C C . GLY A 1 386 ? -4.188 19.994 16.488 1.00 94.44 386 GLY A C 1
ATOM 3098 O O . GLY A 1 386 ? -5.115 20.744 16.809 1.00 94.44 386 GLY A O 1
ATOM 3099 N N . VAL A 1 387 ? -2.976 20.452 16.177 1.00 92.75 387 VAL A N 1
ATOM 3100 C CA . VAL A 1 387 ? -2.625 21.885 16.208 1.00 92.75 387 VAL A CA 1
ATOM 3101 C C . VAL A 1 387 ? -3.239 22.679 15.048 1.00 92.75 387 VAL A C 1
ATOM 3103 O O . VAL A 1 387 ? -3.409 23.893 15.160 1.00 92.75 387 VAL A O 1
ATOM 3106 N N . GLY A 1 388 ? -3.608 21.999 13.955 1.00 90.94 388 GLY A N 1
ATOM 3107 C CA . GLY A 1 388 ? -4.248 22.612 12.792 1.00 90.94 388 GLY A CA 1
ATOM 3108 C C . GLY A 1 388 ? -5.590 23.255 13.130 1.00 90.94 388 GLY A C 1
ATOM 3109 O O . GLY A 1 388 ? -6.284 22.831 14.053 1.00 90.94 388 GLY A O 1
ATOM 3110 N N . LYS A 1 389 ? -5.994 24.292 12.383 1.00 92.81 389 LYS A N 1
ATOM 3111 C CA . LYS A 1 389 ? -7.218 25.073 12.677 1.00 92.81 389 LYS A CA 1
ATOM 3112 C C . LYS A 1 389 ? -8.493 24.224 12.626 1.00 92.81 389 LYS A C 1
ATOM 3114 O O . LYS A 1 389 ? -9.432 24.477 13.382 1.00 92.81 389 LYS A O 1
ATOM 3119 N N . ASN A 1 390 ? -8.530 23.250 11.724 1.00 95.44 390 ASN A N 1
ATOM 3120 C CA . ASN A 1 390 ? -9.718 22.471 11.406 1.00 95.44 390 ASN A CA 1
ATOM 3121 C C . ASN A 1 390 ? -9.642 21.081 12.042 1.00 95.44 390 ASN A C 1
ATOM 3123 O O . ASN A 1 390 ? -8.656 20.382 11.866 1.00 95.44 390 ASN A O 1
ATOM 3127 N N . TRP A 1 391 ? -10.708 20.615 12.697 1.00 95.12 391 TRP A N 1
ATOM 3128 C CA . TRP A 1 391 ? -10.686 19.308 13.373 1.00 95.12 391 TRP A CA 1
ATOM 3129 C C . TRP A 1 391 ? -10.431 18.114 12.436 1.00 95.12 391 TRP A C 1
ATOM 3131 O O . TRP A 1 391 ? -9.977 17.068 12.890 1.00 95.12 391 TRP A O 1
ATOM 3141 N N . TRP A 1 392 ? -10.751 18.257 11.146 1.00 94.75 392 TRP A N 1
ATOM 3142 C CA . TRP A 1 392 ? -10.574 17.228 10.117 1.00 94.75 392 TRP A CA 1
ATOM 3143 C C . TRP A 1 392 ? -9.172 17.210 9.495 1.00 94.75 392 TRP A C 1
ATOM 3145 O O . TRP A 1 392 ? -8.921 16.378 8.622 1.00 94.75 392 TRP A O 1
ATOM 3155 N N . ASP A 1 393 ? -8.297 18.129 9.910 1.00 94.56 393 ASP A N 1
ATOM 3156 C CA . ASP A 1 393 ? -6.898 18.229 9.502 1.00 94.56 393 ASP A CA 1
ATOM 3157 C C . ASP A 1 393 ? -6.026 18.510 10.738 1.00 94.56 393 ASP A C 1
ATOM 3159 O O . ASP A 1 393 ? -5.939 19.654 11.192 1.00 94.56 393 ASP A O 1
ATOM 3163 N N . PRO A 1 394 ? -5.420 17.474 11.340 1.00 93.00 394 PRO A N 1
ATOM 3164 C CA . PRO A 1 394 ? -4.656 17.655 12.566 1.00 93.00 394 PRO A CA 1
ATOM 3165 C C . PRO A 1 394 ? -3.320 18.388 12.363 1.00 93.00 394 PRO A C 1
ATOM 3167 O O . PRO A 1 394 ? -2.760 18.854 13.355 1.00 93.00 394 PRO A O 1
ATOM 3170 N N . GLU A 1 395 ? -2.814 18.499 11.125 1.00 91.81 395 GLU A N 1
ATOM 3171 C CA . GLU A 1 395 ? -1.500 19.084 10.794 1.00 91.81 395 GLU A CA 1
ATOM 3172 C C . GLU A 1 395 ? -0.331 18.491 11.614 1.00 91.81 395 GLU A C 1
ATOM 3174 O O . GLU A 1 395 ? 0.630 19.178 11.962 1.00 91.81 395 GLU A O 1
ATOM 3179 N N . ASN A 1 396 ? -0.411 17.196 11.929 1.00 87.75 396 ASN A N 1
ATOM 3180 C CA . ASN A 1 396 ? 0.504 16.488 12.829 1.00 87.75 396 ASN A CA 1
ATOM 3181 C C . ASN A 1 396 ? 1.625 15.704 12.121 1.00 87.75 396 ASN A C 1
ATOM 3183 O O . ASN A 1 396 ? 2.407 15.016 12.777 1.00 87.75 396 ASN A O 1
ATOM 3187 N N . HIS A 1 397 ? 1.713 15.798 10.793 1.00 84.44 397 HIS A N 1
ATOM 3188 C CA . HIS A 1 397 ? 2.627 15.001 9.980 1.00 84.44 397 HIS A CA 1
ATOM 3189 C C . HIS A 1 397 ? 3.063 15.737 8.700 1.00 84.44 397 HIS A C 1
ATOM 3191 O O . HIS A 1 397 ? 2.419 16.699 8.278 1.00 84.44 397 HIS A O 1
ATOM 3197 N N . SER A 1 398 ? 4.171 15.304 8.084 1.00 75.25 398 SER A N 1
ATOM 3198 C CA . SER A 1 398 ? 4.716 15.917 6.862 1.00 75.25 398 SER A CA 1
ATOM 3199 C C . SER A 1 398 ? 3.958 15.542 5.588 1.00 75.25 398 SER A C 1
ATOM 3201 O O . SER A 1 398 ? 3.880 16.363 4.674 1.00 75.25 398 SER A O 1
ATOM 3203 N N . GLU A 1 399 ? 3.385 14.337 5.495 1.00 76.31 399 GLU A N 1
ATOM 3204 C CA . GLU A 1 399 ? 2.445 14.019 4.418 1.00 76.31 399 GLU A CA 1
ATOM 3205 C C . GLU A 1 399 ? 1.077 14.641 4.712 1.00 76.31 399 GLU A C 1
ATOM 3207 O O . GLU A 1 399 ? 0.322 14.183 5.571 1.00 76.31 399 GLU A O 1
ATOM 3212 N N . ARG A 1 400 ? 0.726 15.667 3.929 1.00 68.75 400 ARG A N 1
ATOM 3213 C CA . ARG A 1 400 ? -0.460 16.513 4.136 1.00 68.75 400 ARG A CA 1
ATOM 3214 C C . ARG A 1 400 ? -1.779 15.744 4.232 1.00 68.75 400 ARG A C 1
ATOM 3216 O O . ARG A 1 400 ? -2.749 16.260 4.767 1.00 68.75 400 ARG A O 1
ATOM 3223 N N . THR A 1 401 ? -1.857 14.551 3.649 1.00 77.62 401 THR A N 1
ATOM 3224 C CA . THR A 1 401 ? -3.137 13.866 3.430 1.00 77.62 401 THR A CA 1
ATOM 3225 C C . THR A 1 401 ? -3.359 12.621 4.277 1.00 77.62 401 THR A C 1
ATOM 3227 O O . THR A 1 401 ? -4.470 12.093 4.260 1.00 77.62 401 THR A O 1
ATOM 3230 N N . LEU A 1 402 ? -2.343 12.158 5.008 1.00 81.31 402 LEU A N 1
ATOM 3231 C CA . LEU A 1 402 ? -2.370 10.863 5.688 1.00 81.31 402 LEU A CA 1
ATOM 3232 C C . LEU A 1 402 ? -3.455 10.796 6.775 1.00 81.31 402 LEU A C 1
ATOM 3234 O O . LEU A 1 402 ? -4.233 9.844 6.817 1.00 81.31 402 LEU A O 1
ATOM 3238 N N . TYR A 1 403 ? -3.575 11.856 7.580 1.00 89.06 403 TYR A N 1
ATOM 3239 C CA . TYR A 1 403 ? -4.513 11.952 8.707 1.00 89.06 403 TYR A CA 1
ATOM 3240 C C . TYR A 1 403 ? -5.722 12.871 8.440 1.00 89.06 403 TYR A C 1
ATOM 3242 O O . TYR A 1 403 ? -6.437 13.256 9.370 1.00 89.06 403 TYR A O 1
ATOM 3250 N N . LEU A 1 404 ? -5.974 13.232 7.175 1.00 91.69 404 LEU A N 1
ATOM 3251 C CA . LEU A 1 404 ? -7.156 14.011 6.791 1.00 91.69 404 LEU A CA 1
ATOM 3252 C C . LEU A 1 404 ? -8.422 13.169 6.876 1.00 91.69 404 LEU A C 1
ATOM 3254 O O . LEU A 1 404 ? -8.431 12.007 6.482 1.00 91.69 404 LEU A O 1
ATOM 3258 N N . PHE A 1 405 ? -9.539 13.766 7.281 1.00 93.94 405 PHE A N 1
ATOM 3259 C CA . PHE A 1 405 ? -10.819 13.058 7.285 1.00 93.94 405 PHE A CA 1
ATOM 3260 C C . PHE A 1 405 ? -11.241 12.676 5.849 1.00 93.94 405 PHE A C 1
ATOM 3262 O O . PHE A 1 405 ? -11.270 13.559 4.982 1.00 93.94 405 PHE A O 1
ATOM 3269 N N . PRO A 1 406 ? -11.660 11.423 5.565 1.00 92.75 406 PRO A N 1
ATOM 3270 C CA . PRO A 1 406 ? -11.912 10.291 6.474 1.00 92.75 406 PRO A CA 1
ATOM 3271 C C . PRO A 1 406 ? -10.833 9.180 6.411 1.00 92.75 406 PRO A C 1
ATOM 3273 O O . PRO A 1 406 ? -11.170 7.996 6.504 1.00 92.75 406 PRO A O 1
ATOM 3276 N N . SER A 1 407 ? -9.568 9.519 6.166 1.00 89.12 407 SER A N 1
ATOM 3277 C CA . SER A 1 407 ? -8.470 8.554 6.023 1.00 89.12 407 SER A CA 1
ATOM 3278 C C . SER A 1 407 ? -8.375 7.613 7.230 1.00 89.12 407 SER A C 1
ATOM 3280 O O . SER A 1 407 ? -8.564 8.043 8.367 1.00 89.12 407 SER A O 1
ATOM 3282 N N . ALA A 1 408 ? -8.139 6.322 6.971 1.00 88.62 408 ALA A N 1
ATOM 3283 C CA . ALA A 1 408 ? -7.966 5.239 7.954 1.00 88.62 408 ALA A CA 1
ATOM 3284 C C . ALA A 1 408 ? -9.067 5.053 9.023 1.00 88.62 408 ALA A C 1
ATOM 3286 O O . ALA A 1 408 ? -8.938 4.213 9.910 1.00 88.62 408 ALA A O 1
ATOM 3287 N N . MET A 1 409 ? -10.199 5.756 8.920 1.00 92.75 409 MET A N 1
ATOM 3288 C CA . MET A 1 409 ? -11.293 5.697 9.902 1.00 92.75 409 MET A CA 1
ATOM 3289 C C . MET A 1 409 ? -11.836 4.279 10.128 1.00 92.75 409 MET A C 1
ATOM 3291 O O . MET A 1 409 ? -12.329 3.968 11.213 1.00 92.75 409 MET A O 1
ATOM 3295 N N . SER A 1 410 ? -11.766 3.412 9.111 1.00 93.25 410 SER A N 1
ATOM 3296 C CA . SER A 1 410 ? -12.210 2.017 9.205 1.00 93.25 410 SER A CA 1
ATOM 3297 C C . SER A 1 410 ? -11.454 1.232 10.272 1.00 93.25 410 SER A C 1
ATOM 3299 O O . SER A 1 410 ? -12.076 0.403 10.931 1.00 93.25 410 SER A O 1
ATOM 3301 N N . MET A 1 411 ? -10.165 1.516 10.498 1.00 95.44 411 MET A N 1
ATOM 3302 C CA . MET A 1 411 ? -9.367 0.848 11.528 1.00 95.44 411 MET A CA 1
ATOM 3303 C C . MET A 1 411 ? -9.967 1.105 12.912 1.00 95.44 411 MET A C 1
ATOM 3305 O O . MET A 1 411 ? -10.327 0.164 13.615 1.00 95.44 411 MET A O 1
ATOM 3309 N N . MET A 1 412 ? -10.187 2.376 13.259 1.00 97.69 412 MET A N 1
ATOM 3310 C CA . MET A 1 412 ? -10.797 2.756 14.535 1.00 97.69 412 MET A CA 1
ATOM 3311 C C . MET A 1 412 ? -12.223 2.212 14.692 1.00 97.69 412 MET A C 1
ATOM 3313 O O . MET A 1 412 ? -12.581 1.684 15.743 1.00 97.69 412 MET A O 1
ATOM 3317 N N . MET A 1 413 ? -13.044 2.283 13.640 1.00 98.00 413 MET A N 1
ATOM 3318 C CA . MET A 1 413 ? -14.414 1.757 13.685 1.00 98.00 413 MET A CA 1
ATOM 3319 C C . MET A 1 413 ? -14.455 0.228 13.851 1.00 98.00 413 MET A C 1
ATOM 3321 O O . MET A 1 413 ? -15.316 -0.287 14.566 1.00 98.00 413 MET A O 1
ATOM 3325 N N . HIS A 1 414 ? -13.528 -0.511 13.234 1.00 97.94 414 HIS A N 1
ATOM 3326 C CA . HIS A 1 414 ? -13.397 -1.950 13.460 1.00 97.94 414 HIS A CA 1
ATOM 3327 C C . HIS A 1 414 ? -12.897 -2.275 14.869 1.00 97.94 414 HIS A C 1
ATOM 3329 O O . HIS A 1 414 ? -13.383 -3.248 15.445 1.00 97.94 414 HIS A O 1
ATOM 3335 N N . THR A 1 415 ? -12.003 -1.466 15.443 1.00 98.56 415 THR A N 1
ATOM 3336 C CA . THR A 1 415 ? -11.564 -1.620 16.838 1.00 98.56 415 THR A CA 1
ATOM 3337 C C . THR A 1 415 ? -12.712 -1.380 17.811 1.00 98.56 415 THR A C 1
ATOM 3339 O O . THR A 1 415 ? -12.928 -2.213 18.681 1.00 98.56 415 THR A O 1
ATOM 3342 N N . LEU A 1 416 ? -13.531 -0.341 17.616 1.00 98.75 416 LEU A N 1
ATOM 3343 C CA . LEU A 1 416 ? -14.745 -0.117 18.414 1.00 98.75 416 LEU A CA 1
ATOM 3344 C C . LEU A 1 416 ? -15.721 -1.301 18.331 1.00 98.75 416 LEU A C 1
ATOM 3346 O O . LEU A 1 416 ? -16.241 -1.755 19.352 1.00 98.75 416 LEU A O 1
ATOM 3350 N N . LEU A 1 417 ? -15.942 -1.841 17.127 1.00 98.69 417 LEU A N 1
ATOM 3351 C CA . LEU A 1 417 ? -16.777 -3.030 16.939 1.00 98.69 417 LEU A CA 1
ATOM 3352 C C . LEU A 1 417 ? -16.177 -4.270 17.625 1.00 98.69 417 LEU A C 1
ATOM 3354 O O . LEU A 1 417 ? -16.918 -5.053 18.219 1.00 98.69 417 LEU A O 1
ATOM 3358 N N . LEU A 1 418 ? -14.854 -4.451 17.568 1.00 98.69 418 LEU A N 1
ATOM 3359 C CA . LEU A 1 418 ? -14.167 -5.514 18.302 1.00 98.69 418 LEU A CA 1
ATOM 3360 C C . LEU A 1 418 ? -14.356 -5.327 19.811 1.00 98.69 418 LEU A C 1
ATOM 3362 O O . LEU A 1 418 ? -14.727 -6.271 20.496 1.00 98.69 418 LEU A O 1
ATOM 3366 N N . THR A 1 419 ? -14.197 -4.115 20.338 1.00 98.81 419 THR A N 1
ATOM 3367 C CA . THR A 1 419 ? -14.381 -3.843 21.766 1.00 98.81 419 THR A CA 1
ATOM 3368 C C . THR A 1 419 ? -15.809 -4.103 22.225 1.00 98.81 419 THR A C 1
ATOM 3370 O O . THR A 1 419 ? -15.995 -4.701 23.285 1.00 98.81 419 THR A O 1
ATOM 3373 N N . TYR A 1 420 ? -16.819 -3.767 21.417 1.00 98.69 420 TYR A N 1
ATOM 3374 C CA . TYR A 1 420 ? -18.193 -4.212 21.659 1.00 98.69 420 TYR A CA 1
ATOM 3375 C C . TYR A 1 420 ? -18.283 -5.741 21.745 1.00 98.69 420 TYR A C 1
ATOM 3377 O O . TYR A 1 420 ? -18.776 -6.266 22.738 1.00 98.69 420 TYR A O 1
ATOM 3385 N N . GLN A 1 421 ? -17.754 -6.456 20.748 1.00 98.12 421 GLN A N 1
ATOM 3386 C CA . GLN A 1 421 ? -17.812 -7.919 20.695 1.00 98.12 421 GLN A CA 1
ATOM 3387 C C . GLN A 1 421 ? -17.143 -8.588 21.908 1.00 98.12 421 GLN A C 1
ATOM 3389 O O . GLN A 1 421 ? -17.608 -9.625 22.383 1.00 98.12 421 GLN A O 1
ATOM 3394 N N . MET A 1 422 ? -16.049 -8.010 22.402 1.00 98.31 422 MET A N 1
ATOM 3395 C CA . MET A 1 422 ? -15.270 -8.573 23.505 1.00 98.31 422 MET A CA 1
ATOM 3396 C C . MET A 1 422 ? -15.853 -8.244 24.882 1.00 98.31 422 MET A C 1
ATOM 3398 O O . MET A 1 422 ? -15.726 -9.051 25.799 1.00 98.31 422 MET A O 1
ATOM 3402 N N . THR A 1 423 ? -16.499 -7.083 25.033 1.00 98.44 423 THR A N 1
ATOM 3403 C CA . THR A 1 423 ? -16.981 -6.581 26.336 1.00 98.44 423 THR A CA 1
ATOM 3404 C C . THR A 1 423 ? -18.496 -6.666 26.524 1.00 98.44 423 THR A C 1
ATOM 3406 O O . THR A 1 423 ? -18.968 -6.575 27.653 1.00 98.44 423 THR A O 1
ATOM 3409 N N . GLY A 1 424 ? -19.267 -6.768 25.438 1.00 97.69 424 GLY A N 1
ATOM 3410 C CA . GLY A 1 424 ? -20.728 -6.654 25.442 1.00 97.69 424 GLY A CA 1
ATOM 3411 C C . GLY A 1 424 ? -21.263 -5.243 25.728 1.00 97.69 424 GLY A C 1
ATOM 3412 O O . GLY A 1 424 ? -22.470 -5.070 25.868 1.00 97.69 424 GLY A O 1
ATOM 3413 N N . GLN A 1 425 ? -20.406 -4.221 25.839 1.00 98.56 425 GLN A N 1
ATOM 3414 C CA . GLN A 1 425 ? -20.840 -2.876 26.230 1.00 98.56 425 GLN A CA 1
ATOM 3415 C C . GLN A 1 425 ? -21.315 -2.054 25.024 1.00 98.56 425 GLN A C 1
ATOM 3417 O O . GLN A 1 425 ? -20.528 -1.648 24.168 1.00 98.56 425 GLN A O 1
ATOM 3422 N N . GLU A 1 426 ? -22.607 -1.726 25.005 1.00 98.12 426 GLU A N 1
ATOM 3423 C CA . GLU A 1 426 ? -23.281 -1.001 23.914 1.00 98.12 426 GLU A CA 1
ATOM 3424 C C . GLU A 1 426 ? -22.687 0.387 23.605 1.00 98.12 426 GLU A C 1
ATOM 3426 O O . GLU A 1 426 ? -22.802 0.868 22.475 1.00 98.12 426 GLU A O 1
ATOM 3431 N N . LYS A 1 427 ? -22.006 1.031 24.566 1.00 98.69 427 LYS A N 1
ATOM 3432 C CA . LYS A 1 427 ? -21.386 2.355 24.365 1.00 98.69 427 LYS A CA 1
ATOM 3433 C C . LYS A 1 427 ? -20.391 2.377 23.198 1.00 98.69 427 LYS A C 1
ATOM 3435 O O . LYS A 1 427 ? -20.291 3.387 22.507 1.00 98.69 427 LYS A O 1
ATOM 3440 N N . TYR A 1 428 ? -19.715 1.259 22.919 1.00 98.81 428 TYR A N 1
ATOM 3441 C CA . TYR A 1 428 ? -18.752 1.161 21.818 1.00 98.81 428 TYR A CA 1
ATOM 3442 C C . TYR A 1 428 ? -19.415 1.166 20.432 1.00 98.81 428 TYR A C 1
ATOM 3444 O O . TYR A 1 428 ? -18.771 1.511 19.444 1.00 98.81 428 TYR A O 1
ATOM 3452 N N . LEU A 1 429 ? -20.716 0.869 20.345 1.00 98.62 429 LEU A N 1
ATOM 3453 C CA . LEU A 1 429 ? -21.485 0.995 19.104 1.00 98.62 429 LEU A CA 1
ATOM 3454 C C . LEU A 1 429 ? -22.016 2.413 18.868 1.00 98.62 429 LEU A C 1
ATOM 3456 O O . LEU A 1 429 ? -22.417 2.720 17.746 1.00 98.62 429 LEU A O 1
ATOM 3460 N N . ALA A 1 430 ? -22.025 3.290 19.877 1.00 98.56 430 ALA A N 1
ATOM 3461 C CA . ALA A 1 430 ? -22.618 4.622 19.755 1.00 98.56 430 ALA A CA 1
ATOM 3462 C C . ALA A 1 430 ? -21.999 5.472 18.620 1.00 98.56 430 ALA A C 1
ATOM 3464 O O . ALA A 1 430 ? -22.772 6.028 17.831 1.00 98.56 430 ALA A O 1
ATOM 3465 N N . PRO A 1 431 ? -20.659 5.526 18.433 1.00 98.38 431 PRO A N 1
ATOM 3466 C CA . PRO A 1 431 ? -20.069 6.242 17.298 1.00 98.38 431 PRO A CA 1
ATOM 3467 C C . PRO A 1 431 ? -20.484 5.644 15.944 1.00 98.38 431 PRO A C 1
ATOM 3469 O O . PRO A 1 431 ? -20.849 6.377 15.026 1.00 98.38 431 PRO A O 1
ATOM 3472 N N . ILE A 1 432 ? -20.499 4.310 15.833 1.00 98.50 432 ILE A N 1
ATOM 3473 C CA . ILE A 1 432 ? -20.867 3.584 14.606 1.00 98.50 432 ILE A CA 1
ATOM 3474 C C . ILE A 1 432 ? -22.328 3.870 14.236 1.00 98.50 432 ILE A C 1
ATOM 3476 O O . ILE A 1 432 ? -22.618 4.225 13.093 1.00 98.50 432 ILE A O 1
ATOM 3480 N N . ARG A 1 433 ? -23.244 3.775 15.208 1.00 98.50 433 ARG A N 1
ATOM 3481 C CA . ARG A 1 433 ? -24.678 4.050 15.027 1.00 98.50 433 ARG A CA 1
ATOM 3482 C C . ARG A 1 433 ? -24.934 5.476 14.572 1.00 98.50 433 ARG A C 1
ATOM 3484 O O . ARG A 1 433 ? -25.670 5.691 13.609 1.00 98.50 433 ARG A O 1
ATOM 3491 N N . SER A 1 434 ? -24.299 6.441 15.230 1.00 98.38 434 SER A N 1
ATOM 3492 C CA . SER A 1 434 ? -24.441 7.851 14.878 1.00 98.38 434 SER A CA 1
ATOM 3493 C C . SER A 1 434 ? -23.949 8.126 13.453 1.00 98.38 434 SER A C 1
ATOM 3495 O O . SER A 1 434 ? -24.687 8.677 12.633 1.00 98.38 434 SER A O 1
ATOM 3497 N N . MET A 1 435 ? -22.745 7.664 13.105 1.00 98.31 435 MET A N 1
ATOM 3498 C CA . MET A 1 435 ? -22.203 7.832 11.753 1.00 98.31 435 MET A CA 1
ATOM 3499 C C . MET A 1 435 ? -23.061 7.121 10.692 1.00 98.31 435 MET A C 1
ATOM 3501 O O . MET A 1 435 ? -23.261 7.667 9.604 1.00 98.31 435 MET A O 1
ATOM 3505 N N . ALA A 1 436 ? -23.632 5.952 11.005 1.00 98.00 436 ALA A N 1
ATOM 3506 C CA . ALA A 1 436 ? -24.526 5.222 10.102 1.00 98.00 436 ALA A CA 1
ATOM 3507 C C . ALA A 1 436 ? -25.832 5.981 9.857 1.00 98.00 436 ALA A C 1
ATOM 3509 O O . ALA A 1 436 ? -26.272 6.095 8.710 1.00 98.00 436 ALA A O 1
ATOM 3510 N N . ALA A 1 437 ? -26.422 6.554 10.909 1.00 98.19 437 ALA A N 1
ATOM 3511 C CA . ALA A 1 437 ? -27.611 7.390 10.804 1.00 98.19 437 ALA A CA 1
ATOM 3512 C C . ALA A 1 437 ? -27.342 8.647 9.958 1.00 98.19 437 ALA A C 1
ATOM 3514 O O . ALA A 1 437 ? -28.122 8.961 9.053 1.00 98.19 437 ALA A O 1
ATOM 3515 N N . ILE A 1 438 ? -26.207 9.316 10.187 1.00 98.00 438 ILE A N 1
ATOM 3516 C CA . ILE A 1 438 ? -25.757 10.489 9.424 1.00 98.00 438 ILE A CA 1
ATOM 3517 C C . ILE A 1 438 ? -25.565 10.141 7.937 1.00 98.00 438 ILE A C 1
ATOM 3519 O O . ILE A 1 438 ? -26.111 10.824 7.063 1.00 98.00 438 ILE A O 1
ATOM 3523 N N . ARG A 1 439 ? -24.856 9.045 7.623 1.00 97.31 439 ARG A N 1
ATOM 3524 C CA . ARG A 1 439 ? -24.658 8.572 6.240 1.00 97.31 439 ARG A CA 1
ATOM 3525 C C . ARG A 1 439 ? -25.986 8.221 5.575 1.00 97.31 439 ARG A C 1
ATOM 3527 O O . ARG A 1 439 ? -26.240 8.651 4.451 1.00 97.31 439 ARG A O 1
ATOM 3534 N N . LEU A 1 440 ? -26.859 7.486 6.261 1.00 97.25 440 LEU A N 1
ATOM 3535 C CA . LEU A 1 440 ? -28.155 7.085 5.716 1.00 97.25 440 LEU A CA 1
ATOM 3536 C C . LEU A 1 440 ? -29.059 8.291 5.433 1.00 97.25 440 LEU A C 1
ATOM 3538 O O . LEU A 1 440 ? -29.709 8.334 4.387 1.00 97.25 440 LEU A O 1
ATOM 3542 N N . LYS A 1 441 ? -29.087 9.283 6.331 1.00 96.94 441 LYS A N 1
ATOM 3543 C CA . LYS A 1 441 ? -29.804 10.552 6.131 1.00 96.94 441 LYS A CA 1
ATOM 3544 C C . LYS A 1 441 ? -29.314 11.261 4.869 1.00 96.94 441 LYS A C 1
ATOM 3546 O O . LYS A 1 441 ? -30.133 11.632 4.031 1.00 96.94 441 LYS A O 1
ATOM 3551 N N . TYR A 1 442 ? -27.997 11.366 4.691 1.00 96.56 442 TYR A N 1
ATOM 3552 C CA . TYR A 1 442 ? -27.395 11.953 3.493 1.00 96.56 442 TYR A CA 1
ATOM 3553 C C . TYR A 1 442 ? -27.767 11.195 2.214 1.00 96.56 442 TYR A C 1
ATOM 3555 O O . TYR A 1 442 ? -28.169 11.809 1.234 1.00 96.56 442 TYR A O 1
ATOM 3563 N N . LEU A 1 443 ? -27.703 9.860 2.217 1.00 95.50 443 LEU A N 1
ATOM 3564 C CA . LEU A 1 443 ? -28.060 9.058 1.041 1.00 95.50 443 LEU A CA 1
ATOM 3565 C C . LEU A 1 443 ? -29.551 9.143 0.683 1.00 95.50 443 LEU A C 1
ATOM 3567 O O . LEU A 1 443 ? -29.915 8.967 -0.479 1.00 95.50 443 LEU A O 1
ATOM 3571 N N . LYS A 1 444 ? -30.427 9.364 1.671 1.00 95.88 444 LYS A N 1
ATOM 3572 C CA . LYS A 1 444 ? -31.867 9.556 1.448 1.00 95.88 444 LYS A CA 1
ATOM 3573 C C . LYS A 1 444 ? -32.186 10.937 0.877 1.00 95.88 444 LYS A C 1
ATOM 3575 O O . LYS A 1 444 ? -33.099 11.040 0.065 1.00 95.88 444 LYS A O 1
ATOM 3580 N N . ALA A 1 445 ? -31.458 11.968 1.297 1.00 95.44 445 ALA A N 1
ATOM 3581 C CA . ALA A 1 445 ? -31.695 13.350 0.897 1.00 95.44 445 ALA A CA 1
ATOM 3582 C C . ALA A 1 445 ? -30.363 14.109 0.755 1.00 95.44 445 ALA A C 1
ATOM 3584 O O . ALA A 1 445 ? -30.008 14.898 1.638 1.00 95.44 445 ALA A O 1
ATOM 3585 N N . PRO A 1 446 ? -29.600 13.874 -0.330 1.00 93.19 446 PRO A N 1
ATOM 3586 C CA . PRO A 1 446 ? -28.331 14.556 -0.524 1.00 93.19 446 PRO A CA 1
ATOM 3587 C C . PRO A 1 446 ? -28.570 16.062 -0.734 1.00 93.19 446 PRO A C 1
ATOM 3589 O O . PRO A 1 446 ? -29.520 16.450 -1.423 1.00 93.19 446 PRO A O 1
ATOM 3592 N N . PRO A 1 447 ? -27.732 16.935 -0.149 1.00 93.00 447 PRO A N 1
ATOM 3593 C CA . PRO A 1 447 ? -27.857 18.375 -0.324 1.00 93.00 447 PRO A CA 1
ATOM 3594 C C . PRO A 1 447 ? -27.619 18.764 -1.788 1.00 93.00 447 PRO A C 1
ATOM 3596 O O . PRO A 1 447 ? -26.785 18.174 -2.471 1.00 93.00 447 PRO A O 1
ATOM 3599 N N . ARG A 1 448 ? -28.331 19.797 -2.259 1.00 92.31 448 ARG A N 1
ATOM 3600 C CA . ARG A 1 448 ? -28.184 20.316 -3.634 1.00 92.31 448 ARG A CA 1
ATOM 3601 C C . ARG A 1 448 ? -26.821 20.962 -3.881 1.00 92.31 448 ARG A C 1
ATOM 3603 O O . ARG A 1 448 ? -26.295 20.876 -4.983 1.00 92.31 448 ARG A O 1
ATOM 3610 N N . ASN A 1 449 ? -26.271 21.605 -2.854 1.00 93.25 449 ASN A N 1
ATOM 3611 C CA . ASN A 1 449 ? -24.994 22.306 -2.924 1.00 93.25 449 ASN A CA 1
ATOM 3612 C C . ASN A 1 449 ? -23.886 21.473 -2.266 1.00 93.25 449 ASN A C 1
ATOM 3614 O O . ASN A 1 449 ? -24.171 20.729 -1.319 1.00 93.25 449 ASN A O 1
ATOM 3618 N N . PRO A 1 450 ? -22.621 21.631 -2.703 1.00 92.88 450 PRO A N 1
ATOM 3619 C CA . PRO A 1 450 ? -21.482 21.022 -2.033 1.00 92.88 450 PRO A CA 1
ATOM 3620 C C . PRO A 1 450 ? -21.469 21.378 -0.536 1.00 92.88 450 PRO A C 1
ATOM 3622 O O . PRO A 1 450 ? -21.529 22.561 -0.191 1.00 92.88 450 PRO A O 1
ATOM 3625 N N . PRO A 1 451 ? -21.418 20.385 0.367 1.00 95.06 451 PRO A N 1
ATOM 3626 C CA . PRO A 1 451 ? -21.471 20.648 1.797 1.00 95.06 451 PRO A CA 1
ATOM 3627 C C . PRO A 1 451 ? -20.175 21.310 2.283 1.00 95.06 451 PRO A C 1
ATOM 3629 O O . PRO A 1 451 ? -19.086 20.994 1.794 1.00 95.06 451 PRO A O 1
ATOM 3632 N N . GLN A 1 452 ? -20.285 22.203 3.270 1.00 95.25 452 GLN A N 1
ATOM 3633 C CA . GLN A 1 452 ? -19.132 22.906 3.839 1.00 95.25 452 GLN A CA 1
ATOM 3634 C C . GLN A 1 452 ? -18.177 21.934 4.553 1.00 95.25 452 GLN A C 1
ATOM 3636 O O . GLN A 1 452 ? -18.664 21.102 5.326 1.00 95.25 452 GLN A O 1
ATOM 3641 N N . PRO A 1 453 ? -16.847 22.031 4.348 1.00 96.38 453 PRO A N 1
ATOM 3642 C CA . PRO A 1 453 ? -15.861 21.225 5.068 1.00 96.38 453 PRO A CA 1
ATOM 3643 C C . PRO A 1 453 ? -16.091 21.186 6.580 1.00 96.38 453 PRO A C 1
ATOM 3645 O O . PRO A 1 453 ? -16.402 22.206 7.187 1.00 96.38 453 PRO A O 1
ATOM 3648 N N . GLY A 1 454 ? -16.001 19.989 7.163 1.00 95.75 454 GLY A N 1
ATOM 3649 C CA . GLY A 1 454 ? -16.237 19.757 8.591 1.00 95.75 454 GLY A CA 1
ATOM 3650 C C . GLY A 1 454 ? -17.690 19.665 9.046 1.00 95.75 454 GLY A C 1
ATOM 3651 O O . GLY A 1 454 ? -17.926 19.231 10.168 1.00 95.75 454 GLY A O 1
ATOM 3652 N N . SER A 1 455 ? -18.666 20.037 8.213 1.00 96.75 455 SER A N 1
ATOM 3653 C CA . SER A 1 455 ? -20.088 19.899 8.558 1.00 96.75 455 SER A CA 1
ATOM 3654 C C . SER A 1 455 ? -20.553 18.437 8.563 1.00 96.75 455 SER A C 1
ATOM 3656 O O . SER A 1 455 ? -19.971 17.589 7.885 1.00 96.75 455 SER A O 1
ATOM 3658 N N . GLU A 1 456 ? -21.672 18.147 9.242 1.00 97.50 456 GLU A N 1
ATOM 3659 C CA . GLU A 1 456 ? -22.298 16.812 9.249 1.00 97.50 456 GLU A CA 1
ATOM 3660 C C . GLU A 1 456 ? -22.517 16.278 7.826 1.00 97.50 456 GLU A C 1
ATOM 3662 O O . GLU A 1 456 ? -22.134 15.151 7.526 1.00 97.50 456 GLU A O 1
ATOM 3667 N N . ALA A 1 457 ? -23.063 17.093 6.917 1.00 96.94 457 ALA A N 1
ATOM 3668 C CA . ALA A 1 457 ? -23.314 16.684 5.535 1.00 96.94 457 ALA A CA 1
ATOM 3669 C C . ALA A 1 457 ? -22.018 16.417 4.748 1.00 96.94 457 ALA A C 1
ATOM 3671 O O . ALA A 1 457 ? -21.982 15.542 3.882 1.00 96.94 457 ALA A O 1
ATOM 3672 N N . TRP A 1 458 ? -20.942 17.149 5.048 1.00 97.62 458 TRP A N 1
ATOM 3673 C CA . TRP A 1 458 ? -19.636 16.941 4.421 1.00 97.62 458 TRP A CA 1
ATOM 3674 C C . TRP A 1 458 ? -18.968 15.660 4.904 1.00 97.62 458 TRP A C 1
ATOM 3676 O O . TRP A 1 458 ? -18.396 14.929 4.089 1.00 97.62 458 TRP A O 1
ATOM 3686 N N . CYS A 1 459 ? -19.098 15.367 6.197 1.00 97.25 459 CYS A N 1
ATOM 3687 C CA . CYS A 1 459 ? -18.691 14.102 6.781 1.00 97.25 459 CYS A CA 1
ATOM 3688 C C . CYS A 1 459 ? -19.495 12.949 6.174 1.00 97.25 459 CYS A C 1
ATOM 3690 O O . CYS A 1 459 ? -18.915 12.008 5.635 1.00 97.25 459 CYS A O 1
ATOM 3692 N N . ALA A 1 460 ? -20.825 13.073 6.166 1.00 96.81 460 ALA A N 1
ATOM 3693 C CA . ALA A 1 460 ? -21.743 12.072 5.640 1.00 96.81 460 ALA A CA 1
ATOM 3694 C C . ALA A 1 460 ? -21.423 11.699 4.193 1.00 96.81 460 ALA A C 1
ATOM 3696 O O . ALA A 1 460 ? -21.429 10.519 3.862 1.00 96.81 460 ALA A O 1
ATOM 3697 N N . ALA A 1 461 ? -21.074 12.672 3.343 1.00 95.69 461 ALA A N 1
ATOM 3698 C CA . ALA A 1 461 ? -20.691 12.439 1.950 1.00 95.69 461 ALA A CA 1
ATOM 3699 C C . ALA A 1 461 ? -19.465 11.515 1.789 1.00 95.69 461 ALA A C 1
ATOM 3701 O O . ALA A 1 461 ? -19.330 10.869 0.752 1.00 95.69 461 ALA A O 1
ATOM 3702 N N . ARG A 1 462 ? -18.603 11.426 2.811 1.00 95.00 462 ARG A N 1
ATOM 3703 C CA . ARG A 1 462 ? -17.290 10.756 2.789 1.00 95.00 462 ARG A CA 1
ATOM 3704 C C . ARG A 1 462 ? -17.218 9.466 3.615 1.00 95.00 462 ARG A C 1
ATOM 3706 O O . ARG A 1 462 ? -16.233 8.747 3.525 1.00 95.00 462 ARG A O 1
ATOM 3713 N N . MET A 1 463 ? -18.256 9.130 4.380 1.00 93.75 463 MET A N 1
ATOM 3714 C CA . MET A 1 463 ? -18.292 7.963 5.280 1.00 93.75 463 MET A CA 1
ATOM 3715 C C . MET A 1 463 ? -18.595 6.618 4.582 1.00 93.75 463 MET A C 1
ATOM 3717 O O . MET A 1 463 ? -19.111 5.706 5.219 1.00 93.75 463 MET A O 1
ATOM 3721 N N . GLY A 1 464 ? -18.299 6.458 3.287 1.00 88.00 464 GLY A N 1
ATOM 3722 C CA . GLY A 1 464 ? -18.615 5.218 2.554 1.00 88.00 464 GLY A CA 1
ATOM 3723 C C . GLY A 1 464 ? -17.945 3.962 3.140 1.00 88.00 464 GLY A C 1
ATOM 3724 O O . GLY A 1 464 ? -18.542 2.885 3.145 1.00 88.00 464 GLY A O 1
ATOM 3725 N N . SER A 1 465 ? -16.749 4.119 3.724 1.00 86.81 465 SER A N 1
ATOM 3726 C CA . SER A 1 465 ? -15.990 3.047 4.389 1.00 86.81 465 SER A CA 1
ATOM 3727 C C . SER A 1 465 ? -16.687 2.456 5.619 1.00 86.81 465 SER A C 1
ATOM 3729 O O . SER A 1 465 ? -16.357 1.350 6.032 1.00 86.81 465 SER A O 1
ATOM 3731 N N . LEU A 1 466 ? -17.693 3.135 6.181 1.00 93.12 466 LEU A N 1
ATOM 3732 C CA . LEU A 1 466 ? -18.508 2.615 7.281 1.00 93.12 466 LEU A CA 1
ATOM 3733 C C . LEU A 1 466 ? -19.253 1.326 6.900 1.00 93.12 466 LEU A C 1
ATOM 3735 O O . LEU A 1 466 ? -19.561 0.506 7.766 1.00 93.12 466 LEU A O 1
ATOM 3739 N N . THR A 1 467 ? -19.533 1.134 5.609 1.00 91.44 467 THR A N 1
ATOM 3740 C CA . THR A 1 467 ? -20.327 0.008 5.107 1.00 91.44 467 THR A CA 1
ATOM 3741 C C . THR A 1 467 ? -19.710 -1.348 5.456 1.00 91.44 467 THR A C 1
ATOM 3743 O O . THR A 1 467 ? -20.444 -2.265 5.824 1.00 91.44 467 THR A O 1
ATOM 3746 N N . SER A 1 468 ? -18.379 -1.486 5.412 1.00 90.94 468 SER A N 1
ATOM 3747 C CA . SER A 1 468 ? -17.705 -2.739 5.789 1.00 90.94 468 SER A CA 1
ATOM 3748 C C . SER A 1 468 ? -17.882 -3.058 7.279 1.00 90.94 468 SER A C 1
ATOM 3750 O O . SER A 1 468 ? -18.100 -4.212 7.651 1.00 90.94 468 SER A O 1
ATOM 3752 N N . VAL A 1 469 ? -17.870 -2.034 8.136 1.00 95.12 469 VAL A N 1
ATOM 3753 C CA . VAL A 1 469 ? -18.041 -2.161 9.590 1.00 95.12 469 VAL A CA 1
ATOM 3754 C C . VAL A 1 469 ? -19.461 -2.605 9.927 1.00 95.12 469 VAL A C 1
ATOM 3756 O O . VAL A 1 469 ? -19.641 -3.584 10.652 1.00 95.12 469 VAL A O 1
ATOM 3759 N N . VAL A 1 470 ? -20.478 -1.943 9.366 1.00 96.12 470 VAL A N 1
ATOM 3760 C CA . VAL A 1 470 ? -21.880 -2.309 9.631 1.00 96.12 470 VAL A CA 1
ATOM 3761 C C . VAL A 1 470 ? -22.265 -3.643 8.984 1.00 96.12 470 VAL A C 1
ATOM 3763 O O . VAL A 1 470 ? -23.075 -4.379 9.546 1.00 96.12 470 VAL A O 1
ATOM 3766 N N . ALA A 1 471 ? -21.640 -4.014 7.860 1.00 94.38 471 ALA A N 1
ATOM 3767 C CA . ALA A 1 471 ? -21.777 -5.351 7.284 1.00 94.38 471 ALA A CA 1
ATOM 3768 C C . ALA A 1 471 ? -21.191 -6.421 8.217 1.00 94.38 471 ALA A C 1
ATOM 3770 O O . ALA A 1 471 ? -21.838 -7.439 8.466 1.00 94.38 471 ALA A O 1
ATOM 3771 N N . LYS A 1 472 ? -20.003 -6.178 8.789 1.00 94.50 472 LYS A N 1
ATOM 3772 C CA . LYS A 1 472 ? -19.400 -7.074 9.786 1.00 94.50 472 LYS A CA 1
ATOM 3773 C C . LYS A 1 472 ? -20.292 -7.199 11.024 1.00 94.50 472 LYS A C 1
ATOM 3775 O O . LYS A 1 472 ? -20.555 -8.317 11.452 1.00 94.50 472 LYS A O 1
ATOM 3780 N N . TYR A 1 473 ? -20.832 -6.094 11.543 1.00 96.44 473 TYR A N 1
ATOM 3781 C CA . TYR A 1 473 ? -21.801 -6.117 12.648 1.00 96.44 473 TYR A CA 1
ATOM 3782 C C . TYR A 1 473 ? -23.036 -6.972 12.322 1.00 96.44 473 TYR A C 1
ATOM 3784 O O . TYR A 1 473 ? -23.419 -7.825 13.123 1.00 96.44 473 TYR A O 1
ATOM 3792 N N . ARG A 1 474 ? -23.628 -6.795 11.132 1.00 94.88 474 ARG A N 1
ATOM 3793 C CA . ARG A 1 474 ? -24.793 -7.570 10.673 1.00 94.88 474 ARG A CA 1
ATOM 3794 C C . ARG A 1 474 ? -24.516 -9.073 10.653 1.00 94.88 474 ARG A C 1
ATOM 3796 O O . ARG A 1 474 ? -25.384 -9.850 11.049 1.00 94.88 474 ARG A O 1
ATOM 3803 N N . LEU A 1 475 ? -23.326 -9.468 10.192 1.00 92.50 475 LEU A N 1
ATOM 3804 C CA . LEU A 1 475 ? -22.887 -10.866 10.133 1.00 92.50 475 LEU A CA 1
ATOM 3805 C C . LEU A 1 475 ? -22.568 -11.449 11.517 1.00 92.50 475 LEU A C 1
ATOM 3807 O O . LEU A 1 475 ? -22.835 -12.624 11.738 1.00 92.50 475 LEU A O 1
ATOM 3811 N N . LEU A 1 476 ? -22.014 -10.647 12.431 1.00 93.38 476 LEU A N 1
ATOM 3812 C CA . LEU A 1 476 ? -21.672 -11.075 13.792 1.00 93.38 476 LEU A CA 1
ATOM 3813 C C . LEU A 1 476 ? -22.906 -11.247 14.685 1.00 93.38 476 LEU A C 1
ATOM 3815 O O . LEU A 1 476 ? -22.962 -12.181 15.476 1.00 93.38 476 LEU A O 1
ATOM 3819 N N . THR A 1 477 ? -23.879 -10.341 14.576 1.00 95.19 477 THR A N 1
ATOM 3820 C CA . THR A 1 477 ? -24.991 -10.245 15.540 1.00 95.19 477 THR A CA 1
ATOM 3821 C C . THR A 1 477 ? -26.323 -10.758 15.007 1.00 95.19 477 THR A C 1
ATOM 3823 O O . THR A 1 477 ? -27.238 -11.011 15.783 1.00 95.19 477 THR A O 1
ATOM 3826 N N . GLY A 1 478 ? -26.489 -10.846 13.685 1.00 94.56 478 GLY A N 1
ATOM 3827 C CA . GLY A 1 478 ? -27.798 -11.097 13.086 1.00 94.56 478 GLY A CA 1
ATOM 3828 C C . GLY A 1 478 ? -28.782 -9.918 13.201 1.00 94.56 478 GLY A C 1
ATOM 3829 O O . GLY A 1 478 ? -29.911 -10.038 12.721 1.00 94.56 478 GLY A O 1
ATOM 3830 N N . SER A 1 479 ? -28.373 -8.771 13.755 1.00 95.62 479 SER A N 1
ATOM 3831 C CA . SER A 1 479 ? -29.219 -7.581 13.905 1.00 95.62 479 SER A CA 1
ATOM 3832 C C . SER A 1 479 ? -29.355 -6.808 12.593 1.00 95.62 479 SER A C 1
ATOM 3834 O O . SER A 1 479 ? -28.358 -6.390 12.007 1.00 95.62 479 SER A O 1
ATOM 3836 N N . GLY A 1 480 ? -30.593 -6.570 12.153 1.00 94.31 480 GLY A N 1
ATOM 3837 C CA . GLY A 1 480 ? -30.921 -5.790 10.952 1.00 94.31 480 GLY A CA 1
ATOM 3838 C C . GLY A 1 480 ? -30.864 -4.267 11.126 1.00 94.31 480 GLY A C 1
ATOM 3839 O O . GLY A 1 480 ? -31.336 -3.545 10.251 1.00 94.31 480 GLY A O 1
ATOM 3840 N N . GLU A 1 481 ? -30.307 -3.761 12.234 1.00 96.12 481 GLU A N 1
ATOM 3841 C CA . GLU A 1 481 ? -30.290 -2.328 12.584 1.00 96.12 481 GLU A CA 1
ATOM 3842 C C . GLU A 1 481 ? -29.768 -1.429 11.443 1.00 96.12 481 GLU A C 1
ATOM 3844 O O . GLU A 1 481 ? -30.278 -0.331 11.218 1.00 96.12 481 GLU A O 1
ATOM 3849 N N . PHE A 1 482 ? -28.795 -1.918 10.666 1.00 96.00 482 PHE A N 1
ATOM 3850 C CA . PHE A 1 482 ? -28.170 -1.172 9.570 1.00 96.00 482 PHE A CA 1
ATOM 3851 C C . PHE A 1 482 ? -28.630 -1.595 8.167 1.00 96.00 482 PHE A C 1
ATOM 3853 O O . PHE A 1 482 ? -28.067 -1.118 7.177 1.00 96.00 482 PHE A O 1
ATOM 3860 N N . ASP A 1 483 ? -29.665 -2.433 8.041 1.00 93.62 483 ASP A N 1
ATOM 3861 C CA . ASP A 1 483 ? -30.123 -2.954 6.742 1.00 93.62 483 ASP A CA 1
ATOM 3862 C C . ASP A 1 483 ? -30.561 -1.820 5.791 1.00 93.62 483 ASP A C 1
ATOM 3864 O O . ASP A 1 483 ? -30.365 -1.908 4.579 1.00 93.62 483 ASP A O 1
ATOM 3868 N N . GLY A 1 484 ? -31.061 -0.698 6.325 1.00 93.06 484 GLY A N 1
ATOM 3869 C CA . GLY A 1 484 ? -31.396 0.492 5.534 1.00 93.06 484 GLY A CA 1
ATOM 3870 C C . GLY A 1 484 ? -30.189 1.181 4.880 1.00 93.06 484 GLY A C 1
ATOM 3871 O O . GLY A 1 484 ? -30.324 1.722 3.779 1.00 93.06 484 GLY A O 1
ATOM 3872 N N . LEU A 1 485 ? -29.019 1.157 5.532 1.00 94.06 485 LEU A N 1
ATOM 3873 C CA . LEU A 1 485 ? -27.759 1.662 4.973 1.00 94.06 485 LEU A CA 1
ATOM 3874 C C . LEU A 1 485 ? -27.149 0.638 4.013 1.00 94.06 485 LEU A C 1
ATOM 3876 O O . LEU A 1 485 ? -26.839 0.973 2.870 1.00 94.06 485 LEU A O 1
ATOM 3880 N N . LEU A 1 486 ? -27.068 -0.625 4.442 1.00 92.62 486 LEU A N 1
ATOM 3881 C CA . LEU A 1 486 ? -26.581 -1.729 3.616 1.00 92.62 486 LEU A CA 1
ATOM 3882 C C . LEU A 1 486 ? -27.368 -1.825 2.301 1.00 92.62 486 LEU A C 1
ATOM 3884 O O . LEU A 1 486 ? -26.776 -2.004 1.240 1.00 92.62 486 LEU A O 1
ATOM 3888 N N . GLY A 1 487 ? -28.688 -1.621 2.335 1.00 88.31 487 GLY A N 1
ATOM 3889 C CA . GLY A 1 487 ? -29.568 -1.611 1.163 1.00 88.31 487 GLY A CA 1
ATOM 3890 C C . GLY A 1 487 ? -29.136 -0.674 0.030 1.00 88.31 487 GLY A C 1
ATOM 3891 O O . GLY A 1 487 ? -29.561 -0.874 -1.106 1.00 88.31 487 GLY A O 1
ATOM 3892 N N . ARG A 1 488 ? -28.300 0.331 0.320 1.00 89.50 488 ARG A N 1
ATOM 3893 C CA . ARG A 1 488 ? -27.857 1.353 -0.637 1.00 89.50 488 ARG A CA 1
ATOM 3894 C C . ARG A 1 488 ? -26.417 1.180 -1.115 1.00 89.50 488 ARG A C 1
ATOM 3896 O O . ARG A 1 488 ? -26.135 1.552 -2.246 1.00 89.50 488 ARG A O 1
ATOM 3903 N N . GLU A 1 489 ? -25.530 0.626 -0.288 1.00 87.25 489 GLU A N 1
ATOM 3904 C CA . GLU A 1 489 ? -24.077 0.595 -0.559 1.00 87.25 489 GLU A CA 1
ATOM 3905 C C . GLU A 1 489 ? -23.452 -0.810 -0.437 1.00 87.25 489 GLU A C 1
ATOM 3907 O O . GLU A 1 489 ? -22.241 -0.959 -0.318 1.00 87.25 489 GLU A O 1
ATOM 3912 N N . MET A 1 490 ? -24.264 -1.870 -0.457 1.00 80.88 490 MET A N 1
ATOM 3913 C CA . MET A 1 490 ? -23.817 -3.241 -0.195 1.00 80.88 490 MET A CA 1
ATOM 3914 C C . MET A 1 490 ? -22.733 -3.761 -1.165 1.00 80.88 490 MET A C 1
ATOM 3916 O O . MET A 1 490 ? -22.960 -3.868 -2.374 1.00 80.88 490 MET A O 1
ATOM 3920 N N . HIS A 1 491 ? -21.614 -4.232 -0.604 1.00 86.12 491 HIS A N 1
ATOM 3921 C CA . HIS A 1 491 ? -20.590 -5.002 -1.320 1.00 86.12 491 HIS A CA 1
ATOM 3922 C C . HIS A 1 491 ? -21.183 -6.289 -1.943 1.00 86.12 491 HIS A C 1
ATOM 3924 O O . HIS A 1 491 ? -22.045 -6.911 -1.308 1.00 86.12 491 HIS A O 1
ATOM 3930 N N . PRO A 1 492 ? -20.740 -6.751 -3.134 1.00 89.00 492 PRO A N 1
ATOM 3931 C CA . PRO A 1 492 ? -21.301 -7.933 -3.801 1.00 89.00 492 PRO A CA 1
ATOM 3932 C C . PRO A 1 492 ? -21.371 -9.192 -2.927 1.00 89.00 492 PRO A C 1
ATOM 3934 O O . PRO A 1 492 ? -22.382 -9.895 -2.941 1.00 89.00 492 PRO A O 1
ATOM 3937 N N . TYR A 1 493 ? -20.343 -9.451 -2.112 1.00 86.81 493 TYR A N 1
ATOM 3938 C CA . TYR A 1 493 ? -20.351 -10.576 -1.171 1.00 86.81 493 TYR A CA 1
ATOM 3939 C C . TYR A 1 493 ? -21.437 -10.437 -0.091 1.00 86.81 493 TYR A C 1
ATOM 3941 O O . TYR A 1 493 ? -22.119 -11.402 0.247 1.00 86.81 493 TYR A O 1
ATOM 3949 N N . VAL A 1 494 ? -21.672 -9.222 0.408 1.00 87.69 494 VAL A N 1
ATOM 3950 C CA . VAL A 1 494 ? -22.732 -8.956 1.392 1.00 87.69 494 VAL A CA 1
ATOM 3951 C C . VAL A 1 494 ? -24.114 -9.124 0.752 1.00 87.69 494 VAL A C 1
ATOM 3953 O O . VAL A 1 494 ? -25.003 -9.704 1.374 1.00 87.69 494 VAL A O 1
ATOM 3956 N N . GLN A 1 495 ? -24.291 -8.727 -0.515 1.00 88.31 495 GLN A N 1
ATOM 3957 C CA . GLN A 1 495 ? -25.534 -8.988 -1.259 1.00 88.31 495 GLN A CA 1
ATOM 3958 C C . GLN A 1 495 ? -25.805 -10.488 -1.416 1.00 88.31 495 GLN A C 1
ATOM 3960 O O . GLN A 1 495 ? -26.951 -10.922 -1.284 1.00 88.31 495 GLN A O 1
ATOM 3965 N N . LEU A 1 496 ? -24.767 -11.294 -1.659 1.00 89.75 496 LEU A N 1
ATOM 3966 C CA . LEU A 1 496 ? -24.904 -12.748 -1.652 1.00 89.75 496 LEU A CA 1
ATOM 3967 C C . LEU A 1 496 ? -25.347 -13.241 -0.271 1.00 89.75 496 LEU A C 1
ATOM 3969 O O . LEU A 1 496 ? -26.338 -13.962 -0.174 1.00 89.75 496 LEU A O 1
ATOM 3973 N N . ARG A 1 497 ? -24.622 -12.861 0.786 1.00 88.56 497 ARG A N 1
ATOM 3974 C CA . ARG A 1 497 ? -24.840 -13.377 2.144 1.00 88.56 497 ARG A CA 1
ATOM 3975 C C . ARG A 1 497 ? -26.197 -12.990 2.728 1.00 88.56 497 ARG A C 1
ATOM 3977 O O . ARG A 1 497 ? -26.793 -13.813 3.410 1.00 88.56 497 ARG A O 1
ATOM 3984 N N . LEU A 1 498 ? -26.675 -11.772 2.469 1.00 86.06 498 LEU A N 1
ATOM 3985 C CA . LEU A 1 498 ? -27.914 -11.251 3.059 1.00 86.06 498 LEU A CA 1
ATOM 3986 C C . LEU A 1 498 ? -29.140 -11.396 2.151 1.00 86.06 498 LEU A C 1
ATOM 3988 O O . LEU A 1 498 ? -30.251 -11.511 2.654 1.00 86.06 498 LEU A O 1
ATOM 3992 N N . GLN A 1 499 ? -28.966 -11.368 0.825 1.00 87.62 499 GLN A N 1
ATOM 3993 C CA . GLN A 1 499 ? -30.082 -11.338 -0.135 1.00 87.62 499 GLN A CA 1
ATOM 3994 C C . GLN A 1 499 ? -30.083 -12.522 -1.111 1.00 87.62 499 GLN A C 1
ATOM 3996 O O . GLN A 1 499 ? -30.937 -12.582 -1.993 1.00 87.62 499 GLN A O 1
ATOM 4001 N N . GLY A 1 500 ? -29.101 -13.428 -1.038 1.00 89.06 500 GLY A N 1
ATOM 4002 C CA . GLY A 1 500 ? -28.951 -14.531 -1.992 1.00 89.06 500 GLY A CA 1
ATOM 4003 C C . GLY A 1 500 ? -28.595 -14.084 -3.419 1.00 89.06 500 GLY A C 1
ATOM 4004 O O . GLY A 1 500 ? -28.610 -14.899 -4.345 1.00 89.06 500 GLY A O 1
ATOM 4005 N N . LYS A 1 501 ? -28.262 -12.802 -3.633 1.00 89.81 501 LYS A N 1
ATOM 4006 C CA . LYS A 1 501 ? -27.981 -12.243 -4.963 1.00 89.81 501 LYS A CA 1
ATOM 4007 C C . LYS A 1 501 ? -26.595 -12.662 -5.449 1.00 89.81 501 LYS A C 1
ATOM 4009 O O . LYS A 1 501 ? -25.591 -12.032 -5.140 1.00 89.81 501 LYS A O 1
ATOM 4014 N N . ARG A 1 502 ? -26.552 -13.716 -6.266 1.00 90.62 502 ARG A N 1
ATOM 4015 C CA . ARG A 1 502 ? -25.307 -14.274 -6.829 1.00 90.62 502 ARG A CA 1
ATOM 4016 C C . ARG A 1 502 ? -24.714 -13.459 -7.979 1.00 90.62 502 ARG A C 1
ATOM 4018 O O . ARG A 1 502 ? -23.498 -13.381 -8.097 1.00 90.62 502 ARG A O 1
ATOM 4025 N N . GLN A 1 503 ? -25.549 -12.864 -8.832 1.00 93.75 503 GLN A N 1
ATOM 4026 C CA . GLN A 1 503 ? -25.083 -12.217 -10.069 1.00 93.75 503 GLN A CA 1
ATOM 4027 C C . GLN A 1 503 ? -24.087 -11.064 -9.844 1.00 93.75 503 GLN A C 1
ATOM 4029 O O . GLN A 1 503 ? -23.077 -11.030 -10.548 1.00 93.75 503 GLN A O 1
ATOM 4034 N N . PRO A 1 504 ? -24.283 -10.166 -8.854 1.00 93.06 504 PRO A N 1
ATOM 4035 C CA . PRO A 1 504 ? -23.290 -9.140 -8.537 1.00 93.06 504 PRO A CA 1
ATOM 4036 C C . PRO A 1 504 ? -21.920 -9.726 -8.180 1.00 93.06 504 PRO A C 1
ATOM 4038 O O . PRO A 1 504 ? -20.908 -9.226 -8.663 1.00 93.06 504 PRO A O 1
ATOM 4041 N N . LEU A 1 505 ? -21.885 -10.811 -7.395 1.00 93.06 505 LEU A N 1
ATOM 4042 C CA . LEU A 1 505 ? -20.640 -11.486 -7.026 1.00 93.06 505 LEU A CA 1
ATOM 4043 C C . LEU A 1 505 ? -19.969 -12.137 -8.242 1.00 93.06 505 LEU A C 1
ATOM 4045 O O . LEU A 1 505 ? -18.781 -11.931 -8.458 1.00 93.06 505 LEU A O 1
ATOM 4049 N N . VAL A 1 506 ? -20.724 -12.875 -9.064 1.00 94.81 506 VAL A N 1
ATOM 4050 C CA . VAL A 1 506 ? -20.202 -13.498 -10.298 1.00 94.81 506 VAL A CA 1
ATOM 4051 C C . VAL A 1 506 ? -19.568 -12.439 -11.202 1.00 94.81 506 VAL A C 1
ATOM 4053 O O . VAL A 1 506 ? -18.473 -12.639 -11.723 1.00 94.81 506 VAL A O 1
ATOM 4056 N N . LYS A 1 507 ? -20.243 -11.296 -11.380 1.00 95.31 507 LYS A N 1
ATOM 4057 C CA . LYS A 1 507 ? -19.720 -10.182 -12.172 1.00 95.31 507 LYS A CA 1
ATOM 4058 C C . LYS A 1 507 ? -18.439 -9.613 -11.561 1.00 95.31 507 LYS A C 1
ATOM 4060 O O . LYS A 1 507 ? -17.477 -9.422 -12.295 1.00 95.31 507 LYS A O 1
ATOM 4065 N N . ALA A 1 508 ? -18.420 -9.368 -10.252 1.00 94.88 508 ALA A N 1
ATOM 4066 C CA . ALA A 1 508 ? -17.248 -8.835 -9.566 1.00 94.88 508 ALA A CA 1
ATOM 4067 C C . ALA A 1 508 ? -16.037 -9.778 -9.697 1.00 94.88 508 ALA A C 1
ATOM 4069 O O . ALA A 1 508 ? -14.958 -9.334 -10.073 1.00 94.88 508 ALA A O 1
ATOM 4070 N N . LEU A 1 509 ? -16.229 -11.088 -9.507 1.00 96.12 509 LEU A N 1
ATOM 4071 C CA . LEU A 1 509 ? -15.167 -12.091 -9.661 1.00 96.12 509 LEU A CA 1
ATOM 4072 C C . LEU A 1 509 ? -14.660 -12.182 -11.107 1.00 96.12 509 LEU A C 1
ATOM 4074 O O . LEU A 1 509 ? -13.458 -12.282 -11.335 1.00 96.12 509 LEU A O 1
ATOM 4078 N N . ASN A 1 510 ? -15.558 -12.111 -12.096 1.00 96.00 510 ASN A N 1
ATOM 4079 C CA . ASN A 1 510 ? -15.179 -12.046 -13.512 1.00 96.00 510 ASN A CA 1
ATOM 4080 C C . ASN A 1 510 ? -14.341 -10.807 -13.833 1.00 96.00 510 ASN A C 1
ATOM 4082 O O . ASN A 1 510 ? -13.351 -10.898 -14.560 1.00 96.00 510 ASN A O 1
ATOM 4086 N N . ASP A 1 511 ? -14.759 -9.654 -13.313 1.00 95.62 511 ASP A N 1
ATOM 4087 C CA . ASP A 1 511 ? -14.066 -8.387 -13.510 1.00 95.62 511 ASP A CA 1
ATOM 4088 C C . ASP A 1 511 ? -12.677 -8.418 -12.855 1.00 95.62 511 ASP A C 1
ATOM 4090 O O . ASP A 1 511 ? -11.713 -7.961 -13.469 1.00 95.62 511 ASP A O 1
ATOM 4094 N N . ASN A 1 512 ? -12.561 -9.027 -11.671 1.00 96.12 512 ASN A N 1
ATOM 4095 C CA . ASN A 1 512 ? -11.298 -9.185 -10.956 1.00 96.12 512 ASN A CA 1
ATOM 4096 C C . ASN A 1 512 ? -10.330 -10.136 -11.680 1.00 96.12 512 ASN A C 1
ATOM 4098 O O . ASN A 1 512 ? -9.177 -9.792 -11.935 1.00 96.12 512 ASN A O 1
ATOM 4102 N N . ALA A 1 513 ? -10.816 -11.301 -12.123 1.00 95.81 513 ALA A N 1
ATOM 4103 C CA . ALA A 1 513 ? -10.028 -12.224 -12.940 1.00 95.81 513 ALA A CA 1
ATOM 4104 C C . ALA A 1 513 ? -9.557 -11.564 -14.246 1.00 95.81 513 ALA A C 1
ATOM 4106 O O . ALA A 1 513 ? -8.428 -11.775 -14.684 1.00 95.81 513 ALA A O 1
ATOM 4107 N N . ALA A 1 514 ? -10.406 -10.739 -14.872 1.00 95.50 514 ALA A N 1
ATOM 4108 C CA . ALA A 1 514 ? -10.044 -9.993 -16.071 1.00 95.50 514 ALA A CA 1
ATOM 4109 C C . ALA A 1 514 ? -8.988 -8.908 -15.810 1.00 95.50 514 ALA A C 1
ATOM 4111 O O . ALA A 1 514 ? -8.134 -8.709 -16.674 1.00 95.50 514 ALA A O 1
ATOM 4112 N N . ALA A 1 515 ? -9.021 -8.246 -14.649 1.00 96.19 515 ALA A N 1
ATOM 4113 C CA . ALA A 1 515 ? -8.008 -7.275 -14.238 1.00 96.19 515 ALA A CA 1
ATOM 4114 C C . ALA A 1 515 ? -6.620 -7.928 -14.144 1.00 96.19 515 ALA A C 1
ATOM 4116 O O . ALA A 1 515 ? -5.688 -7.491 -14.814 1.00 96.19 515 ALA A O 1
ATOM 4117 N N . LEU A 1 516 ? -6.518 -9.043 -13.413 1.00 96.69 516 LEU A N 1
ATOM 4118 C CA . LEU A 1 516 ? -5.262 -9.778 -13.206 1.00 96.69 516 LEU A CA 1
ATOM 4119 C C . LEU A 1 516 ? -4.766 -10.524 -14.461 1.00 96.69 516 LEU A C 1
ATOM 4121 O O . LEU A 1 516 ? -3.632 -10.996 -14.509 1.00 96.69 516 LEU A O 1
ATOM 4125 N N . ARG A 1 517 ? -5.608 -10.679 -15.494 1.00 95.94 517 ARG A N 1
ATOM 4126 C CA . ARG A 1 517 ? -5.289 -11.444 -16.715 1.00 95.94 517 ARG A CA 1
ATOM 4127 C C . ARG A 1 517 ? -4.309 -10.741 -17.646 1.00 95.94 517 ARG A C 1
ATOM 4129 O O . ARG A 1 517 ? -3.640 -11.401 -18.439 1.00 95.94 517 ARG A O 1
ATOM 4136 N N . ILE A 1 518 ? -4.269 -9.421 -17.612 1.00 97.25 518 ILE A N 1
ATOM 4137 C CA . ILE A 1 518 ? -3.519 -8.608 -18.569 1.00 97.25 518 ILE A CA 1
ATOM 4138 C C . ILE A 1 518 ? -2.371 -7.886 -17.880 1.00 97.25 518 ILE A C 1
ATOM 4140 O O . ILE A 1 518 ? -2.360 -7.746 -16.666 1.00 97.25 518 ILE A O 1
ATOM 4144 N N . ASN A 1 519 ? -1.426 -7.373 -18.668 1.00 97.50 519 ASN A N 1
ATOM 4145 C CA . ASN A 1 519 ? -0.362 -6.497 -18.168 1.00 97.50 519 ASN A CA 1
ATOM 4146 C C . ASN A 1 519 ? 0.458 -7.113 -17.024 1.00 97.50 519 ASN A C 1
ATOM 4148 O O . ASN A 1 519 ? 0.885 -6.386 -16.135 1.00 97.50 519 ASN A O 1
ATOM 4152 N N . PHE A 1 520 ? 0.727 -8.423 -17.070 1.00 97.75 520 PHE A N 1
ATOM 4153 C CA . PHE A 1 520 ? 1.565 -9.107 -16.077 1.00 97.75 520 PHE A CA 1
ATOM 4154 C C . PHE A 1 520 ? 2.870 -8.349 -15.734 1.00 97.75 520 PHE A C 1
ATOM 4156 O O . PHE A 1 520 ? 3.142 -8.194 -14.544 1.00 97.75 520 PHE A O 1
ATOM 4163 N N . PRO A 1 521 ? 3.613 -7.752 -16.701 1.00 97.75 521 PRO A N 1
ATOM 4164 C CA . PRO A 1 521 ? 4.774 -6.903 -16.394 1.00 97.75 521 PRO A CA 1
ATOM 4165 C C . PRO A 1 521 ? 4.476 -5.720 -15.457 1.00 97.75 521 PRO A C 1
ATOM 4167 O O . PRO A 1 521 ? 5.317 -5.352 -14.644 1.00 97.75 521 PRO A O 1
ATOM 4170 N N . GLY A 1 522 ? 3.274 -5.140 -15.536 1.00 97.38 522 GLY A N 1
ATOM 4171 C CA . GLY A 1 522 ? 2.816 -4.041 -14.681 1.00 97.38 522 GLY A CA 1
ATOM 4172 C C . GLY A 1 522 ? 2.624 -4.423 -13.210 1.00 97.38 522 GLY A C 1
ATOM 4173 O O . GLY A 1 522 ? 2.649 -3.535 -12.367 1.00 97.38 522 GLY A O 1
ATOM 4174 N N . TYR A 1 523 ? 2.489 -5.718 -12.907 1.00 97.62 523 TYR A N 1
ATOM 4175 C CA . TYR A 1 523 ? 2.446 -6.267 -11.544 1.00 97.62 523 TYR A CA 1
ATOM 4176 C C . TYR A 1 523 ? 3.794 -6.858 -11.092 1.00 97.62 523 TYR A C 1
ATOM 4178 O O . TYR A 1 523 ? 3.940 -7.287 -9.950 1.00 97.62 523 TYR A O 1
ATOM 4186 N N . THR A 1 524 ? 4.779 -6.921 -11.991 1.00 97.06 524 THR A N 1
ATOM 4187 C CA . THR A 1 524 ? 6.030 -7.663 -11.792 1.00 97.06 524 THR A CA 1
ATOM 4188 C C . THR A 1 524 ? 7.240 -6.834 -12.225 1.00 97.06 524 THR A C 1
ATOM 4190 O O . THR A 1 524 ? 7.636 -5.905 -11.523 1.00 97.06 524 THR A O 1
ATOM 4193 N N . SER A 1 525 ? 7.816 -7.112 -13.399 1.00 96.38 525 SER A N 1
ATOM 4194 C CA . SER A 1 525 ? 9.104 -6.576 -13.857 1.00 96.38 525 SER A CA 1
ATOM 4195 C C . SER A 1 525 ? 9.168 -5.051 -13.933 1.00 96.38 525 SER A C 1
ATOM 4197 O O . SER A 1 525 ? 10.250 -4.472 -13.802 1.00 96.38 525 SER A O 1
ATOM 4199 N N . GLU A 1 526 ? 8.032 -4.382 -14.135 1.00 97.69 526 GLU A N 1
ATOM 4200 C CA . GLU A 1 526 ? 7.978 -2.925 -14.208 1.00 97.69 526 GLU A CA 1
ATOM 4201 C C . GLU A 1 526 ? 7.934 -2.259 -12.832 1.00 97.69 526 GLU A C 1
ATOM 4203 O O . GLU A 1 526 ? 8.400 -1.130 -12.724 1.00 97.69 526 GLU A O 1
ATOM 4208 N N . VAL A 1 527 ? 7.425 -2.923 -11.792 1.00 97.44 527 VAL A N 1
ATOM 4209 C CA . VAL A 1 527 ? 7.189 -2.334 -10.463 1.00 97.44 527 VAL A CA 1
ATOM 4210 C C . VAL A 1 527 ? 8.485 -1.863 -9.818 1.00 97.44 527 VAL A C 1
ATOM 4212 O O . VAL A 1 527 ? 9.495 -2.571 -9.822 1.00 97.44 527 VAL A O 1
ATOM 4215 N N . ARG A 1 528 ? 8.469 -0.652 -9.252 1.00 96.62 528 ARG A N 1
ATOM 4216 C CA . ARG A 1 528 ? 9.634 -0.066 -8.566 1.00 96.62 528 ARG A CA 1
ATOM 4217 C C . ARG A 1 528 ? 9.425 0.239 -7.084 1.00 96.62 528 ARG A C 1
ATOM 4219 O O . ARG A 1 528 ? 10.419 0.463 -6.412 1.00 96.62 528 ARG A O 1
ATOM 4226 N N . TYR A 1 529 ? 8.188 0.182 -6.602 1.00 96.25 529 TYR A N 1
ATOM 4227 C CA . TYR A 1 529 ? 7.806 0.352 -5.198 1.00 96.25 529 TYR A CA 1
ATOM 4228 C C . TYR A 1 529 ? 6.932 -0.846 -4.817 1.00 96.25 529 TYR A C 1
ATOM 4230 O O . TYR A 1 529 ? 5.935 -1.117 -5.496 1.00 96.25 529 TYR A O 1
ATOM 4238 N N . THR A 1 530 ? 7.390 -1.653 -3.862 1.00 95.56 530 THR A N 1
ATOM 4239 C CA . THR A 1 530 ? 6.865 -3.006 -3.587 1.00 95.56 530 THR A CA 1
ATOM 4240 C C . THR A 1 530 ? 5.507 -2.989 -2.886 1.00 95.56 530 THR A C 1
ATOM 4242 O O . THR A 1 530 ? 4.671 -3.864 -3.116 1.00 95.56 530 THR A O 1
ATOM 4245 N N . ASP A 1 531 ? 5.198 -1.910 -2.189 1.00 93.19 531 ASP A N 1
ATOM 4246 C CA . ASP A 1 531 ? 3.882 -1.560 -1.661 1.00 93.19 531 ASP A CA 1
ATOM 4247 C C . ASP A 1 531 ? 2.878 -1.081 -2.741 1.00 93.19 531 ASP A C 1
ATOM 4249 O O . ASP A 1 531 ? 1.703 -0.827 -2.455 1.00 93.19 531 ASP A O 1
ATOM 4253 N N . ARG A 1 532 ? 3.296 -0.977 -4.016 1.00 94.94 532 ARG A N 1
ATOM 4254 C CA . ARG A 1 532 ? 2.456 -0.557 -5.162 1.00 94.94 532 ARG A CA 1
ATOM 4255 C C . ARG A 1 532 ? 2.260 -1.625 -6.235 1.00 94.94 532 ARG A C 1
ATOM 4257 O O . ARG A 1 532 ? 1.824 -1.286 -7.339 1.00 94.94 532 ARG A O 1
ATOM 4264 N N . VAL A 1 533 ? 2.530 -2.901 -5.953 1.00 95.62 533 VAL A N 1
ATOM 4265 C CA . VAL A 1 533 ? 2.457 -3.988 -6.954 1.00 95.62 533 VAL A CA 1
ATOM 4266 C C . VAL A 1 533 ? 1.143 -3.997 -7.739 1.00 95.62 533 VAL A C 1
ATOM 4268 O O . VAL A 1 533 ? 1.164 -4.039 -8.968 1.00 95.62 533 VAL A O 1
ATOM 4271 N N . LEU A 1 534 ? -0.006 -3.874 -7.070 1.00 95.56 534 LEU A N 1
ATOM 4272 C CA . LEU A 1 534 ? -1.318 -3.900 -7.728 1.00 95.56 534 LEU A CA 1
ATOM 4273 C C . LEU A 1 534 ? -1.791 -2.536 -8.260 1.00 95.56 534 LEU A C 1
ATOM 4275 O O . LEU A 1 534 ? -2.904 -2.431 -8.775 1.00 95.56 534 LEU A O 1
ATOM 4279 N N . ARG A 1 535 ? -0.962 -1.485 -8.185 1.00 95.38 535 ARG A N 1
ATOM 4280 C CA . ARG A 1 535 ? -1.373 -0.103 -8.484 1.00 95.38 535 ARG A CA 1
ATOM 4281 C C . ARG A 1 535 ? -1.293 0.267 -9.963 1.00 95.38 535 ARG A C 1
ATOM 4283 O O . ARG A 1 535 ? -1.900 1.257 -10.367 1.00 95.38 535 ARG A O 1
ATOM 4290 N N . PHE A 1 536 ? -0.569 -0.484 -10.791 1.00 97.50 536 PHE A N 1
ATOM 4291 C CA . PHE A 1 536 ? -0.378 -0.153 -12.210 1.00 97.50 536 PHE A CA 1
ATOM 4292 C C . PHE A 1 536 ? -1.686 0.145 -12.981 1.00 97.50 536 PHE A C 1
ATOM 4294 O O . PHE A 1 536 ? -1.723 1.138 -13.715 1.00 97.50 536 PHE A O 1
ATOM 4301 N N . PRO A 1 537 ? -2.793 -0.606 -12.800 1.00 97.31 537 PRO A N 1
ATOM 4302 C CA . PRO A 1 537 ? -4.060 -0.319 -13.475 1.00 97.31 537 PRO A CA 1
ATOM 4303 C C . PRO A 1 537 ? -4.668 1.058 -13.171 1.00 97.31 537 PRO A C 1
ATOM 4305 O O . PRO A 1 537 ? -5.379 1.594 -14.022 1.00 97.31 537 PRO A O 1
ATOM 4308 N N . THR A 1 538 ? -4.355 1.665 -12.018 1.00 96.12 538 THR A N 1
ATOM 4309 C CA . THR A 1 538 ? -4.848 3.008 -11.637 1.00 96.12 538 THR A CA 1
ATOM 4310 C C . THR A 1 538 ? -4.439 4.089 -12.648 1.00 96.12 538 THR A C 1
ATOM 4312 O O . THR A 1 538 ? -5.130 5.098 -12.811 1.00 96.12 538 THR A O 1
ATOM 4315 N N . LEU A 1 539 ? -3.354 3.863 -13.405 1.00 97.12 539 LEU A N 1
ATOM 4316 C CA . LEU A 1 539 ? -2.909 4.735 -14.497 1.00 97.12 539 LEU A CA 1
ATOM 4317 C C . LEU A 1 539 ? -3.947 4.887 -15.608 1.00 97.12 539 LEU A C 1
ATOM 4319 O O . LEU A 1 539 ? -3.863 5.833 -16.389 1.00 97.12 539 LEU A O 1
ATOM 4323 N N . PHE A 1 540 ? -4.902 3.969 -15.711 1.00 97.19 540 PHE A N 1
ATOM 4324 C CA . PHE A 1 540 ? -5.872 3.938 -16.797 1.00 97.19 540 PHE A CA 1
ATOM 4325 C C . PHE A 1 540 ? -7.284 4.315 -16.350 1.00 97.19 540 PHE A C 1
ATOM 4327 O O . PHE A 1 540 ? -8.236 4.055 -17.085 1.00 97.19 540 PHE A O 1
ATOM 4334 N N . GLY A 1 541 ? -7.423 4.941 -15.177 1.00 94.44 541 GLY A N 1
ATOM 4335 C CA . GLY A 1 541 ? -8.630 5.666 -14.779 1.00 94.44 541 GLY A CA 1
ATOM 4336 C C . GLY A 1 541 ? -8.713 7.068 -15.401 1.00 94.44 541 GLY A C 1
ATOM 4337 O O . GLY A 1 541 ? -7.799 7.525 -16.088 1.00 94.44 541 GLY A O 1
ATOM 4338 N N . GLU A 1 542 ? -9.806 7.790 -15.132 1.00 92.00 542 GLU A N 1
ATOM 4339 C CA . GLU A 1 542 ? -10.073 9.124 -15.709 1.00 92.00 542 GLU A CA 1
ATOM 4340 C C . GLU A 1 542 ? -8.955 10.135 -15.436 1.00 92.00 542 GLU A C 1
ATOM 4342 O O . GLU A 1 542 ? -8.613 10.935 -16.300 1.00 92.00 542 GLU A O 1
ATOM 4347 N N . LYS A 1 543 ? -8.360 10.064 -14.243 1.00 90.56 543 LYS A N 1
ATOM 4348 C CA . LYS A 1 543 ? -7.298 10.966 -13.774 1.00 90.56 543 LYS A CA 1
ATOM 4349 C C . LYS A 1 543 ? -5.886 10.404 -13.982 1.00 90.56 543 LYS A C 1
ATOM 4351 O O . LYS A 1 543 ? -4.931 10.925 -13.415 1.00 90.56 543 LYS A O 1
ATOM 4356 N N . GLY A 1 544 ? -5.770 9.303 -14.721 1.00 93.56 544 GLY A N 1
ATOM 4357 C CA . GLY A 1 544 ? -4.512 8.605 -14.945 1.00 93.56 544 GLY A CA 1
ATOM 4358 C C . GLY A 1 544 ? -3.700 9.167 -16.117 1.00 93.56 544 GLY A C 1
ATOM 4359 O O . GLY A 1 544 ? -3.950 10.261 -16.620 1.00 93.56 544 GLY A O 1
ATOM 4360 N N . ILE A 1 545 ? -2.737 8.384 -16.605 1.00 96.81 545 ILE A N 1
ATOM 4361 C CA . ILE A 1 545 ? -1.722 8.809 -17.583 1.00 96.81 545 ILE A CA 1
ATOM 4362 C C . ILE A 1 545 ? -2.300 9.273 -18.924 1.00 96.81 545 ILE A C 1
ATOM 4364 O O . ILE A 1 545 ? -1.695 10.081 -19.629 1.00 96.81 545 ILE A O 1
ATOM 4368 N N . LEU A 1 546 ? -3.490 8.791 -19.288 1.00 95.56 546 LEU A N 1
ATOM 4369 C CA . LEU A 1 546 ? -4.154 9.149 -20.541 1.00 95.56 546 LEU A CA 1
ATOM 4370 C C . LEU A 1 546 ? -5.165 10.293 -20.398 1.00 95.56 546 LEU A C 1
ATOM 4372 O O . LEU A 1 546 ? -5.642 10.777 -21.425 1.00 95.56 546 LEU A O 1
ATOM 4376 N N . GLY A 1 547 ? -5.493 10.722 -19.173 1.00 90.88 547 GLY A N 1
ATOM 4377 C CA . GLY A 1 547 ? -6.575 11.680 -18.904 1.00 90.88 547 GLY A CA 1
ATOM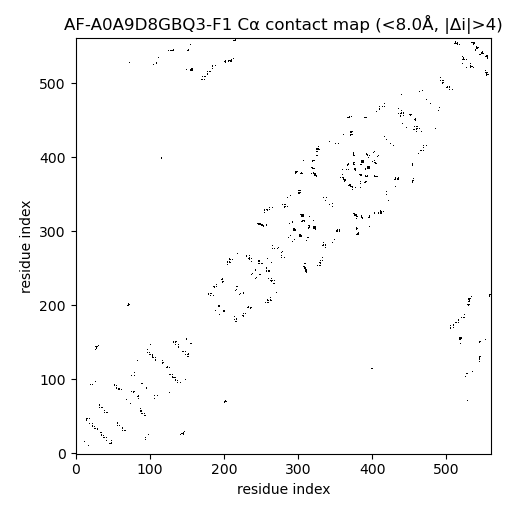 4378 C C . GLY A 1 547 ? -7.968 11.171 -19.301 1.00 90.88 547 GLY A C 1
ATOM 4379 O O . GLY A 1 547 ? -8.881 11.963 -19.521 1.00 90.88 547 GLY A O 1
ATOM 4380 N N . LYS A 1 548 ? -8.116 9.853 -19.489 1.00 92.81 548 LYS A N 1
ATOM 4381 C CA . LYS A 1 548 ? -9.373 9.168 -19.805 1.00 92.81 548 LYS A CA 1
ATOM 4382 C C . LYS A 1 548 ? -9.287 7.696 -19.419 1.00 92.81 548 LYS A C 1
ATOM 4384 O O . LYS A 1 548 ? -8.228 7.082 -19.555 1.00 92.81 548 LYS A O 1
ATOM 4389 N N . SER A 1 549 ? -10.423 7.123 -19.036 1.00 93.81 549 SER A N 1
ATOM 4390 C CA . SER A 1 549 ? -10.497 5.715 -18.647 1.00 93.81 549 SER A CA 1
ATOM 4391 C C . SER A 1 549 ? -10.299 4.755 -19.824 1.00 93.81 549 SER A C 1
ATOM 4393 O O . SER A 1 549 ? -10.915 4.920 -20.882 1.00 93.81 549 SER A O 1
ATOM 4395 N N . VAL A 1 550 ? -9.525 3.687 -19.620 1.00 95.12 550 VAL A N 1
ATOM 4396 C CA . VAL A 1 550 ? -9.423 2.550 -20.551 1.00 95.12 550 VAL A CA 1
ATOM 4397 C C . VAL A 1 550 ? -10.252 1.394 -20.005 1.00 95.12 550 VAL A C 1
ATOM 4399 O O . VAL A 1 550 ? -9.785 0.619 -19.185 1.00 95.12 550 VAL A O 1
ATOM 4402 N N . LYS A 1 551 ? -11.489 1.231 -20.492 1.00 91.00 551 LYS A N 1
ATOM 4403 C CA . LYS A 1 551 ? -12.472 0.259 -19.952 1.00 91.00 551 LYS A CA 1
ATOM 4404 C C . LYS A 1 551 ? -11.981 -1.196 -19.846 1.00 91.00 551 LYS A C 1
ATOM 4406 O O . LYS A 1 551 ? -12.526 -1.968 -19.056 1.00 91.00 551 LYS A O 1
ATOM 4411 N N . ALA A 1 552 ? -11.019 -1.581 -20.685 1.00 91.94 552 ALA A N 1
ATOM 4412 C CA . ALA A 1 552 ? -10.451 -2.926 -20.710 1.00 91.94 552 ALA A CA 1
ATOM 4413 C C . ALA A 1 552 ? -9.447 -3.189 -19.573 1.00 91.94 552 ALA A C 1
ATOM 4415 O O . ALA A 1 552 ? -9.177 -4.349 -19.287 1.00 91.94 552 ALA A O 1
ATOM 4416 N N . ILE A 1 553 ? -8.907 -2.143 -18.940 1.00 95.56 553 ILE A N 1
ATOM 4417 C CA . ILE A 1 553 ? -7.939 -2.240 -17.846 1.00 95.56 553 ILE A CA 1
ATOM 4418 C C . ILE A 1 553 ? -8.638 -1.799 -16.562 1.00 95.56 553 ILE A C 1
ATOM 4420 O O . ILE A 1 553 ? -9.210 -0.713 -16.506 1.00 95.56 553 ILE A O 1
ATOM 4424 N N . ARG A 1 554 ? -8.644 -2.667 -15.552 1.00 94.06 554 ARG A N 1
ATOM 4425 C CA . ARG A 1 554 ? -9.363 -2.458 -14.291 1.00 94.06 554 ARG A CA 1
ATOM 4426 C C . ARG A 1 554 ? -8.438 -2.719 -13.118 1.00 94.06 554 ARG A C 1
ATOM 4428 O O . ARG A 1 554 ? -7.489 -3.487 -13.245 1.00 94.06 554 ARG A O 1
ATOM 4435 N N . GLU A 1 555 ? -8.728 -2.073 -12.001 1.00 94.62 555 GLU A N 1
ATOM 4436 C CA . GLU A 1 555 ? -8.051 -2.341 -10.736 1.00 94.62 555 GLU A CA 1
ATOM 4437 C C . GLU A 1 555 ? -8.544 -3.682 -10.173 1.00 94.62 555 GLU A C 1
ATOM 4439 O O . GLU A 1 555 ? -9.758 -3.920 -10.181 1.00 94.62 555 GLU A O 1
ATOM 4444 N N . PRO A 1 556 ? -7.633 -4.578 -9.757 1.00 95.12 556 PRO A N 1
ATOM 4445 C CA . PRO A 1 556 ? -8.015 -5.782 -9.043 1.00 95.12 556 PRO A CA 1
ATOM 4446 C C . PRO A 1 556 ? -8.461 -5.439 -7.616 1.00 95.12 556 PRO A C 1
ATOM 4448 O O . PRO A 1 556 ? -8.000 -4.466 -7.024 1.00 95.12 556 PRO A O 1
ATOM 4451 N N . ASP A 1 557 ? -9.338 -6.271 -7.071 1.00 92.75 557 ASP A N 1
ATOM 4452 C CA . ASP A 1 557 ? -9.847 -6.199 -5.705 1.00 92.75 557 ASP A CA 1
ATOM 4453 C C . ASP A 1 557 ? -9.499 -7.511 -4.995 1.00 92.75 557 ASP A C 1
ATOM 4455 O O . ASP A 1 557 ? -10.088 -8.560 -5.273 1.00 92.75 557 ASP A O 1
ATOM 4459 N N . THR A 1 558 ? -8.486 -7.476 -4.131 1.00 91.00 558 THR A N 1
ATOM 4460 C CA . THR A 1 558 ? -8.053 -8.650 -3.363 1.00 91.00 558 THR A CA 1
ATOM 4461 C C . THR A 1 558 ? -8.961 -8.941 -2.177 1.00 91.00 558 THR A C 1
ATOM 4463 O O . THR A 1 558 ? -9.010 -10.089 -1.761 1.00 91.00 558 THR A O 1
ATOM 4466 N N . ASP A 1 559 ? -9.721 -7.963 -1.675 1.00 86.44 559 ASP A N 1
ATOM 4467 C CA . ASP A 1 559 ? -10.670 -8.168 -0.569 1.00 86.44 559 ASP A CA 1
ATOM 4468 C C . ASP A 1 559 ? -11.907 -8.966 -1.019 1.00 86.44 559 ASP A C 1
ATOM 4470 O O . ASP A 1 559 ? -12.652 -9.516 -0.201 1.00 86.44 559 ASP A O 1
ATOM 4474 N N . LEU A 1 560 ? -12.153 -9.017 -2.332 1.00 88.31 560 LEU A N 1
ATOM 4475 C CA . LEU A 1 560 ? -13.205 -9.824 -2.945 1.00 88.31 560 LEU A CA 1
ATOM 4476 C C . LEU A 1 560 ? -12.881 -11.329 -2.986 1.00 88.31 560 LEU A C 1
ATOM 4478 O O . LEU A 1 560 ? -13.821 -12.129 -3.064 1.00 88.31 560 LEU A O 1
ATOM 4482 N N . LEU A 1 561 ? -11.593 -11.693 -3.036 1.00 86.88 561 LEU A N 1
ATOM 4483 C CA . LEU A 1 561 ? -11.113 -13.070 -3.222 1.00 86.88 561 LEU A CA 1
ATOM 4484 C C . LEU A 1 561 ? -11.103 -13.845 -1.911 1.00 86.88 561 LEU A C 1
ATOM 4486 O O . LEU A 1 561 ? -11.565 -15.013 -1.975 1.00 86.88 561 LEU A O 1
#

Nearest PDB structures (foldseek):
  1kwf-assembly1_A  TM=4.021E-01  e=3.042E-02  Acetivibrio thermocellus
  6a5s-assembly2_G  TM=2.457E-01  e=2.294E+00  Homo sapiens

Secondary structure (DSSP, 8-state):
----------PPPHHHHHHHHHHHHHHH-SSHHHHHHHHHHHHT-TT--HHHHHHHHHHHHHHHHHHH-S-TTTTHHHHHHHS-------TTSTTHHHHHHHHHHHHHHHHHH-HHHHHSHHHHHHHHHHHHHHHHHHHHH-TT-HHHHHHTT-PPPPSS-----TTS-HHHHHHHHHHHHHHHHHHHHHHHH--TTS--SS-HHHHHTTHHHHHIIIIIS--HHHHHHHHHHHHHHTTSGGGTTSS--S--BHHHHHHHHHHHHHHHHHHSTT-HHHHHHHHHHHHHIIIIIEEE-TTS-EEE--SBB-SS-B---GGG-EEETTGGGTTHHHHHHHHHH--HHHHHHHHHHHHHHHHHHH--BTTBPTTS--SEEETTT--BS-SSSSTT----SSSTTTTSTTTTHHHHHHHHHHHHHHH--GGGGHHHHHHHHHHHHHHHS--SSPPPTTSHHHHHHHGGGHHHHHHHHHHHH---TTHHHHHHH--HHHHHHHH--HHHHHHHHHHHHHHHHS-HHHHTTT--SGGGGGGGGGGGSTTSTTSS--TT-----STT-

Foldseek 3Di:
DDDDDDDPPDDDDPLRVLLLVLLLQLLLPQDLVSNLVSLVVNLPRPPDDPLQNVLSVLVNVVSCCLQDPLALLVCLVVCVPPVDDCSVRDPPHSNNLVRLVVSLLNLAQSCLPDPVQVVDLVSVCVSLQSSLVSLVSSCVSHVNRPVSVVLVQDWFFFPDDDDADPPDDLLVSLLVLLLVLLVVLLVLLVVRAQDPLLARNLDLQLRLLLCVLVVCCVQVVPDPSNVVSLLSNLVSLCPDPQNVLLWGPDKDFQQSRLRSNLSSLVSCCRVPVPDVVSVVSLVSLVVCLVPPQWDQAPVRAIAGQFRIDTSVHDDPDQLGRKGFLSNLSNNVSVLVSCLPPVDVSCLVSLLRNLVLQLVLQQDCALLADGLAGFGIQGPRNRHQAAPDSHSQFNSSHPSRPCSGPPHNNLSSLLSLLSSCVSPVDCSSCSSLLSLLVLLLVCVVPPDPDQDDPNHSSNNSVRVLSSLVSVLVVCVVPVDCSNVSVCVVNPDQVSCCVPVVDCPNLSVLSNVQSQQSRIDSCQLHSSNSRSSCSQVSLVLQPCSHSNVHHNVSHDRHDSVSD

Radius of gyration: 27.09 Å; Cα contacts (8 Å, |Δi|>4): 896; chains: 1; bounding box: 66×54×105 Å

Sequence (561 aa):
PLIFSSSHATELTEPLAAAEALIEKAGNATNDEIRLAHLGQLRDLPGLSKSLTSDTLKMITVVDRWLHDRQLTYFGREIGRKREYDFQIAANSPLYPLTHIYRGRMLTWYALESGNVWKDPETRDDFLGSARRSFQKAAKAFPKNKIVHMYLGRAIPPTKLYAACRAAPAWANSQREALERLADIVEWWIDNRMRENGEFGGGWGDDCEMWRWWVPVLIAFDDPKITQTQARFSQAILSASHMAHGYTTIMSDVEHTAEDSADAITPMMHLEPDNDQWSKRALRLADLMETLWTGKNERGFLQFKSTYFTADKVSTRTQQACDTVYHPRAIQPALIYWQRTRDERLTRLVASWMDTWVDAAARAERGKPAGVLPTAIHWPDGGIGGVGKNWWDPENHSERTLYLFPSAMSMMMHTLLLTYQMTGQEKYLAPIRSMAAIRLKYLKAPPRNPPQPGSEAWCAARMGSLTSVVAKYRLLTGSGEFDGLLGREMHPYVQLRLQGKRQPLVKALNDNAAALRINFPGYTSEVRYTDRVLRFPTLFGEKGILGKSVKAIREPDTDLL

Solvent-accessible surface area (backbone atoms only — not comparable to full-atom values): 30035 Å² total; per-residue (Å²): 139,87,82,87,82,82,80,82,77,79,81,67,55,71,58,56,51,54,45,51,52,31,51,50,50,28,50,30,29,82,48,66,69,58,18,42,52,30,41,51,54,47,64,71,45,73,87,64,52,74,66,58,48,52,41,40,53,42,50,40,52,53,49,49,45,74,72,66,46,70,51,52,51,78,57,46,70,48,36,76,72,68,76,46,77,91,70,86,54,54,88,86,40,92,65,35,54,55,53,24,49,54,52,16,52,53,35,42,47,47,39,70,62,37,63,75,31,54,73,33,67,69,55,30,50,51,38,27,46,52,13,44,53,22,29,52,54,23,37,71,75,19,76,70,18,53,61,49,38,35,79,72,69,45,76,42,75,59,92,78,84,78,82,71,56,87,90,51,58,71,47,59,42,22,45,49,46,29,50,54,42,50,46,55,47,52,50,46,44,54,77,73,36,46,42,97,78,44,50,56,26,50,42,70,64,35,39,36,47,41,54,76,71,38,46,44,54,45,70,76,65,56,40,66,71,58,46,51,49,50,52,50,32,29,53,37,58,58,65,31,80,50,22,71,74,63,32,32,65,59,80,36,45,45,69,72,35,16,38,58,51,34,47,32,41,40,60,44,42,70,77,43,69,84,42,62,69,52,53,50,47,18,48,46,34,48,51,42,40,68,74,63,48,32,44,72,27,77,74,72,33,37,40,40,44,31,34,28,41,38,59,85,49,65,49,83,50,69,52,30,12,22,25,42,30,55,54,53,46,54,36,38,34,33,53,55,50,31,74,73,68,63,42,66,67,52,51,52,54,52,48,44,36,47,51,38,53,42,53,53,5,54,43,66,50,79,68,37,41,57,25,39,72,58,34,24,32,21,44,54,67,60,42,70,5,38,76,33,92,44,34,48,36,22,68,49,60,90,63,83,63,66,58,24,65,70,47,57,43,55,50,38,52,45,50,31,50,47,49,22,73,74,68,72,45,67,66,43,46,48,39,58,53,39,42,49,52,47,29,40,51,36,75,75,58,64,70,94,60,88,57,56,86,59,35,63,65,34,48,26,76,59,51,69,66,50,51,64,48,52,50,49,48,32,72,75,68,71,52,66,88,51,48,78,46,43,76,74,70,56,52,38,66,53,36,30,76,77,68,67,41,52,65,58,34,36,51,51,31,43,52,28,24,52,22,57,44,34,38,60,50,46,49,45,85,66,52,40,47,44,62,44,32,78,48,53,38,57,42,32,32,54,87,23,50,71,64,40,62,40,90,86,51,41,64,61,58,59,91,79,98